Protein 2VH1 (pdb70)

Nearest PDB structures (foldseek):
  2vh1-assembly1_A  TM=1.005E+00  e=8.190E-45  Escherichia coli
  6h9o-assembly2_C  TM=9.817E-01  e=7.513E-38  Escherichia coli K-12
  6h9o-assembly1_A  TM=9.726E-01  e=6.244E-38  Escherichia coli K-12
  8hhh-assembly1_Q  TM=9.570E-01  e=1.392E-37  Escherichia coli K-12
  2vh1-assembly2_B  TM=9.438E-01  e=4.491E-37  Escherichia coli

Structure (mmCIF, N/CA/C/O backbone):
data_2VH1
#
_entry.id   2VH1
#
_cell.length_a   147.844
_cell.length_b   147.844
_cell.length_c   69.259
_cell.angle_alpha   90.00
_cell.angle_beta   90.00
_cell.angle_gamma   120.00
#
_symmetry.space_group_name_H-M   'P 65'
#
loop_
_atom_site.group_PDB
_atom_site.id
_atom_site.type_symbol
_atom_site.label_atom_id
_atom_site.label_alt_id
_atom_site.label_comp_id
_atom_site.label_asym_id
_atom_site.label_entity_id
_atom_site.label_seq_id
_atom_site.pdbx_PDB_ins_code
_atom_site.Cartn_x
_atom_site.Cartn_y
_atom_site.Cartn_z
_atom_site.occupancy
_atom_site.B_iso_or_equiv
_atom_site.auth_seq_id
_atom_site.auth_comp_id
_atom_site.auth_asym_id
_atom_site.auth_atom_id
_atom_site.pdbx_PDB_model_num
ATOM 1 N N . SER A 1 2 ? 93.073 43.340 46.060 1.00 63.99 58 SER A N 1
ATOM 2 C CA . SER A 1 2 ? 91.887 43.610 46.920 1.00 63.83 58 SER A CA 1
ATOM 3 C C . SER A 1 2 ? 90.693 43.917 46.029 1.00 63.61 58 SER A C 1
ATOM 4 O O . SER A 1 2 ? 90.769 44.804 45.160 1.00 63.75 58 SER A O 1
ATOM 7 N N . LYS A 1 3 ? 89.615 43.159 46.206 1.00 62.51 59 LYS A N 1
ATOM 8 C CA . LYS A 1 3 ? 88.392 43.401 45.458 1.00 62.28 59 LYS A CA 1
ATOM 9 C C . LYS A 1 3 ? 87.227 42.778 46.182 1.00 61.87 59 LYS A C 1
ATOM 10 O O . LYS A 1 3 ? 87.400 41.855 46.975 1.00 61.92 59 LYS A O 1
ATOM 16 N N . LEU A 1 4 ? 86.047 43.306 45.896 1.00 61.34 60 LEU A N 1
ATOM 17 C CA . LEU A 1 4 ? 84.847 43.042 46.661 1.00 60.74 60 LEU A CA 1
ATOM 18 C C . LEU A 1 4 ? 83.858 42.362 45.721 1.00 59.72 60 LEU A C 1
ATOM 19 O O . LEU A 1 4 ? 83.472 42.945 44.725 1.00 60.12 60 LEU A O 1
ATOM 24 N N . VAL A 1 5 ? 83.469 41.130 46.016 1.00 58.44 61 VAL A N 1
ATOM 25 C CA . VAL A 1 5 ? 82.588 40.399 45.124 1.00 57.19 61 VAL A CA 1
ATOM 26 C C . VAL A 1 5 ? 81.257 40.267 45.816 1.00 57.12 61 VAL A C 1
ATOM 27 O O . VAL A 1 5 ? 81.162 39.620 46.850 1.00 57.86 61 VAL A O 1
ATOM 31 N N . LEU A 1 6 ? 80.241 40.898 45.239 1.00 56.71 62 LEU A N 1
ATOM 32 C CA . LEU A 1 6 ? 78.931 41.060 45.833 1.00 56.39 62 LEU A CA 1
ATOM 33 C C . LEU A 1 6 ? 77.943 40.234 45.046 1.00 56.78 62 LEU A C 1
ATOM 34 O O . LEU A 1 6 ? 77.750 40.463 43.849 1.00 57.22 62 LEU A O 1
ATOM 39 N N . THR A 1 7 ? 77.311 39.265 45.693 1.00 57.31 63 THR A N 1
ATOM 40 C CA . THR A 1 7 ? 76.373 38.403 44.987 1.00 58.18 63 THR A CA 1
ATOM 41 C C . THR A 1 7 ? 75.038 38.347 45.705 1.00 58.76 63 THR A C 1
ATOM 42 O O . THR A 1 7 ? 74.871 38.909 46.803 1.00 59.95 63 THR A O 1
ATOM 46 N N . GLY A 1 8 ? 74.098 37.642 45.090 1.00 58.76 64 GLY A N 1
ATOM 47 C CA . GLY A 1 8 ? 72.778 37.475 45.640 1.00 59.46 64 GLY A CA 1
ATOM 48 C C . GLY A 1 8 ? 71.849 38.470 44.994 1.00 59.85 64 GLY A C 1
ATOM 49 O O . GLY A 1 8 ? 72.287 39.512 44.498 1.00 60.66 64 GLY A O 1
ATOM 50 N N . GLU A 1 9 ? 70.567 38.141 45.006 1.00 59.77 65 GLU A N 1
ATOM 51 C CA . GLU A 1 9 ? 69.538 38.935 44.356 1.00 60.22 65 GLU A CA 1
ATOM 52 C C . GLU A 1 9 ? 69.136 40.201 45.145 1.00 59.90 65 GLU A C 1
ATOM 53 O O . GLU A 1 9 ? 68.751 40.141 46.338 1.00 60.26 65 GLU A O 1
ATOM 59 N N . ARG A 1 10 ? 69.200 41.335 44.453 1.00 58.88 66 ARG A N 1
ATOM 60 C CA . ARG A 1 10 ? 69.050 42.635 45.063 1.00 58.12 66 ARG A CA 1
ATOM 61 C C . ARG A 1 10 ? 67.917 43.439 44.467 1.00 58.16 66 ARG A C 1
ATOM 62 O O . ARG A 1 10 ? 67.886 43.717 43.257 1.00 58.54 66 ARG A O 1
ATOM 70 N N . HIS A 1 11 ? 66.989 43.846 45.319 1.00 57.67 67 HIS A N 1
ATOM 71 C CA . HIS A 1 11 ? 65.981 44.765 44.876 1.00 57.26 67 HIS A CA 1
ATOM 72 C C . HIS A 1 11 ? 66.025 46.059 45.664 1.00 57.09 67 HIS A C 1
ATOM 73 O O . HIS A 1 11 ? 65.890 47.133 45.112 1.00 56.81 67 HIS A O 1
ATOM 80 N N . TYR A 1 12 ? 66.296 45.968 46.950 1.00 57.55 68 TYR A N 1
ATOM 81 C CA . TYR A 1 12 ? 66.332 47.162 47.765 1.00 57.62 68 TYR A CA 1
ATOM 82 C C . TYR A 1 12 ? 67.754 47.637 47.982 1.00 57.55 68 TYR A C 1
ATOM 83 O O . TYR A 1 12 ? 67.971 48.824 48.218 1.00 57.89 68 TYR A O 1
ATOM 92 N N . THR A 1 13 ? 68.706 46.706 47.893 1.00 57.11 69 THR A N 1
ATOM 93 C CA . THR A 1 13 ? 70.115 46.972 48.160 1.00 56.77 69 THR A CA 1
ATOM 94 C C . THR A 1 13 ? 70.779 47.682 47.014 1.00 57.19 69 THR A C 1
ATOM 95 O O . THR A 1 13 ? 70.833 47.163 45.907 1.00 57.73 69 THR A O 1
ATOM 99 N N . ARG A 1 14 ? 71.288 48.875 47.292 1.00 57.79 70 ARG A N 1
ATOM 100 C CA . ARG A 1 14 ? 72.073 49.652 46.351 1.00 57.33 70 ARG A CA 1
ATOM 101 C C . ARG A 1 14 ? 73.547 49.492 46.687 1.00 58.32 70 ARG A C 1
ATOM 102 O O . ARG A 1 14 ? 73.910 49.232 47.839 1.00 58.41 70 ARG A O 1
ATOM 110 N N . ASN A 1 15 ? 74.405 49.657 45.685 1.00 59.60 71 ASN A N 1
ATOM 111 C CA . ASN A 1 15 ? 75.856 49.658 45.875 1.00 60.26 71 ASN A CA 1
ATOM 112 C C . ASN A 1 15 ? 76.345 50.418 47.128 1.00 60.76 71 ASN A C 1
ATOM 113 O O . ASN A 1 15 ? 76.972 49.838 48.011 1.00 61.04 71 ASN A O 1
ATOM 118 N N . ASP A 1 16 ? 76.038 51.706 47.218 1.00 61.18 72 ASP A N 1
ATOM 119 C CA . ASP A 1 16 ? 76.507 52.508 48.345 1.00 61.72 72 ASP A CA 1
ATOM 120 C C . ASP A 1 16 ? 76.203 51.909 49.705 1.00 61.75 72 ASP A C 1
ATOM 121 O O . ASP A 1 16 ? 76.964 52.121 50.649 1.00 63.00 72 ASP A O 1
ATOM 126 N N . ASP A 1 17 ? 75.101 51.164 49.814 1.00 60.95 73 ASP A N 1
ATOM 127 C CA . ASP A 1 17 ? 74.704 50.585 51.083 1.00 59.19 73 ASP A CA 1
ATOM 128 C C . ASP A 1 17 ? 75.826 49.692 51.574 1.00 58.91 73 ASP A C 1
ATOM 129 O O . ASP A 1 17 ? 76.230 49.766 52.744 1.00 58.89 73 ASP A O 1
ATOM 134 N N . ILE A 1 18 ? 76.324 48.834 50.690 1.00 58.31 74 ILE A N 1
ATOM 135 C CA . ILE A 1 18 ? 77.392 47.920 51.088 1.00 58.51 74 ILE A CA 1
ATOM 136 C C . ILE A 1 18 ? 78.704 48.6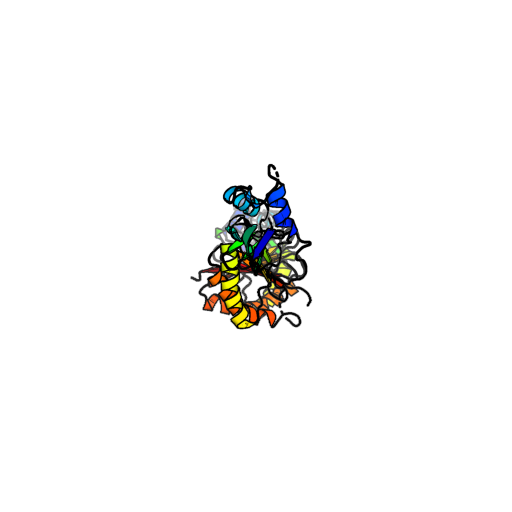63 51.298 1.00 58.87 74 ILE A C 1
ATOM 137 O O . ILE A 1 18 ? 79.439 48.373 52.263 1.00 58.53 74 ILE A O 1
ATOM 142 N N . ARG A 1 19 ? 78.946 49.648 50.423 1.00 59.13 75 ARG A N 1
ATOM 143 C CA . ARG A 1 19 ? 80.111 50.525 50.505 1.00 59.57 75 ARG A CA 1
ATOM 144 C C . ARG A 1 19 ? 80.164 51.220 51.860 1.00 58.93 75 ARG A C 1
ATOM 145 O O . ARG A 1 19 ? 81.200 51.192 52.523 1.00 59.06 75 ARG A O 1
ATOM 153 N N . GLN A 1 20 ? 79.063 51.825 52.280 1.00 58.00 76 GLN A N 1
ATOM 154 C CA . GLN A 1 20 ? 79.110 52.576 53.511 1.00 58.27 76 GLN A CA 1
ATOM 155 C C . GLN A 1 20 ? 79.244 51.667 54.736 1.00 58.47 76 GLN A C 1
ATOM 156 O O . GLN A 1 20 ? 79.715 52.109 55.788 1.00 58.11 76 GLN A O 1
ATOM 162 N N . SER A 1 21 ? 78.859 50.398 54.590 1.00 58.53 77 SER A N 1
ATOM 163 C CA . SER A 1 21 ? 78.962 49.440 55.703 1.00 58.90 77 SER A CA 1
ATOM 164 C C . SER A 1 21 ? 80.417 49.133 56.052 1.00 58.78 77 SER A C 1
ATOM 165 O O . SER A 1 21 ? 80.838 49.286 57.197 1.00 59.10 77 SER A O 1
ATOM 168 N N . ILE A 1 22 ? 81.171 48.721 55.041 1.00 58.82 78 ILE A N 1
ATOM 169 C CA . ILE A 1 22 ? 82.612 48.535 55.145 1.00 58.84 78 ILE A CA 1
ATOM 170 C C . ILE A 1 22 ? 83.386 49.823 55.567 1.00 58.72 78 ILE A C 1
ATOM 171 O O . ILE A 1 22 ? 84.242 49.764 56.457 1.00 59.18 78 ILE A O 1
ATOM 176 N N . LEU A 1 23 ? 83.054 50.972 54.978 1.00 58.18 79 LEU A N 1
ATOM 177 C CA . LEU A 1 23 ? 83.691 52.247 55.319 1.00 58.05 79 LEU A CA 1
ATOM 178 C C . LEU A 1 23 ? 83.540 52.651 56.785 1.00 58.51 79 LEU A C 1
ATOM 179 O O . LEU A 1 23 ? 84.408 53.315 57.354 1.00 58.77 79 LEU A O 1
ATOM 184 N N . ALA A 1 24 ? 82.425 52.267 57.388 1.00 58.69 80 ALA A N 1
ATOM 185 C CA . ALA A 1 24 ? 82.178 52.545 58.788 1.00 58.91 80 ALA A CA 1
ATOM 186 C C . ALA A 1 24 ? 83.217 51.860 59.687 1.00 59.22 80 ALA A C 1
ATOM 187 O O . ALA A 1 24 ? 83.418 52.252 60.837 1.00 58.55 80 ALA A O 1
ATOM 189 N N . LEU A 1 25 ? 83.890 50.854 59.134 1.00 59.74 81 LEU A N 1
ATOM 190 C CA . LEU A 1 25 ? 84.799 50.022 59.909 1.00 60.55 81 LEU A CA 1
ATOM 191 C C . LEU A 1 25 ? 86.246 50.473 59.885 1.00 60.63 81 LEU A C 1
ATOM 192 O O . LEU A 1 25 ? 87.055 50.019 60.699 1.00 61.08 81 LEU A O 1
ATOM 197 N N . GLY A 1 26 ? 86.570 51.363 58.957 1.00 60.75 82 GLY A N 1
ATOM 198 C CA . GLY A 1 26 ? 87.907 51.921 58.890 1.00 60.87 82 GLY A CA 1
ATOM 199 C C . GLY A 1 26 ? 88.212 52.562 57.559 1.00 60.97 82 GLY A C 1
ATOM 200 O O . GLY A 1 26 ? 87.314 52.775 56.735 1.00 60.96 82 GLY A O 1
ATOM 201 N N . GLU A 1 27 ? 89.488 52.869 57.351 1.00 61.12 83 GLU A N 1
ATOM 202 C CA . GLU A 1 27 ? 89.940 53.501 56.117 1.00 61.46 83 GLU A CA 1
ATOM 203 C C . GLU A 1 27 ? 89.786 52.553 54.912 1.00 61.84 83 GLU A C 1
ATOM 204 O O . GLU A 1 27 ? 90.029 51.345 55.052 1.00 61.88 83 GLU A O 1
ATOM 210 N N . PRO A 1 28 ? 89.368 53.096 53.733 1.00 62.04 84 PRO A N 1
ATOM 211 C CA . PRO A 1 28 ? 89.361 52.335 52.468 1.00 62.05 84 PRO A CA 1
ATOM 212 C C . PRO A 1 28 ? 90.783 51.926 52.101 1.00 62.31 84 PRO A C 1
ATOM 213 O O . PRO A 1 28 ? 91.719 52.722 52.209 1.00 62.52 84 PRO A O 1
ATOM 217 N N . GLY A 1 29 ? 90.976 50.688 51.691 1.00 62.37 85 GLY A N 1
ATOM 218 C CA . GLY A 1 29 ? 92.351 50.268 51.436 1.00 62.35 85 GLY A CA 1
ATOM 219 C C . GLY A 1 29 ? 92.863 49.366 52.532 1.00 61.98 85 GLY A C 1
ATOM 220 O O . GLY A 1 29 ? 93.810 48.630 52.319 1.00 61.97 85 GLY A O 1
ATOM 221 N N . THR A 1 30 ? 92.234 49.426 53.703 1.00 61.70 86 THR A N 1
ATOM 222 C CA . THR A 1 30 ? 92.442 48.409 54.731 1.00 61.36 86 THR A CA 1
ATOM 223 C C . THR A 1 30 ? 91.260 47.438 54.783 1.00 60.87 86 THR A C 1
ATOM 224 O O . THR A 1 30 ? 91.260 46.501 55.593 1.00 60.89 86 THR A O 1
ATOM 228 N N . PHE A 1 31 ? 90.264 47.639 53.920 1.00 59.85 87 PHE A N 1
ATOM 229 C CA . PHE A 1 31 ? 89.046 46.839 54.014 1.00 59.10 87 PHE A CA 1
ATOM 230 C C . PHE A 1 31 ? 89.304 45.349 54.041 1.00 58.67 87 PHE A C 1
ATOM 231 O O . PHE A 1 31 ? 88.584 44.625 54.701 1.00 58.91 87 PHE A O 1
ATOM 239 N N . MET A 1 32 ? 90.356 44.894 53.360 1.00 58.37 88 MET A N 1
ATOM 240 C CA . MET A 1 32 ? 90.689 43.467 53.325 1.00 57.25 88 MET A CA 1
ATOM 241 C C . MET A 1 32 ? 91.188 42.905 54.680 1.00 57.51 88 MET A C 1
ATOM 242 O O . MET A 1 32 ? 91.188 41.680 54.878 1.00 57.56 88 MET A O 1
ATOM 247 N N . THR A 1 33 ? 91.577 43.787 55.608 1.00 56.81 89 THR A N 1
ATOM 248 C CA . THR A 1 33 ? 92.037 43.352 56.921 1.00 56.88 89 THR A CA 1
ATOM 249 C C . THR A 1 33 ? 90.940 43.421 57.980 1.00 57.45 89 THR A C 1
ATOM 250 O O . THR A 1 33 ? 91.189 43.208 59.164 1.00 57.39 89 THR A O 1
ATOM 254 N N . GLN A 1 34 ? 89.718 43.701 57.558 1.00 58.23 90 GLN A N 1
ATOM 255 C CA . GLN A 1 34 ? 88.631 43.861 58.515 1.00 58.90 90 GLN A CA 1
ATOM 256 C C . GLN A 1 34 ? 88.122 42.510 58.989 1.00 59.05 90 GLN A C 1
ATOM 257 O O . GLN A 1 34 ? 88.380 41.502 58.352 1.00 59.73 90 GLN A O 1
ATOM 263 N N . ASP A 1 35 ? 87.430 42.483 60.125 1.00 59.30 91 ASP A N 1
ATOM 264 C CA . ASP A 1 35 ? 86.872 41.238 60.643 1.00 59.00 91 ASP A CA 1
ATOM 265 C C . ASP A 1 35 ? 85.517 40.905 59.984 1.00 58.85 91 ASP A C 1
ATOM 266 O O . ASP A 1 35 ? 84.485 41.540 60.210 1.00 58.71 91 ASP A O 1
ATOM 271 N N . VAL A 1 36 ? 85.575 39.909 59.127 1.00 59.06 92 VAL A N 1
ATOM 272 C CA . VAL A 1 36 ? 84.442 39.270 58.472 1.00 58.73 92 VAL A CA 1
ATOM 273 C C . VAL A 1 36 ? 83.170 39.178 59.370 1.00 59.02 92 VAL A C 1
ATOM 274 O O . VAL A 1 36 ? 82.084 39.518 58.935 1.00 59.69 92 VAL A O 1
ATOM 278 N N . ASN A 1 37 ? 83.275 38.800 60.637 1.00 58.69 93 ASN A N 1
ATOM 279 C CA . ASN A 1 37 ? 82.037 38.821 61.447 1.00 58.22 93 ASN A CA 1
ATOM 280 C C . ASN A 1 37 ? 81.534 40.198 61.807 1.00 57.31 93 ASN A C 1
ATOM 281 O O . ASN A 1 37 ? 80.321 40.387 61.931 1.00 58.01 93 ASN A O 1
ATOM 286 N N . ILE A 1 38 ? 82.443 41.159 61.935 1.00 56.42 94 ILE A N 1
ATOM 287 C CA . ILE A 1 38 ? 82.049 42.537 62.183 1.00 56.19 94 ILE A CA 1
ATOM 288 C C . ILE A 1 38 ? 81.400 43.160 60.947 1.00 56.63 94 ILE A C 1
ATOM 289 O O . ILE A 1 38 ? 80.384 43.831 61.038 1.00 57.14 94 ILE A O 1
ATOM 294 N N . ILE A 1 39 ? 81.957 42.914 59.782 1.00 57.02 95 ILE A N 1
ATOM 295 C CA . ILE A 1 39 ? 81.294 43.335 58.569 1.00 57.79 95 ILE A CA 1
ATOM 296 C C . ILE A 1 39 ? 79.864 42.777 58.536 1.00 58.23 95 ILE A C 1
ATOM 297 O O . ILE A 1 39 ? 78.909 43.511 58.263 1.00 59.64 95 ILE A O 1
ATOM 302 N N . GLN A 1 40 ? 79.701 41.487 58.804 1.00 58.03 96 GLN A N 1
ATOM 303 C CA . GLN A 1 40 ? 78.365 40.897 58.771 1.00 57.14 96 GLN A CA 1
ATOM 304 C C . GLN A 1 40 ? 77.423 41.651 59.736 1.00 57.03 96 GLN A C 1
ATOM 305 O O . GLN A 1 40 ? 76.297 42.008 59.364 1.00 56.71 96 GLN A O 1
ATOM 311 N N . THR A 1 41 ? 77.893 41.942 60.953 1.00 56.21 97 THR A N 1
ATOM 312 C CA . THR A 1 41 ? 77.061 42.703 61.870 1.00 56.07 97 THR A CA 1
ATOM 313 C C . THR A 1 41 ? 76.649 44.057 61.277 1.00 56.38 97 THR A C 1
ATOM 314 O O . THR A 1 41 ? 75.481 44.451 61.407 1.00 56.35 97 THR A O 1
ATOM 318 N N . GLN A 1 42 ? 77.584 44.764 60.633 1.00 56.18 98 GLN A N 1
ATOM 319 C CA . GLN A 1 42 ? 77.289 46.112 60.171 1.00 56.60 98 GLN A CA 1
ATOM 320 C C . GLN A 1 42 ? 76.238 46.068 59.066 1.00 56.99 98 GLN A C 1
ATOM 321 O O . GLN A 1 42 ? 75.273 46.838 59.059 1.00 57.53 98 GLN A O 1
ATOM 327 N N . ILE A 1 43 ? 76.384 45.130 58.160 1.00 56.56 99 ILE A N 1
ATOM 328 C CA . ILE A 1 43 ? 75.408 44.993 57.114 1.00 57.34 99 ILE A CA 1
ATOM 329 C C . ILE A 1 43 ? 74.031 44.647 57.674 1.00 57.73 99 ILE A C 1
ATOM 330 O O . ILE A 1 43 ? 73.051 45.236 57.256 1.00 57.30 99 ILE A O 1
ATOM 335 N N . GLU A 1 44 ? 73.955 43.684 58.597 1.00 59.02 100 GLU A N 1
ATOM 336 C CA . GLU A 1 44 ? 72.659 43.248 59.134 1.00 59.79 100 GLU A CA 1
ATOM 337 C C . GLU A 1 44 ? 71.972 44.424 59.778 1.00 59.92 100 GLU A C 1
ATOM 338 O O . GLU A 1 44 ? 70.791 44.636 59.529 1.00 61.32 100 GLU A O 1
ATOM 344 N N . GLN A 1 45 ? 72.715 45.195 60.576 1.00 59.84 101 GLN A N 1
ATOM 345 C CA . GLN A 1 45 ? 72.201 46.385 61.287 1.00 59.85 101 GLN A CA 1
ATOM 346 C C . GLN A 1 45 ? 71.762 47.538 60.406 1.00 59.67 101 GLN A C 1
ATOM 347 O O . GLN A 1 45 ? 70.769 48.197 60.692 1.00 59.67 101 GLN A O 1
ATOM 353 N N . ARG A 1 46 ? 72.548 47.824 59.374 1.00 59.44 102 ARG A N 1
ATOM 354 C CA . ARG A 1 46 ? 72.410 49.079 58.663 1.00 59.45 102 ARG A CA 1
ATOM 355 C C . ARG A 1 46 ? 71.378 48.900 57.591 1.00 59.49 102 ARG A C 1
ATOM 356 O O . ARG A 1 46 ? 70.785 49.877 57.118 1.00 59.82 102 ARG A O 1
ATOM 364 N N . LEU A 1 47 ? 71.174 47.644 57.200 1.00 59.32 103 LEU A N 1
ATOM 365 C CA . LEU A 1 47 ? 70.269 47.310 56.108 1.00 58.74 103 LEU A CA 1
ATOM 366 C C . LEU A 1 47 ? 69.212 46.304 56.587 1.00 58.20 103 LEU A C 1
ATOM 367 O O . LEU A 1 47 ? 69.309 45.122 56.301 1.00 57.81 103 LEU A O 1
ATOM 372 N N . PRO A 1 48 ? 68.183 46.792 57.312 1.00 57.98 104 PRO A N 1
ATOM 373 C CA . PRO A 1 48 ? 67.192 45.897 57.930 1.00 57.64 104 PRO A CA 1
ATOM 374 C C . PRO A 1 48 ? 66.345 45.094 56.932 1.00 57.38 104 PRO A C 1
ATOM 375 O O . PRO A 1 48 ? 65.557 44.245 57.355 1.00 57.28 104 PRO A O 1
ATOM 379 N N . TRP A 1 49 ? 66.490 45.344 55.628 1.00 56.72 105 TRP A N 1
ATOM 380 C CA . TRP A 1 49 ? 65.820 44.473 54.652 1.00 55.53 105 TRP A CA 1
ATOM 381 C C . TRP A 1 49 ? 66.648 43.237 54.295 1.00 55.55 105 TRP A C 1
ATOM 382 O O . TRP A 1 49 ? 66.236 42.413 53.466 1.00 56.13 105 TRP A O 1
ATOM 393 N N . ILE A 1 50 ? 67.812 43.092 54.923 1.00 55.60 106 ILE A N 1
ATOM 394 C CA . ILE A 1 50 ? 68.647 41.929 54.687 1.00 55.53 106 ILE A CA 1
ATOM 395 C C . ILE A 1 50 ? 68.246 40.794 55.616 1.00 55.93 106 ILE A C 1
ATOM 396 O O . ILE A 1 50 ? 68.214 40.947 56.833 1.00 54.70 106 ILE A O 1
ATOM 401 N N . LYS A 1 51 ? 67.935 39.651 55.025 1.00 56.88 107 LYS A N 1
ATOM 402 C CA . LYS A 1 51 ? 67.536 38.496 55.812 1.00 58.41 107 LYS A CA 1
ATOM 403 C C . LYS A 1 51 ? 68.744 37.621 56.202 1.00 58.96 107 LYS A C 1
ATOM 404 O O . LYS A 1 51 ? 68.774 37.007 57.257 1.00 59.14 107 LYS A O 1
ATOM 410 N N . GLN A 1 52 ? 69.743 37.561 55.342 1.00 59.66 108 GLN A N 1
ATOM 411 C CA . GLN A 1 52 ? 70.873 36.702 55.585 1.00 60.11 108 GLN A CA 1
ATOM 412 C C . GLN A 1 52 ? 72.015 37.320 54.810 1.00 59.95 108 GLN A C 1
ATOM 413 O O . GLN A 1 52 ? 71.839 37.685 53.622 1.00 60.49 108 GLN A O 1
ATOM 419 N N . VAL A 1 53 ? 73.155 37.481 55.477 1.00 58.82 109 VAL A N 1
ATOM 420 C CA . VAL A 1 53 ? 74.373 37.953 54.832 1.00 58.57 109 VAL A CA 1
ATOM 421 C C . VAL A 1 53 ? 75.472 37.010 55.164 1.00 58.57 109 VAL A C 1
ATOM 422 O O . VAL A 1 53 ? 75.687 36.652 56.345 1.00 59.40 109 VAL A O 1
ATOM 426 N N . SER A 1 54 ? 76.256 36.677 54.169 1.00 58.14 110 SER A N 1
ATOM 427 C CA . SER A 1 54 ? 77.398 35.854 54.449 1.00 58.07 110 SER A CA 1
ATOM 428 C C . SER A 1 54 ? 78.650 36.583 53.980 1.00 57.20 110 SER A C 1
ATOM 429 O O . SER A 1 54 ? 78.652 37.176 52.917 1.00 58.83 110 SER A O 1
ATOM 432 N N . VAL A 1 55 ? 79.694 36.587 54.787 1.00 56.70 111 VAL A N 1
ATOM 433 C CA . VAL A 1 55 ? 80.898 37.342 54.474 1.00 56.48 111 VAL A CA 1
ATOM 434 C C . VAL A 1 55 ? 82.149 36.487 54.625 1.00 56.48 111 VAL A C 1
ATOM 435 O O . VAL A 1 55 ? 82.437 35.935 55.682 1.00 55.86 111 VAL A O 1
ATOM 439 N N . ARG A 1 56 ? 82.927 36.404 53.562 1.00 56.58 112 ARG A N 1
ATOM 440 C CA . ARG A 1 56 ? 84.092 35.581 53.656 1.00 56.68 112 ARG A CA 1
ATOM 441 C C . ARG A 1 56 ? 85.180 36.059 52.722 1.00 56.28 112 ARG A C 1
ATOM 442 O O . ARG A 1 56 ? 84.907 36.733 51.721 1.00 56.68 112 ARG A O 1
ATOM 450 N N . LYS A 1 57 ? 86.417 35.738 53.087 1.00 55.30 113 LYS A N 1
ATOM 451 C CA . LYS A 1 57 ? 87.552 36.124 52.309 1.00 54.08 113 LYS A CA 1
ATOM 452 C C . LYS A 1 57 ? 87.886 34.940 51.481 1.00 54.16 113 LYS A C 1
ATOM 453 O O . LYS A 1 57 ? 87.769 33.820 51.943 1.00 54.27 113 LYS A O 1
ATOM 459 N N . GLN A 1 58 ? 88.277 35.194 50.241 1.00 54.10 114 GLN A N 1
ATOM 460 C CA . GLN A 1 58 ? 88.493 34.161 49.274 1.00 54.04 114 GLN A CA 1
ATOM 461 C C . GLN A 1 58 ? 89.760 34.482 48.433 1.00 53.36 114 GLN A C 1
ATOM 462 O O . GLN A 1 58 ? 90.090 35.643 48.164 1.00 53.07 114 GLN A O 1
ATOM 468 N N . TRP A 1 59 ? 90.459 33.434 48.026 1.00 51.96 115 TRP A N 1
ATOM 469 C CA . TRP A 1 59 ? 91.676 33.557 47.305 1.00 50.97 115 TRP A CA 1
ATOM 470 C C . TRP A 1 59 ? 91.329 33.830 45.849 1.00 52.20 115 TRP A C 1
ATOM 471 O O . TRP A 1 59 ? 90.370 33.255 45.332 1.00 53.31 115 TRP A O 1
ATOM 482 N N . PRO A 1 60 ? 92.087 34.724 45.179 1.00 52.67 116 PRO A N 1
ATOM 483 C CA . PRO A 1 60 ? 93.116 35.578 45.758 1.00 53.09 116 PRO A CA 1
ATOM 484 C C . PRO A 1 60 ? 92.549 36.947 46.079 1.00 53.64 116 PRO A C 1
ATOM 485 O O . PRO A 1 60 ? 91.910 37.562 45.234 1.00 54.67 116 PRO A O 1
ATOM 489 N N . ASP A 1 61 ? 92.747 37.400 47.303 1.00 54.41 117 ASP A N 1
ATOM 490 C CA . ASP A 1 61 ? 92.338 38.736 47.690 1.00 55.22 117 ASP A CA 1
ATOM 491 C C . ASP A 1 61 ? 90.900 39.128 47.301 1.00 54.99 117 ASP A C 1
ATOM 492 O O . ASP A 1 61 ? 90.681 40.160 46.671 1.00 55.86 117 ASP A O 1
ATOM 497 N N . GLU A 1 62 ? 89.923 38.313 47.673 1.00 54.40 118 GLU A N 1
ATOM 498 C CA . GLU A 1 62 ? 88.533 38.656 47.414 1.00 53.79 118 GLU A CA 1
ATOM 499 C C . GLU A 1 62 ? 87.737 38.615 48.693 1.00 53.85 118 GLU A C 1
ATOM 500 O O . GLU A 1 62 ? 87.853 37.667 49.472 1.00 52.94 118 GLU A O 1
ATOM 506 N N . LEU A 1 63 ? 86.950 39.663 48.907 1.00 54.11 119 LEU A N 1
ATOM 507 C CA . LEU A 1 63 ? 85.935 39.696 49.947 1.00 54.82 119 LEU A CA 1
ATOM 508 C C . LEU A 1 63 ? 84.617 39.335 49.273 1.00 55.47 119 LEU A C 1
ATOM 509 O O . LEU A 1 63 ? 84.086 40.111 48.454 1.00 55.28 119 LEU A O 1
ATOM 514 N N . LYS A 1 64 ? 84.127 38.130 49.561 1.00 55.83 120 LYS A N 1
ATOM 515 C CA . LYS A 1 64 ? 82.840 37.689 49.069 1.00 55.88 120 LYS A CA 1
ATOM 516 C C . LYS A 1 64 ? 81.772 38.043 50.079 1.00 56.10 120 LYS A C 1
ATOM 517 O O . LYS A 1 64 ? 81.837 37.625 51.265 1.00 56.44 120 LYS A O 1
ATOM 523 N N . ILE A 1 65 ? 80.784 38.800 49.616 1.00 55.29 121 ILE A N 1
ATOM 524 C CA . ILE A 1 65 ? 79.642 39.134 50.442 1.00 54.64 121 ILE A CA 1
ATOM 525 C C . ILE A 1 65 ? 78.426 38.661 49.704 1.00 54.75 121 ILE A C 1
ATOM 526 O O . ILE A 1 65 ? 78.208 39.075 48.572 1.00 54.75 121 ILE A O 1
ATOM 531 N N . HIS A 1 66 ? 77.648 37.764 50.302 1.00 55.14 122 HIS A N 1
ATOM 532 C CA . HIS A 1 66 ? 76.472 37.228 49.580 1.00 55.80 122 HIS A CA 1
ATOM 533 C C . HIS A 1 66 ? 75.215 37.585 50.356 1.00 55.63 122 HIS A C 1
ATOM 534 O O . HIS A 1 66 ? 75.158 37.339 51.576 1.00 55.98 122 HIS A O 1
ATOM 541 N N . LEU A 1 67 ? 74.239 38.175 49.648 1.00 54.71 123 LEU A N 1
ATOM 542 C CA . LEU A 1 67 ? 73.074 38.788 50.289 1.00 54.23 123 LEU A CA 1
ATOM 543 C C . LEU A 1 67 ? 71.822 38.055 49.956 1.00 53.78 123 LEU A C 1
ATOM 544 O O . LEU A 1 67 ? 71.660 37.596 48.827 1.00 53.92 123 LEU A O 1
ATOM 549 N N . VAL A 1 68 ? 70.941 37.945 50.944 1.00 53.04 124 VAL A N 1
ATOM 550 C CA . VAL A 1 68 ? 69.577 37.496 50.707 1.00 52.27 124 VAL A CA 1
ATOM 551 C C . VAL A 1 68 ? 68.606 38.459 51.370 1.00 52.35 124 VAL A C 1
ATOM 552 O O . VAL A 1 68 ? 68.653 38.651 52.590 1.00 54.06 124 VAL A O 1
ATOM 556 N N . GLU A 1 69 ? 67.743 39.069 50.568 1.00 52.10 125 GLU A N 1
ATOM 557 C CA . GLU A 1 69 ? 66.785 40.072 51.041 1.00 51.86 125 GLU A CA 1
ATOM 558 C C . GLU A 1 69 ? 65.474 39.424 51.447 1.00 51.35 125 GLU A C 1
ATOM 559 O O . GLU A 1 69 ? 65.052 38.449 50.834 1.00 49.94 125 GLU A O 1
ATOM 565 N N . TYR A 1 70 ? 64.839 39.960 52.491 1.00 51.87 126 TYR A N 1
ATOM 566 C CA . TYR A 1 70 ? 63.449 39.594 52.813 1.00 51.92 126 TYR A CA 1
ATOM 567 C C . TYR A 1 70 ? 62.603 39.867 51.578 1.00 51.29 126 TYR A C 1
ATOM 568 O O . TYR A 1 70 ? 62.861 40.826 50.877 1.00 51.77 126 TYR A O 1
ATOM 577 N N . VAL A 1 71 ? 61.616 39.035 51.277 1.00 50.65 127 VAL A N 1
ATOM 578 C CA . VAL A 1 71 ? 60.690 39.402 50.201 1.00 49.99 127 VAL A CA 1
ATOM 579 C C . VAL A 1 71 ? 59.282 39.702 50.738 1.00 50.69 127 VAL A C 1
ATOM 580 O O . VAL A 1 71 ? 58.593 38.795 51.200 1.00 51.05 127 VAL A O 1
ATOM 584 N N . PRO A 1 72 ? 58.835 40.964 50.641 1.00 51.22 128 PRO A N 1
ATOM 585 C CA . PRO A 1 72 ? 57.531 41.357 51.223 1.00 51.37 128 PRO A CA 1
ATOM 586 C C . PRO A 1 72 ? 56.338 40.729 50.529 1.00 51.89 128 PRO A C 1
ATOM 587 O O . PRO A 1 72 ? 56.315 40.641 49.297 1.00 52.21 128 PRO A O 1
ATOM 591 N N . ILE A 1 73 ? 55.339 40.311 51.303 1.00 52.29 129 ILE A N 1
ATOM 592 C CA . ILE A 1 73 ? 54.035 40.017 50.704 1.00 52.34 129 ILE A CA 1
ATOM 593 C C . ILE A 1 73 ? 52.981 40.999 51.147 1.00 51.40 129 ILE A C 1
ATOM 594 O O . ILE A 1 73 ? 51.944 41.126 50.513 1.00 51.50 129 ILE A O 1
ATOM 599 N N . ALA A 1 74 ? 53.265 41.718 52.219 1.00 50.88 130 ALA A N 1
ATOM 600 C CA . ALA A 1 74 ? 52.356 42.750 52.676 1.00 50.99 130 ALA A CA 1
ATOM 601 C C . ALA A 1 74 ? 53.069 43.846 53.457 1.00 50.76 130 ALA A C 1
ATOM 602 O O . ALA A 1 74 ? 54.175 43.657 53.934 1.00 50.54 130 ALA A O 1
ATOM 604 N N . ARG A 1 75 ? 52.420 44.996 53.580 1.00 50.84 131 ARG A N 1
ATOM 605 C CA . ARG A 1 75 ? 52.956 46.046 54.400 1.00 51.07 131 ARG A CA 1
ATOM 606 C C . ARG A 1 75 ? 52.444 45.786 55.794 1.00 50.96 131 ARG A C 1
ATOM 607 O O . ARG A 1 75 ? 51.425 45.127 55.953 1.00 51.12 131 ARG A O 1
ATOM 615 N N . TRP A 1 76 ? 53.162 46.276 56.795 1.00 50.53 132 TRP A N 1
ATOM 616 C CA . TRP A 1 76 ? 52.880 45.945 58.171 1.00 50.35 132 TRP A CA 1
ATOM 617 C C . TRP A 1 76 ? 52.860 47.204 59.021 1.00 51.58 132 TRP A C 1
ATOM 618 O O . TRP A 1 76 ? 53.887 47.856 59.194 1.00 51.17 132 TRP A O 1
ATOM 629 N N . ASN A 1 77 ? 51.679 47.500 59.565 1.00 53.00 133 ASN A N 1
ATOM 630 C CA . ASN A 1 77 ? 51.347 48.761 60.217 1.00 54.38 133 ASN A CA 1
ATOM 631 C C . ASN A 1 77 ? 52.496 49.698 60.532 1.00 55.68 133 ASN A C 1
ATOM 632 O O . ASN A 1 77 ? 53.052 49.605 61.615 1.00 57.40 133 ASN A O 1
ATOM 637 N N . ASP A 1 78 ? 52.890 50.631 59.674 1.00 56.56 134 ASP A N 1
ATOM 638 C CA . ASP A 1 78 ? 52.318 51.085 58.431 1.00 56.99 134 ASP A CA 1
ATOM 639 C C . ASP A 1 78 ? 53.630 51.405 57.690 1.00 57.48 134 ASP A C 1
ATOM 640 O O . ASP A 1 78 ? 53.663 51.674 56.486 1.00 57.07 134 ASP A O 1
ATOM 645 N N . GLN A 1 79 ? 54.721 51.323 58.462 1.00 57.35 135 GLN A N 1
ATOM 646 C CA . GLN A 1 79 ? 56.076 51.609 58.033 1.00 57.31 135 GLN A CA 1
ATOM 647 C C . GLN A 1 79 ? 56.872 50.338 57.768 1.00 56.62 135 GLN A C 1
ATOM 648 O O . GLN A 1 79 ? 57.948 50.376 57.159 1.00 57.32 135 GLN A O 1
ATOM 654 N N . HIS A 1 80 ? 56.373 49.209 58.230 1.00 55.10 136 HIS A N 1
ATOM 655 C CA . HIS A 1 80 ? 57.125 47.995 58.040 1.00 54.14 136 HIS A CA 1
ATOM 656 C C . HIS A 1 80 ? 56.554 47.123 56.923 1.00 53.53 136 HIS A C 1
ATOM 657 O O . HIS A 1 80 ? 55.532 47.429 56.332 1.00 53.13 136 HIS A O 1
ATOM 664 N N . MET A 1 81 ? 57.234 46.026 56.644 1.00 52.95 137 MET A N 1
ATOM 665 C CA . MET A 1 81 ? 56.776 45.069 55.674 1.00 52.57 137 MET A CA 1
ATOM 666 C C . MET A 1 81 ? 56.832 43.681 56.321 1.00 52.68 137 MET A C 1
ATOM 667 O O . MET A 1 81 ? 57.390 43.540 57.417 1.00 52.42 137 MET A O 1
ATOM 672 N N . VAL A 1 82 ? 56.254 42.675 55.660 1.00 52.30 138 VAL A N 1
ATOM 673 C CA . VAL A 1 82 ? 56.190 41.314 56.201 1.00 52.81 138 VAL A CA 1
ATOM 674 C C . VAL A 1 82 ? 56.338 40.316 55.060 1.00 53.09 138 VAL A C 1
ATOM 675 O O . VAL A 1 82 ? 55.860 40.586 53.963 1.00 53.59 138 VAL A O 1
ATOM 679 N N . ASP A 1 83 ? 57.024 39.194 55.306 1.00 53.59 139 ASP A N 1
ATOM 680 C CA . ASP A 1 83 ? 57.329 38.194 54.262 1.00 53.71 139 ASP A CA 1
ATOM 681 C C . ASP A 1 83 ? 56.463 36.939 54.404 1.00 53.78 139 ASP A C 1
ATOM 682 O O . ASP A 1 83 ? 55.684 36.843 55.338 1.00 53.31 139 ASP A O 1
ATOM 687 N N . ALA A 1 84 ? 56.603 35.985 53.488 1.00 54.30 140 ALA A N 1
ATOM 688 C CA . ALA A 1 84 ? 55.718 34.805 53.471 1.00 55.24 140 ALA A CA 1
ATOM 689 C C . ALA A 1 84 ? 55.801 33.970 54.755 1.00 55.72 140 ALA A C 1
ATOM 690 O O . ALA A 1 84 ? 54.908 33.160 55.051 1.00 55.02 140 ALA A O 1
ATOM 692 N N . GLU A 1 85 ? 56.877 34.173 55.511 1.00 56.76 141 GLU A N 1
ATOM 693 C CA . GLU A 1 85 ? 57.132 33.366 56.702 1.00 57.83 141 GLU A CA 1
ATOM 694 C C . GLU A 1 85 ? 56.763 34.112 57.958 1.00 57.47 141 GLU A C 1
ATOM 695 O O . GLU A 1 85 ? 56.910 33.596 59.061 1.00 57.82 141 GLU A O 1
ATOM 701 N N . GLY A 1 86 ? 56.266 35.328 57.783 1.00 57.23 142 GLY A N 1
ATOM 702 C CA . GLY A 1 86 ? 55.802 36.119 58.907 1.00 56.88 142 GLY A CA 1
ATOM 703 C C . GLY A 1 86 ? 56.909 36.923 59.537 1.00 56.35 142 GLY A C 1
ATOM 704 O O . GLY A 1 86 ? 56.745 37.431 60.634 1.00 57.10 142 GLY A O 1
ATOM 705 N N . ASN A 1 87 ? 58.026 37.054 58.840 1.00 55.72 143 ASN A N 1
ATOM 706 C CA . ASN A 1 87 ? 59.107 37.907 59.301 1.00 55.43 143 ASN A CA 1
ATOM 707 C C . ASN A 1 87 ? 58.850 39.342 58.954 1.00 55.48 143 ASN A C 1
ATOM 708 O O . ASN A 1 87 ? 58.417 39.676 57.839 1.00 55.51 143 ASN A O 1
ATOM 713 N N . THR A 1 88 ? 59.167 40.177 59.929 1.00 54.99 144 THR A N 1
ATOM 714 C CA . THR A 1 88 ? 58.893 41.581 59.916 1.00 54.47 144 THR A CA 1
ATOM 715 C C . THR A 1 88 ? 60.188 42.336 59.582 1.00 53.95 144 THR A C 1
ATOM 716 O O . THR A 1 88 ? 61.248 42.012 60.092 1.00 54.11 144 THR A O 1
ATOM 720 N N . PHE A 1 89 ? 60.111 43.328 58.710 1.00 53.54 145 PHE A N 1
ATOM 721 C CA . PHE A 1 89 ? 61.280 44.133 58.361 1.00 52.91 145 PHE A CA 1
ATOM 722 C C . PHE A 1 89 ? 60.866 45.529 57.858 1.00 53.64 145 PHE A C 1
ATOM 723 O O . PHE A 1 89 ? 59.680 45.896 57.887 1.00 53.51 145 PHE A O 1
ATOM 731 N N . SER A 1 90 ? 61.826 46.324 57.407 1.00 53.61 146 SER A N 1
ATOM 732 C CA . SER A 1 90 ? 61.471 47.635 56.900 1.00 54.04 146 SER A CA 1
ATOM 733 C C . SER A 1 90 ? 62.428 48.021 55.798 1.00 54.26 146 SER A C 1
ATOM 734 O O . SER A 1 90 ? 63.436 47.368 55.608 1.00 55.51 146 SER A O 1
ATOM 737 N N . VAL A 1 91 ? 62.075 49.054 55.047 1.00 54.55 147 VAL A N 1
ATOM 738 C CA . VAL A 1 91 ? 62.897 49.564 53.968 1.00 54.53 147 VAL A CA 1
ATOM 739 C C . VAL A 1 91 ? 62.541 51.021 53.732 1.00 55.09 147 VAL A C 1
ATOM 740 O O . VAL A 1 91 ? 61.366 51.382 53.757 1.00 55.45 147 VAL A O 1
ATOM 744 N N . PRO A 1 92 ? 63.553 51.872 53.525 1.00 55.68 148 PRO A N 1
ATOM 745 C CA . PRO A 1 92 ? 63.327 53.301 53.346 1.00 56.20 148 PRO A CA 1
ATOM 746 C C . PRO A 1 92 ? 62.230 53.570 52.318 1.00 56.68 148 PRO A C 1
ATOM 747 O O . PRO A 1 92 ? 62.287 53.010 51.221 1.00 56.64 148 PRO A O 1
ATOM 751 N N . PRO A 1 93 ? 61.248 54.436 52.664 1.00 56.95 149 PRO A N 1
ATOM 752 C CA . PRO A 1 93 ? 60.050 54.670 51.868 1.00 57.07 149 PRO A CA 1
ATOM 753 C C . PRO A 1 93 ? 60.336 54.977 50.397 1.00 57.29 149 PRO A C 1
ATOM 754 O O . PRO A 1 93 ? 59.627 54.473 49.528 1.00 57.11 149 PRO A O 1
ATOM 758 N N . GLU A 1 94 ? 61.371 55.781 50.139 1.00 57.68 150 GLU A N 1
ATOM 759 C CA . GLU A 1 94 ? 61.753 56.201 48.778 1.00 58.54 150 GLU A CA 1
ATOM 760 C C . GLU A 1 94 ? 62.007 55.014 47.865 1.00 58.54 150 GLU A C 1
ATOM 761 O O . GLU A 1 94 ? 61.923 55.131 46.651 1.00 58.51 150 GLU A O 1
ATOM 767 N N . ARG A 1 95 ? 62.307 53.871 48.466 1.00 58.73 151 ARG A N 1
ATOM 768 C CA . ARG A 1 95 ? 62.754 52.713 47.722 1.00 59.05 151 ARG A CA 1
ATOM 769 C C . ARG A 1 95 ? 61.637 51.762 47.365 1.00 59.86 151 ARG A C 1
ATOM 770 O O . ARG A 1 95 ? 61.891 50.697 46.819 1.00 60.07 151 ARG A O 1
ATOM 778 N N . THR A 1 96 ? 60.398 52.147 47.639 1.00 61.46 152 THR A N 1
ATOM 779 C CA . THR A 1 96 ? 59.292 51.197 47.542 1.00 62.90 152 THR A CA 1
ATOM 780 C C . THR A 1 96 ? 57.921 51.783 47.203 1.00 63.58 152 THR A C 1
ATOM 781 O O . THR A 1 96 ? 56.902 51.070 47.267 1.00 63.62 152 THR A O 1
ATOM 785 N N . SER A 1 97 ? 57.890 53.061 46.826 1.00 64.29 153 SER A N 1
ATOM 786 C CA . SER A 1 97 ? 56.623 53.784 46.700 1.00 64.61 153 SER A CA 1
ATOM 787 C C . SER A 1 97 ? 55.746 53.326 45.525 1.00 64.84 153 SER A C 1
ATOM 788 O O . SER A 1 97 ? 54.612 53.785 45.387 1.00 64.99 153 SER A O 1
ATOM 791 N N . LYS A 1 98 ? 56.261 52.419 44.693 1.00 65.25 154 LYS A N 1
ATOM 792 C CA . LYS A 1 98 ? 55.520 51.958 43.505 1.00 65.52 154 LYS A CA 1
ATOM 793 C C . LYS A 1 98 ? 55.095 50.472 43.594 1.00 65.43 154 LYS A C 1
ATOM 794 O O . LYS A 1 98 ? 54.773 49.842 42.592 1.00 65.75 154 LYS A O 1
ATOM 800 N N . GLN A 1 99 ? 55.081 49.920 44.798 1.00 65.24 155 GLN A N 1
ATOM 801 C CA . GLN A 1 99 ? 54.665 48.536 44.990 1.00 65.12 155 GLN A CA 1
ATOM 802 C C . GLN A 1 99 ? 53.240 48.438 45.534 1.00 64.69 155 GLN A C 1
ATOM 803 O O . GLN A 1 99 ? 52.917 49.009 46.593 1.00 64.38 155 GLN A O 1
ATOM 809 N N . VAL A 1 100 ? 52.401 47.698 44.810 1.00 63.94 156 VAL A N 1
ATOM 810 C CA . VAL A 1 100 ? 51.021 47.452 45.228 1.00 63.10 156 VAL A CA 1
ATOM 811 C C . VAL A 1 100 ? 50.965 46.263 46.190 1.00 62.42 156 VAL A C 1
ATOM 812 O O . VAL A 1 100 ? 51.006 45.107 45.772 1.00 62.50 156 VAL A O 1
ATOM 816 N N . LEU A 1 101 ? 50.886 46.548 47.482 1.00 61.21 157 LEU A N 1
ATOM 817 C CA . LEU A 1 101 ? 50.841 45.489 48.471 1.00 59.89 157 LEU A CA 1
ATOM 818 C C . LEU A 1 101 ? 49.635 45.619 49.384 1.00 59.08 157 LEU A C 1
ATOM 819 O O . LEU A 1 101 ? 49.252 46.724 49.765 1.00 58.79 157 LEU A O 1
ATOM 824 N N . PRO A 1 102 ? 49.024 44.486 49.739 1.00 58.39 158 PRO A N 1
ATOM 825 C CA . PRO A 1 102 ? 48.018 44.536 50.770 1.00 58.26 158 PRO A CA 1
ATOM 826 C C . PRO A 1 102 ? 48.602 45.139 52.042 1.00 58.56 158 PRO A C 1
ATOM 827 O O . PRO A 1 102 ? 49.807 45.012 52.280 1.00 58.60 158 PRO A O 1
ATOM 831 N N . MET A 1 103 ? 47.757 45.820 52.825 1.00 58.62 159 MET A N 1
ATOM 832 C CA . MET A 1 103 ? 48.138 46.352 54.129 1.00 58.57 159 MET A CA 1
ATOM 833 C C . MET A 1 103 ? 47.600 45.514 55.296 1.00 57.78 159 MET A C 1
ATOM 834 O O . MET A 1 103 ? 46.399 45.262 55.409 1.00 58.42 159 MET A O 1
ATOM 839 N N . LEU A 1 104 ? 48.499 45.070 56.158 1.00 55.91 160 LEU A N 1
ATOM 840 C CA . LEU A 1 104 ? 48.107 44.356 57.324 1.00 54.36 160 LEU A CA 1
ATOM 841 C C . LEU A 1 104 ? 48.397 45.228 58.515 1.00 54.52 160 LEU A C 1
ATOM 842 O O . LEU A 1 104 ? 49.448 45.874 58.578 1.00 53.85 160 LEU A O 1
ATOM 847 N N . TYR A 1 105 ? 47.449 45.251 59.451 1.00 54.24 161 TYR A N 1
ATOM 848 C CA . TYR A 1 105 ? 47.629 45.926 60.706 1.00 54.57 161 TYR A CA 1
ATOM 849 C C . TYR A 1 105 ? 47.372 44.917 61.813 1.00 56.00 161 TYR A C 1
ATOM 850 O O . TYR A 1 105 ? 46.531 44.024 61.662 1.00 57.01 161 TYR A O 1
ATOM 859 N N . GLY A 1 106 ? 48.095 45.061 62.921 1.00 56.76 162 GLY A N 1
ATOM 860 C CA . GLY A 1 106 ? 47.986 44.164 64.060 1.00 57.53 162 GLY A CA 1
ATOM 861 C C . GLY A 1 106 ? 48.837 44.575 65.258 1.00 58.02 162 GLY A C 1
ATOM 862 O O . GLY A 1 106 ? 49.717 45.440 65.146 1.00 58.41 162 GLY A O 1
ATOM 863 N N . PRO A 1 107 ? 48.571 43.969 66.428 1.00 58.21 163 PRO A N 1
ATOM 864 C CA . PRO A 1 107 ? 49.370 44.306 67.607 1.00 58.51 163 PRO A CA 1
ATOM 865 C C . PRO A 1 107 ? 50.792 43.796 67.456 1.00 58.62 163 PRO A C 1
ATOM 866 O O . PRO A 1 107 ? 51.051 42.895 66.660 1.00 58.05 163 PRO A O 1
ATOM 870 N N . GLU A 1 108 ? 51.718 44.387 68.186 1.00 59.19 164 GLU A N 1
ATOM 871 C CA . GLU A 1 108 ? 53.089 44.009 67.981 1.00 60.12 164 GLU A CA 1
ATOM 872 C C . GLU A 1 108 ? 53.291 42.545 68.371 1.00 60.04 164 GLU A C 1
ATOM 873 O O . GLU A 1 108 ? 52.874 42.106 69.454 1.00 59.72 164 GLU A O 1
ATOM 879 N N . GLY A 1 109 ? 53.903 41.801 67.450 1.00 60.17 165 GLY A N 1
ATOM 880 C CA . GLY A 1 109 ? 54.177 40.381 67.631 1.00 59.60 165 GLY A CA 1
ATOM 881 C C . GLY A 1 109 ? 53.113 39.492 67.007 1.00 59.72 165 GLY A C 1
ATOM 882 O O . GLY A 1 109 ? 53.178 38.257 67.129 1.00 58.89 165 GLY A O 1
ATOM 883 N N . SER A 1 110 ? 52.133 40.102 66.331 1.00 59.17 166 SER A N 1
ATOM 884 C CA . SER A 1 110 ? 51.049 39.312 65.778 1.00 59.17 166 SER A CA 1
ATOM 885 C C . SER A 1 110 ? 51.204 39.059 64.282 1.00 59.33 166 SER A C 1
ATOM 886 O O . SER A 1 110 ? 50.351 38.401 63.670 1.00 59.30 166 SER A O 1
ATOM 889 N N . ALA A 1 111 ? 52.316 39.532 63.713 1.00 59.40 167 ALA A N 1
ATOM 890 C CA . ALA A 1 111 ? 52.511 39.558 62.260 1.00 59.09 167 ALA A CA 1
ATOM 891 C C . ALA A 1 111 ? 52.076 38.266 61.576 1.00 59.03 167 ALA A C 1
ATOM 892 O O . ALA A 1 111 ? 51.397 38.286 60.545 1.00 59.10 167 ALA A O 1
ATOM 894 N N . ASN A 1 112 ? 52.419 37.147 62.190 1.00 58.87 168 ASN A N 1
ATOM 895 C CA . ASN A 1 112 ? 52.160 35.846 61.611 1.00 59.04 168 ASN A CA 1
ATOM 896 C C . ASN A 1 112 ? 50.720 35.405 61.797 1.00 59.08 168 ASN A C 1
ATOM 897 O O . ASN A 1 112 ? 50.167 34.681 60.959 1.00 59.57 168 ASN A O 1
ATOM 902 N N . GLU A 1 113 ? 50.132 35.801 62.926 1.00 58.75 169 GLU A N 1
ATOM 903 C CA . GLU A 1 113 ? 48.738 35.501 63.216 1.00 58.06 169 GLU A CA 1
ATOM 904 C C . GLU A 1 113 ? 47.859 36.238 62.231 1.00 58.01 169 GLU A C 1
ATOM 905 O O . GLU A 1 113 ? 46.974 35.640 61.639 1.00 58.15 169 GLU A O 1
ATOM 911 N N . VAL A 1 114 ? 48.125 37.529 62.037 1.00 57.92 170 VAL A N 1
ATOM 912 C CA . VAL A 1 114 ? 47.380 38.318 61.062 1.00 58.24 170 VAL A CA 1
ATOM 913 C C . VAL A 1 114 ? 47.530 37.711 59.675 1.00 58.65 170 VAL A C 1
ATOM 914 O O . VAL A 1 114 ? 46.576 37.680 58.891 1.00 59.52 170 VAL A O 1
ATOM 918 N N . LEU A 1 115 ? 48.727 37.226 59.376 1.00 58.54 171 LEU A N 1
ATOM 919 C CA . LEU A 1 115 ? 49.053 36.803 58.028 1.00 58.30 171 LEU A CA 1
ATOM 920 C C . LEU A 1 115 ? 48.256 35.571 57.631 1.00 58.79 171 LEU A C 1
ATOM 921 O O . LEU A 1 115 ? 47.714 35.497 56.524 1.00 59.22 171 LEU A O 1
ATOM 926 N N . GLN A 1 116 ? 48.153 34.626 58.556 1.00 59.11 172 GLN A N 1
ATOM 927 C CA . GLN A 1 116 ? 47.448 33.388 58.320 1.00 59.63 172 GLN A CA 1
ATOM 928 C C . GLN A 1 116 ? 45.963 33.661 58.129 1.00 60.10 172 GLN A C 1
ATOM 929 O O . GLN A 1 116 ? 45.249 32.871 57.509 1.00 61.13 172 GLN A O 1
ATOM 935 N N . GLY A 1 117 ? 45.500 34.787 58.659 1.00 59.90 173 GLY A N 1
ATOM 936 C CA . GLY A 1 117 ? 44.101 35.149 58.580 1.00 59.33 173 GLY A CA 1
ATOM 937 C C . GLY A 1 117 ? 43.852 35.831 57.264 1.00 59.53 173 GLY A C 1
ATOM 938 O O . GLY A 1 117 ? 42.830 35.585 56.627 1.00 60.29 173 GLY A O 1
ATOM 939 N N . TYR A 1 118 ? 44.770 36.712 56.863 1.00 59.02 174 TYR A N 1
ATOM 940 C CA . TYR A 1 118 ? 44.721 37.305 55.529 1.00 58.38 174 TYR A CA 1
ATOM 941 C C . TYR A 1 118 ? 44.796 36.193 54.470 1.00 58.25 174 TYR A C 1
ATOM 942 O O . TYR A 1 118 ? 44.091 36.257 53.448 1.00 57.50 174 TYR A O 1
ATOM 951 N N . ARG A 1 119 ? 45.639 35.180 54.726 1.00 57.77 175 ARG A N 1
ATOM 952 C CA . ARG A 1 119 ? 45.732 34.010 53.836 1.00 57.67 175 ARG A CA 1
ATOM 953 C C . ARG A 1 119 ? 44.374 33.336 53.686 1.00 57.79 175 ARG A C 1
ATOM 954 O O . ARG A 1 119 ? 43.893 33.139 52.561 1.00 58.09 175 ARG A O 1
ATOM 962 N N . GLU A 1 120 ? 43.745 33.009 54.816 1.00 57.45 176 GLU A N 1
ATOM 963 C CA . GLU A 1 120 ? 42.505 32.236 54.782 1.00 57.55 176 GLU A CA 1
ATOM 964 C C . GLU A 1 120 ? 41.340 33.061 54.235 1.00 56.16 176 GLU A C 1
ATOM 965 O O . GLU A 1 120 ? 40.652 32.629 53.297 1.00 56.22 176 GLU A O 1
ATOM 971 N N . MET A 1 121 ? 41.129 34.246 54.805 1.00 55.01 177 MET A N 1
ATOM 972 C CA . MET A 1 121 ? 40.063 35.120 54.330 1.00 53.62 177 MET A CA 1
ATOM 973 C C . MET A 1 121 ? 40.267 35.437 52.841 1.00 54.51 177 MET A C 1
ATOM 974 O O . MET A 1 121 ? 39.340 35.314 52.047 1.00 54.17 177 MET A O 1
ATOM 979 N N . GLY A 1 122 ? 41.498 35.782 52.467 1.00 55.04 178 GLY A N 1
ATOM 980 C CA . GLY A 1 122 ? 41.829 36.167 51.088 1.00 55.74 178 GLY A CA 1
ATOM 981 C C . GLY A 1 122 ? 41.466 35.160 50.019 1.00 56.33 178 GLY A C 1
ATOM 982 O O . GLY A 1 122 ? 41.024 35.536 48.925 1.00 56.39 178 GLY A O 1
ATOM 983 N N . GLN A 1 123 ? 41.647 33.883 50.342 1.00 56.93 179 GLN A N 1
ATOM 984 C CA . GLN A 1 123 ? 41.385 32.803 49.400 1.00 57.84 179 GLN A CA 1
ATOM 985 C C . GLN A 1 123 ? 39.915 32.429 49.335 1.00 57.75 179 GLN A C 1
ATOM 986 O O . GLN A 1 123 ? 39.461 31.911 48.315 1.00 58.26 179 GLN A O 1
ATOM 992 N N . MET A 1 124 ? 39.170 32.664 50.414 1.00 57.77 180 MET A N 1
ATOM 993 C CA . MET A 1 124 ? 37.724 32.415 50.388 1.00 57.67 180 MET A CA 1
ATOM 994 C C . MET A 1 124 ? 37.041 33.534 49.621 1.00 58.28 180 MET A C 1
ATOM 995 O O . MET A 1 124 ? 35.993 33.333 49.004 1.00 58.76 180 MET A O 1
ATOM 1000 N N . LEU A 1 125 ? 37.657 34.711 49.658 1.00 58.79 181 LEU A N 1
ATOM 1001 C CA . LEU A 1 125 ? 37.154 35.877 48.953 1.00 59.34 181 LEU A CA 1
ATOM 1002 C C . LEU A 1 125 ? 37.436 35.827 47.454 1.00 59.97 181 LEU A C 1
ATOM 1003 O O . LEU A 1 125 ? 36.529 36.045 46.654 1.00 60.10 181 LEU A O 1
ATOM 1008 N N . ALA A 1 126 ? 38.676 35.516 47.079 1.00 61.05 182 ALA A N 1
ATOM 1009 C CA . ALA A 1 126 ? 39.093 35.507 45.668 1.00 62.07 182 ALA A CA 1
ATOM 1010 C C . ALA A 1 126 ? 38.356 34.467 44.825 1.00 62.87 182 ALA A C 1
ATOM 1011 O O . ALA A 1 126 ? 38.298 34.584 43.599 1.00 62.94 182 ALA A O 1
ATOM 1013 N N . LYS A 1 127 ? 37.789 33.463 45.493 1.00 63.97 183 LYS A N 1
ATOM 1014 C CA . LYS A 1 127 ? 36.995 32.415 44.856 1.00 65.17 183 LYS A CA 1
ATOM 1015 C C . LYS A 1 127 ? 35.801 33.016 44.102 1.00 66.03 183 LYS A C 1
ATOM 1016 O O . LYS A 1 127 ? 35.189 32.358 43.247 1.00 66.10 183 LYS A O 1
ATOM 1022 N N . ASP A 1 128 ? 35.483 34.271 44.425 1.00 67.25 184 ASP A N 1
ATOM 1023 C CA . ASP A 1 128 ? 34.356 34.987 43.807 1.00 67.91 184 ASP A CA 1
ATOM 1024 C C . ASP A 1 128 ? 34.773 36.245 42.995 1.00 67.21 184 ASP A C 1
ATOM 1025 O O . ASP A 1 128 ? 34.464 36.325 41.796 1.00 68.45 184 ASP A O 1
ATOM 1030 N N . ARG A 1 129 ? 35.487 37.195 43.595 1.00 65.30 185 ARG A N 1
ATOM 1031 C CA . ARG A 1 129 ? 35.992 38.359 42.838 1.00 63.57 185 ARG A CA 1
ATOM 1032 C C . ARG A 1 129 ? 36.554 39.430 43.759 1.00 62.39 185 ARG A C 1
ATOM 1033 O O . ARG A 1 129 ? 37.166 40.407 43.314 1.00 62.05 185 ARG A O 1
ATOM 1041 N N . PHE A 1 130 ? 36.350 39.225 45.053 1.00 60.76 186 PHE A N 1
ATOM 1042 C CA . PHE A 1 130 ? 36.745 40.178 46.060 1.00 59.05 186 PHE A CA 1
ATOM 1043 C C . PHE A 1 130 ? 38.245 40.179 46.230 1.00 58.23 186 PHE A C 1
ATOM 1044 O O . PHE A 1 130 ? 38.849 39.155 46.524 1.00 58.10 186 PHE A O 1
ATOM 1052 N N . THR A 1 131 ? 38.834 41.344 46.005 1.00 57.12 187 THR A N 1
ATOM 1053 C CA . THR A 1 131 ? 40.246 41.568 46.223 1.00 55.94 187 THR A CA 1
ATOM 1054 C C . THR A 1 131 ? 40.446 42.077 47.647 1.00 55.51 187 THR A C 1
ATOM 1055 O O . THR A 1 131 ? 39.959 43.143 48.016 1.00 55.09 187 THR A O 1
ATOM 1059 N N . LEU A 1 132 ? 41.158 41.302 48.451 1.00 54.92 188 LEU A N 1
ATOM 1060 C CA . LEU A 1 132 ? 41.403 41.686 49.823 1.00 54.61 188 LEU A CA 1
ATOM 1061 C C . LEU A 1 132 ? 42.547 42.685 49.870 1.00 54.61 188 LEU A C 1
ATOM 1062 O O . LEU A 1 132 ? 43.700 42.322 49.700 1.00 55.35 188 LEU A O 1
ATOM 1067 N N . LYS A 1 133 ? 42.216 43.950 50.105 1.00 54.82 189 LYS A N 1
ATOM 1068 C CA . LYS A 1 133 ? 43.168 45.058 50.015 1.00 54.44 189 LYS A CA 1
ATOM 1069 C C . LYS A 1 133 ? 43.834 45.420 51.364 1.00 54.30 189 LYS A C 1
ATOM 1070 O O . LYS A 1 133 ? 44.975 45.846 51.396 1.00 54.14 189 LYS A O 1
ATOM 1076 N N . GLU A 1 134 ? 43.112 45.275 52.470 1.00 54.31 190 GLU A N 1
ATOM 1077 C CA . GLU A 1 134 ? 43.629 45.618 53.797 1.00 54.19 190 GLU A CA 1
ATOM 1078 C C . GLU A 1 134 ? 42.977 44.699 54.809 1.00 54.31 190 GLU A C 1
ATOM 1079 O O . GLU A 1 134 ? 41.850 44.232 54.588 1.00 54.09 190 GLU A O 1
ATOM 1085 N N . ALA A 1 135 ? 43.684 44.444 55.914 1.00 54.30 191 ALA A N 1
ATOM 1086 C CA . ALA A 1 135 ? 43.200 43.562 56.962 1.00 54.53 191 ALA A CA 1
ATOM 1087 C C . ALA A 1 135 ? 43.753 44.046 58.286 1.00 54.97 191 ALA A C 1
ATOM 1088 O O . ALA A 1 135 ? 44.970 44.092 58.490 1.00 55.93 191 ALA A O 1
ATOM 1090 N N . ALA A 1 136 ? 42.855 44.387 59.200 1.00 54.97 192 ALA A N 1
ATOM 1091 C CA . ALA A 1 136 ? 43.239 44.943 60.479 1.00 54.43 192 ALA A CA 1
ATOM 1092 C C . ALA A 1 136 ? 42.717 44.050 61.582 1.00 54.67 192 ALA A C 1
ATOM 1093 O O . ALA A 1 136 ? 41.503 43.829 61.681 1.00 55.88 192 ALA A O 1
ATOM 1095 N N . MET A 1 137 ? 43.623 43.522 62.403 1.00 54.77 193 MET A N 1
ATOM 1096 C CA . MET A 1 137 ? 43.242 42.777 63.618 1.00 53.78 193 MET A CA 1
ATOM 1097 C C . MET A 1 137 ? 43.613 43.659 64.820 1.00 55.65 193 MET A C 1
ATOM 1098 O O . MET A 1 137 ? 44.693 44.299 64.822 1.00 55.23 193 MET A O 1
ATOM 1103 N N . THR A 1 138 ? 42.704 43.726 65.805 1.00 56.32 194 THR A N 1
ATOM 1104 C CA . THR A 1 138 ? 42.898 44.525 67.020 1.00 57.12 194 THR A CA 1
ATOM 1105 C C . THR A 1 138 ? 43.481 43.627 68.085 1.00 57.83 194 THR A C 1
ATOM 1106 O O . THR A 1 138 ? 43.553 42.424 67.889 1.00 58.17 194 THR A O 1
ATOM 1110 N N . ALA A 1 139 ? 43.840 44.196 69.235 1.00 58.92 195 ALA A N 1
ATOM 1111 C CA . ALA A 1 139 ? 44.430 43.425 70.340 1.00 59.56 195 ALA A CA 1
ATOM 1112 C C . ALA A 1 139 ? 43.486 42.381 70.967 1.00 60.18 195 ALA A C 1
ATOM 1113 O O . ALA A 1 139 ? 43.936 41.300 71.342 1.00 60.38 195 ALA A O 1
ATOM 1115 N N . ARG A 1 140 ? 42.195 42.714 71.110 1.00 60.92 196 ARG A N 1
ATOM 1116 C CA . ARG A 1 140 ? 41.124 41.698 71.114 1.00 61.32 196 ARG A CA 1
ATOM 1117 C C . ARG A 1 140 ? 41.172 41.201 69.671 1.00 62.16 196 ARG A C 1
ATOM 1118 O O . ARG A 1 140 ? 41.719 41.887 68.799 1.00 62.75 196 ARG A O 1
ATOM 1126 N N . ARG A 1 141 ? 40.644 40.030 69.356 1.00 62.28 197 ARG A N 1
ATOM 1127 C CA . ARG A 1 141 ? 40.960 39.525 67.996 1.00 61.42 197 ARG A CA 1
ATOM 1128 C C . ARG A 1 141 ? 39.860 39.906 66.988 1.00 61.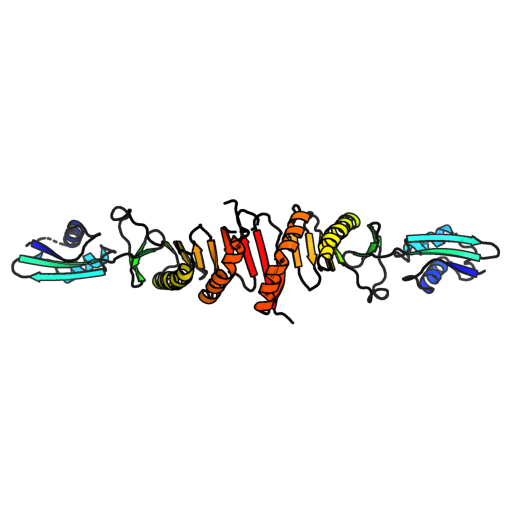17 197 ARG A C 1
ATOM 1129 O O . ARG A 1 141 ? 39.376 39.066 66.240 1.00 61.53 197 ARG A O 1
ATOM 1137 N N . SER A 1 142 ? 39.474 41.183 66.993 1.00 60.87 198 SER A N 1
ATOM 1138 C CA . SER A 1 142 ? 38.417 41.719 66.132 1.00 60.51 198 SER A CA 1
ATOM 1139 C C . SER A 1 142 ? 38.985 42.069 64.771 1.00 60.29 198 SER A C 1
ATOM 1140 O O . SER A 1 142 ? 40.143 42.492 64.673 1.00 60.81 198 SER A O 1
ATOM 1143 N N . TRP A 1 143 ? 38.208 41.873 63.711 1.00 60.01 199 TRP A N 1
ATOM 1144 C CA . TRP A 1 143 ? 38.765 42.053 62.356 1.00 60.23 199 TRP A CA 1
ATOM 1145 C C . TRP A 1 143 ? 37.973 43.036 61.518 1.00 59.98 199 TRP A C 1
ATOM 1146 O O . TRP A 1 143 ? 36.741 42.931 61.456 1.00 59.12 199 TRP A O 1
ATOM 1157 N N . GLN A 1 144 ? 38.685 43.955 60.851 1.00 59.79 200 GLN A N 1
ATOM 1158 C CA . GLN A 1 144 ? 38.097 44.722 59.753 1.00 59.85 200 GLN A CA 1
ATOM 1159 C C . GLN A 1 144 ? 38.890 44.602 58.450 1.00 59.70 200 GLN A C 1
ATOM 1160 O O . GLN A 1 144 ? 40.119 44.559 58.453 1.00 59.84 200 GLN A O 1
ATOM 1166 N N . LEU A 1 145 ? 38.159 44.554 57.339 1.00 59.32 201 LEU A N 1
ATOM 1167 C CA . LEU A 1 145 ? 38.737 44.363 56.016 1.00 58.67 201 LEU A CA 1
ATOM 1168 C C . LEU A 1 145 ? 38.373 45.490 55.052 1.00 59.46 201 LEU A C 1
ATOM 1169 O O . LEU A 1 145 ? 37.249 46.016 55.070 1.00 59.62 201 LEU A O 1
ATOM 1174 N N . THR A 1 146 ? 39.324 45.871 54.217 1.00 59.80 202 THR A N 1
ATOM 1175 C CA . THR A 1 146 ? 39.003 46.717 53.111 1.00 60.76 202 THR A CA 1
ATOM 1176 C C . THR A 1 146 ? 39.093 45.858 51.871 1.00 61.86 202 THR A C 1
ATOM 1177 O O . THR A 1 146 ? 40.131 45.243 51.606 1.00 61.63 202 THR A O 1
ATOM 1181 N N . LEU A 1 147 ? 37.991 45.803 51.133 1.00 63.06 203 LEU A N 1
ATOM 1182 C CA . LEU A 1 147 ? 37.907 45.010 49.923 1.00 64.92 203 LEU A CA 1
ATOM 1183 C C . LEU A 1 147 ? 38.229 45.871 48.728 1.00 66.83 203 LEU A C 1
ATOM 1184 O O . LEU A 1 147 ? 38.741 46.982 48.887 1.00 67.07 203 LEU A O 1
ATOM 1189 N N . ASN A 1 148 ? 37.900 45.368 47.536 1.00 69.22 204 ASN A N 1
ATOM 1190 C CA . ASN A 1 148 ? 38.468 45.901 46.296 1.00 71.38 204 ASN A CA 1
ATOM 1191 C C . ASN A 1 148 ? 38.191 47.377 46.079 1.00 72.12 204 ASN A C 1
ATOM 1192 O O . ASN A 1 148 ? 39.132 48.176 45.992 1.00 72.93 204 ASN A O 1
ATOM 1197 N N . ASN A 1 149 ? 36.918 47.755 46.013 1.00 72.89 205 ASN A N 1
ATOM 1198 C CA . ASN A 1 149 ? 36.603 49.169 46.113 1.00 73.46 205 ASN A CA 1
ATOM 1199 C C . ASN A 1 149 ? 36.862 49.599 47.544 1.00 72.84 205 ASN A C 1
ATOM 1200 O O . ASN A 1 149 ? 37.436 48.832 48.315 1.00 73.76 205 ASN A O 1
ATOM 1205 N N . ASP A 1 150 ? 36.448 50.790 47.936 1.00 71.42 206 ASP A N 1
ATOM 1206 C CA . ASP A 1 150 ? 36.770 51.219 49.286 1.00 70.23 206 ASP A CA 1
ATOM 1207 C C . ASP A 1 150 ? 35.835 50.564 50.322 1.00 68.51 206 ASP A C 1
ATOM 1208 O O . ASP A 1 150 ? 35.508 51.200 51.332 1.00 68.81 206 ASP A O 1
ATOM 1213 N N . ILE A 1 151 ? 35.430 49.305 50.085 1.00 65.42 207 ILE A N 1
ATOM 1214 C CA . ILE A 1 151 ? 34.444 48.611 50.942 1.00 63.30 207 ILE A CA 1
ATOM 1215 C C . ILE A 1 151 ? 34.995 48.121 52.292 1.00 61.91 207 ILE A C 1
ATOM 1216 O O . ILE A 1 151 ? 35.732 47.148 52.351 1.00 61.47 207 ILE A O 1
ATOM 1221 N N . LYS A 1 152 ? 34.614 48.787 53.374 1.00 60.16 208 LYS A N 1
ATOM 1222 C CA . LYS A 1 152 ? 34.949 48.319 54.719 1.00 59.08 208 LYS A CA 1
ATOM 1223 C C . LYS A 1 152 ? 34.003 47.217 55.205 1.00 58.25 208 LYS A C 1
ATOM 1224 O O . LYS A 1 152 ? 32.780 47.331 55.108 1.00 58.19 208 LYS A O 1
ATOM 1230 N N . LEU A 1 153 ? 34.581 46.149 55.732 1.00 56.92 209 LEU A N 1
ATOM 1231 C CA . LEU A 1 153 ? 33.806 45.009 56.154 1.00 56.04 209 LEU A CA 1
ATOM 1232 C C . LEU A 1 153 ? 34.130 44.747 57.607 1.00 55.79 209 LEU A C 1
ATOM 1233 O O . LEU A 1 153 ? 35.179 44.166 57.924 1.00 55.98 209 LEU A O 1
ATOM 1238 N N . ASN A 1 154 ? 33.247 45.167 58.499 1.00 54.94 210 ASN A N 1
ATOM 1239 C CA . ASN A 1 154 ? 33.461 44.899 59.901 1.00 54.77 210 ASN A CA 1
ATOM 1240 C C . ASN A 1 154 ? 32.997 43.497 60.256 1.00 54.49 210 ASN A C 1
ATOM 1241 O O . ASN A 1 154 ? 31.809 43.189 60.204 1.00 55.42 210 ASN A O 1
ATOM 1246 N N . LEU A 1 155 ? 33.943 42.644 60.617 1.00 53.86 211 LEU A N 1
ATOM 1247 C CA . LEU A 1 155 ? 33.701 41.213 60.734 1.00 52.76 211 LEU A CA 1
ATOM 1248 C C . LEU A 1 155 ? 33.558 40.799 62.188 1.00 52.89 211 LEU A C 1
ATOM 1249 O O . LEU A 1 155 ? 32.898 39.820 62.498 1.00 52.62 211 LEU A O 1
ATOM 1254 N N . GLY A 1 156 ? 34.183 41.554 63.079 1.00 53.21 212 GLY A N 1
ATOM 1255 C CA . GLY A 1 156 ? 34.071 41.310 64.496 1.00 53.51 212 GLY A CA 1
ATOM 1256 C C . GLY A 1 156 ? 35.064 40.330 65.092 1.00 54.36 212 GLY A C 1
ATOM 1257 O O . GLY A 1 156 ? 36.123 40.038 64.515 1.00 54.15 212 GLY A O 1
ATOM 1258 N N . ARG A 1 157 ? 34.669 39.803 66.250 1.00 55.01 213 ARG A N 1
ATOM 1259 C CA . ARG A 1 157 ? 35.533 39.080 67.162 1.00 55.56 213 ARG A CA 1
ATOM 1260 C C . ARG A 1 157 ? 35.165 37.611 67.218 1.00 55.93 213 ARG A C 1
ATOM 1261 O O . ARG A 1 157 ? 35.857 36.813 67.859 1.00 56.24 213 ARG A O 1
ATOM 1269 N N . GLY A 1 158 ? 34.075 37.244 66.557 1.00 56.17 214 GLY A N 1
ATOM 1270 C CA . GLY A 1 158 ? 33.486 35.920 66.780 1.00 57.17 214 GLY A CA 1
ATOM 1271 C C . GLY A 1 158 ? 34.139 34.761 66.042 1.00 57.16 214 GLY A C 1
ATOM 1272 O O . GLY A 1 158 ? 35.350 34.564 66.114 1.00 57.00 214 GLY A O 1
ATOM 1273 N N . ASP A 1 159 ? 33.297 33.967 65.379 1.00 57.40 215 ASP A N 1
ATOM 1274 C CA . ASP A 1 159 ? 33.731 33.088 64.298 1.00 57.22 215 ASP A CA 1
ATOM 1275 C C . ASP A 1 159 ? 33.554 33.853 62.985 1.00 56.51 215 ASP A C 1
ATOM 1276 O O . ASP A 1 159 ? 32.439 34.083 62.500 1.00 55.39 215 ASP A O 1
ATOM 1281 N N . THR A 1 160 ? 34.695 34.240 62.431 1.00 55.94 216 THR A N 1
ATOM 1282 C CA . THR A 1 160 ? 34.749 35.143 61.303 1.00 55.63 216 THR A CA 1
ATOM 1283 C C . THR A 1 160 ? 34.625 34.490 59.921 1.00 55.39 216 THR A C 1
ATOM 1284 O O . THR A 1 160 ? 34.171 35.138 58.982 1.00 55.93 216 THR A O 1
ATOM 1288 N N . MET A 1 161 ? 35.013 33.227 59.782 1.00 55.10 217 MET A N 1
ATOM 1289 C CA . MET A 1 161 ? 34.855 32.546 58.496 1.00 54.65 217 MET A CA 1
ATOM 1290 C C . MET A 1 161 ? 33.379 32.338 58.144 1.00 55.24 217 MET A C 1
ATOM 1291 O O . MET A 1 161 ? 33.010 32.407 56.975 1.00 55.48 217 MET A O 1
ATOM 1296 N N . LYS A 1 162 ? 32.540 32.088 59.146 1.00 55.91 218 LYS A N 1
ATOM 1297 C CA . LYS A 1 162 ? 31.103 31.904 58.913 1.00 56.77 218 LYS A CA 1
ATOM 1298 C C . LYS A 1 162 ? 30.467 33.189 58.407 1.00 56.95 218 LYS A C 1
ATOM 1299 O O . LYS A 1 162 ? 29.655 33.174 57.469 1.00 57.48 218 LYS A O 1
ATOM 1305 N N . ARG A 1 163 ? 30.840 34.298 59.040 1.00 56.66 219 ARG A N 1
ATOM 1306 C CA . ARG A 1 163 ? 30.294 35.591 58.690 1.00 56.15 219 ARG A CA 1
ATOM 1307 C C . ARG A 1 163 ? 30.809 36.010 57.326 1.00 56.25 219 ARG A C 1
ATOM 1308 O O . ARG A 1 163 ? 30.032 36.495 56.488 1.00 56.80 219 ARG A O 1
ATOM 1316 N N . LEU A 1 164 ? 32.113 35.836 57.106 1.00 55.58 220 LEU A N 1
ATOM 1317 C CA . LEU A 1 164 ? 32.708 36.155 55.813 1.00 55.20 220 LEU A CA 1
ATOM 1318 C C . LEU A 1 164 ? 31.998 35.377 54.714 1.00 55.24 220 LEU A C 1
ATOM 1319 O O . LEU A 1 164 ? 31.784 35.901 53.624 1.00 55.37 220 LEU A O 1
ATOM 1324 N N . ALA A 1 165 ? 31.619 34.139 55.017 1.00 55.26 221 ALA A N 1
ATOM 1325 C CA . ALA A 1 165 ? 30.932 33.291 54.056 1.00 55.75 221 ALA A CA 1
ATOM 1326 C C . ALA A 1 165 ? 29.544 33.835 53.746 1.00 55.91 221 ALA A C 1
ATOM 1327 O O . ALA A 1 165 ? 29.181 33.967 52.579 1.00 55.99 221 ALA A O 1
ATOM 13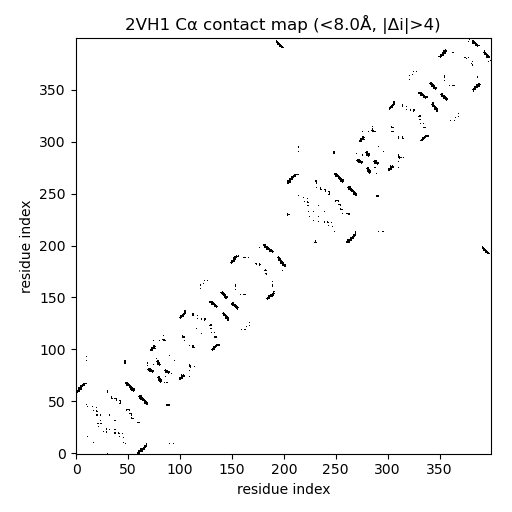29 N N . ARG A 1 166 ? 28.778 34.165 54.781 1.00 56.39 222 ARG A N 1
ATOM 1330 C CA . ARG A 1 166 ? 27.445 34.748 54.575 1.00 57.27 222 ARG A CA 1
ATOM 1331 C C . ARG A 1 166 ? 27.512 36.055 53.783 1.00 56.68 222 ARG A C 1
ATOM 1332 O O . ARG A 1 166 ? 26.718 36.277 52.872 1.00 56.21 222 ARG A O 1
ATOM 1340 N N . PHE A 1 167 ? 28.498 36.886 54.110 1.00 56.60 223 PHE A N 1
ATOM 1341 C CA . PHE A 1 167 ? 28.785 38.087 53.333 1.00 56.72 223 PHE A CA 1
ATOM 1342 C C . PHE A 1 167 ? 28.908 37.787 51.843 1.00 56.89 223 PHE A C 1
ATOM 1343 O O . PHE A 1 167 ? 28.318 38.483 51.021 1.00 56.99 223 PHE A O 1
ATOM 1351 N N . VAL A 1 168 ? 29.689 36.762 51.508 1.00 56.99 224 VAL A N 1
ATOM 1352 C CA . VAL A 1 168 ? 29.887 36.346 50.121 1.00 57.29 224 VAL A CA 1
ATOM 1353 C C . VAL A 1 168 ? 28.566 35.936 49.453 1.00 58.03 224 VAL A C 1
ATOM 1354 O O . VAL A 1 168 ? 28.299 36.296 48.292 1.00 57.86 224 VAL A O 1
ATOM 1358 N N . GLU A 1 169 ? 27.741 35.188 50.187 1.00 58.70 225 GLU A N 1
ATOM 1359 C CA . GLU A 1 169 ? 26.459 34.750 49.654 1.00 59.40 225 GLU A CA 1
ATOM 1360 C C . GLU A 1 169 ? 25.563 35.960 49.430 1.00 59.63 225 GLU A C 1
ATOM 1361 O O . GLU A 1 169 ? 24.922 36.068 48.384 1.00 59.66 225 GLU A O 1
ATOM 1367 N N . LEU A 1 170 ? 25.546 36.884 50.389 1.00 60.10 226 LEU A N 1
ATOM 1368 C CA . LEU A 1 170 ? 24.514 37.920 50.374 1.00 60.66 226 LEU A CA 1
ATOM 1369 C C . LEU A 1 170 ? 25.003 39.312 49.968 1.00 60.69 226 LEU A C 1
ATOM 1370 O O . LEU A 1 170 ? 24.313 40.310 50.184 1.00 61.07 226 LEU A O 1
ATOM 1375 N N . TYR A 1 171 ? 26.172 39.371 49.344 1.00 60.75 227 TYR A N 1
ATOM 1376 C CA . TYR A 1 171 ? 26.640 40.628 48.746 1.00 60.77 227 TYR A CA 1
ATOM 1377 C C . TYR A 1 171 ? 26.114 40.881 47.319 1.00 60.60 227 TYR A C 1
ATOM 1378 O O . TYR A 1 171 ? 25.804 42.021 46.978 1.00 60.25 227 TYR A O 1
ATOM 1387 N N . PRO A 1 172 ? 26.040 39.830 46.473 1.00 60.71 228 PRO A N 1
ATOM 1388 C CA . PRO A 1 172 ? 25.512 40.049 45.124 1.00 60.82 228 PRO A CA 1
ATOM 1389 C C . PRO A 1 172 ? 24.213 40.874 45.109 1.00 60.92 228 PRO A C 1
ATOM 1390 O O . PRO A 1 172 ? 24.140 41.908 44.428 1.00 60.68 228 PRO A O 1
ATOM 1394 N N . VAL A 1 173 ? 23.212 40.431 45.871 1.00 60.92 229 VAL A N 1
ATOM 1395 C CA . VAL A 1 173 ? 21.893 41.054 45.817 1.00 60.85 229 VAL A CA 1
ATOM 1396 C C . VAL A 1 173 ? 21.880 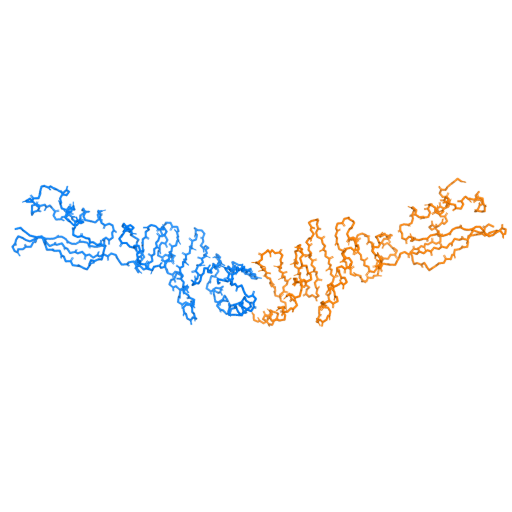42.494 46.363 1.00 60.70 229 VAL A C 1
ATOM 1397 O O . VAL A 1 173 ? 21.114 43.319 45.882 1.00 60.80 229 VAL A O 1
ATOM 1401 N N . LEU A 1 174 ? 22.745 42.796 47.331 1.00 60.77 230 LEU A N 1
ATOM 1402 C CA . LEU A 1 174 ? 22.890 44.162 47.854 1.00 60.94 230 LEU A CA 1
ATOM 1403 C C . LEU A 1 174 ? 23.561 45.067 46.833 1.00 61.11 230 LEU A C 1
ATOM 1404 O O . LEU A 1 174 ? 23.213 46.241 46.697 1.00 61.08 230 LEU A O 1
ATOM 1409 N N . GLN A 1 175 ? 24.533 44.504 46.126 1.00 61.35 231 GLN A N 1
ATOM 1410 C CA . GLN A 1 175 ? 25.184 45.163 45.001 1.00 61.54 231 GLN A CA 1
ATOM 1411 C C . GLN A 1 175 ? 24.189 45.652 43.943 1.00 61.10 231 GLN A C 1
ATOM 1412 O O . GLN A 1 175 ? 24.233 46.818 43.536 1.00 60.88 231 GLN A O 1
ATOM 1418 N N . GLN A 1 176 ? 23.306 44.753 43.505 1.00 60.70 232 GLN A N 1
ATOM 1419 C CA . GLN A 1 176 ? 22.304 45.063 42.484 1.00 60.34 232 GLN A CA 1
ATOM 1420 C C . GLN A 1 176 ? 21.308 46.136 42.964 1.00 60.31 232 GLN A C 1
ATOM 1421 O O . GLN A 1 176 ? 20.792 46.924 42.164 1.00 60.02 232 GLN A O 1
ATOM 1427 N N . GLN A 1 177 ? 21.074 46.161 44.276 1.00 60.06 233 GLN A N 1
ATOM 1428 C CA . GLN A 1 177 ? 20.228 47.154 44.918 1.00 59.83 233 GLN A CA 1
ATOM 1429 C C . GLN A 1 177 ? 20.871 48.533 44.864 1.00 59.72 233 GLN A C 1
ATOM 1430 O O . GLN A 1 177 ? 20.221 49.512 44.524 1.00 59.83 233 GLN A O 1
ATOM 1436 N N . ALA A 1 178 ? 22.153 48.609 45.203 1.00 59.87 234 ALA A N 1
ATOM 1437 C CA . ALA A 1 178 ? 22.854 49.890 45.220 1.00 59.83 234 ALA A CA 1
ATOM 1438 C C . ALA A 1 178 ? 22.989 50.468 43.815 1.00 59.83 234 ALA A C 1
ATOM 1439 O O . ALA A 1 178 ? 22.802 51.669 43.612 1.00 59.82 234 ALA A O 1
ATOM 1441 N N . GLN A 1 179 ? 23.289 49.599 42.850 1.00 59.83 235 GLN A N 1
ATOM 1442 C CA . GLN A 1 179 ? 23.470 49.999 41.450 1.00 59.64 235 GLN A CA 1
ATOM 1443 C C . GLN A 1 179 ? 22.186 50.537 40.799 1.00 59.31 235 GLN A C 1
ATOM 1444 O O . GLN A 1 179 ? 22.219 51.545 40.083 1.00 59.13 235 GLN A O 1
ATOM 1450 N N . THR A 1 180 ? 21.066 49.859 41.046 1.00 58.89 236 THR A N 1
ATOM 1451 C CA . THR A 1 180 ? 19.762 50.314 40.559 1.00 58.55 236 THR A CA 1
ATOM 1452 C C . THR A 1 180 ? 19.425 51.684 41.151 1.00 58.31 236 THR A C 1
ATOM 1453 O O . THR A 1 180 ? 18.760 52.504 40.512 1.00 58.22 236 THR A O 1
ATOM 1457 N N . ASP A 1 181 ? 19.906 51.928 42.367 1.00 57.93 237 ASP A N 1
ATOM 1458 C CA . ASP A 1 181 ? 19.629 53.175 43.069 1.00 57.62 237 ASP A CA 1
ATOM 1459 C C . ASP A 1 181 ? 20.839 54.137 43.086 1.00 57.32 237 ASP A C 1
ATOM 1460 O O . ASP A 1 181 ? 20.895 55.074 43.893 1.00 57.33 237 ASP A O 1
ATOM 1465 N N . GLY A 1 182 ? 21.799 53.894 42.189 1.00 56.89 238 GLY A N 1
ATOM 1466 C CA . GLY A 1 182 ? 22.933 54.807 41.944 1.00 56.46 238 GLY A CA 1
ATOM 1467 C C . GLY A 1 182 ? 23.917 55.053 43.077 1.00 56.13 238 GLY A C 1
ATOM 1468 O O . GLY A 1 182 ? 24.634 56.049 43.084 1.00 56.00 238 GLY A O 1
ATOM 1469 N N . LYS A 1 183 ? 23.941 54.141 44.037 1.00 56.03 239 LYS A N 1
ATOM 1470 C CA . LYS A 1 183 ? 24.816 54.227 45.182 1.00 55.79 239 LYS A CA 1
ATOM 1471 C C . LYS A 1 183 ? 25.802 53.074 45.069 1.00 56.17 239 LYS A C 1
ATOM 1472 O O . LYS A 1 183 ? 25.734 52.281 44.127 1.00 56.23 239 LYS A O 1
ATOM 1478 N N . ARG A 1 184 ? 26.717 52.982 46.026 1.00 56.06 240 ARG A N 1
ATOM 1479 C CA . ARG A 1 184 ? 27.591 51.841 46.121 1.00 56.19 240 ARG A CA 1
ATOM 1480 C C . ARG A 1 184 ? 27.784 51.508 47.590 1.00 56.20 240 ARG A C 1
ATOM 1481 O O . ARG A 1 184 ? 27.752 52.395 48.446 1.00 56.39 240 ARG A O 1
ATOM 1489 N N . ILE A 1 185 ? 27.975 50.225 47.872 1.00 55.78 241 ILE A N 1
ATOM 1490 C CA . ILE A 1 185 ? 28.010 49.731 49.231 1.00 55.58 241 ILE A CA 1
ATOM 1491 C C . ILE A 1 185 ? 29.362 50.044 49.833 1.00 55.08 241 ILE A C 1
ATOM 1492 O O . ILE A 1 185 ? 30.350 49.458 49.443 1.00 55.41 241 ILE A O 1
ATOM 1497 N N . SER A 1 186 ? 29.407 50.964 50.786 1.00 54.77 242 SER A N 1
ATOM 1498 C CA . SER A 1 186 ? 30.683 51.427 51.332 1.00 54.26 242 SER A CA 1
ATOM 1499 C C . SER A 1 186 ? 31.135 50.696 52.607 1.00 54.12 242 SER A C 1
ATOM 1500 O O . SER A 1 186 ? 32.317 50.675 52.924 1.00 53.28 242 SER A O 1
ATOM 1503 N N . TYR A 1 187 ? 30.185 50.108 53.329 1.00 54.42 243 TYR A N 1
ATOM 1504 C CA . TYR A 1 187 ? 30.452 49.526 54.637 1.00 55.04 243 TYR A CA 1
ATOM 1505 C C . TYR A 1 187 ? 29.461 48.430 54.941 1.00 55.33 243 TYR A C 1
ATOM 1506 O O . TYR A 1 187 ? 28.293 48.536 54.578 1.00 55.56 243 TYR A O 1
ATOM 1515 N N . VAL A 1 188 ? 29.937 47.375 55.599 1.00 55.18 244 VAL A N 1
ATOM 1516 C CA . VAL A 1 188 ? 29.081 46.282 56.030 1.00 55.05 244 VAL A CA 1
ATOM 1517 C C . VAL A 1 188 ? 29.503 45.828 57.411 1.00 55.40 244 VAL A C 1
ATOM 1518 O O . VAL A 1 188 ? 30.689 45.666 57.701 1.00 55.42 244 VAL A O 1
ATOM 1522 N N . ASP A 1 189 ? 28.515 45.629 58.268 1.00 56.10 245 ASP A N 1
ATOM 1523 C CA . ASP A 1 189 ? 28.776 45.228 59.637 1.00 56.71 245 ASP A CA 1
ATOM 1524 C C . ASP A 1 189 ? 28.173 43.852 59.902 1.00 56.85 245 ASP A C 1
ATOM 1525 O O . ASP A 1 189 ? 27.007 43.760 60.321 1.00 57.35 245 ASP A O 1
ATOM 1530 N N . LEU A 1 190 ? 28.941 42.796 59.630 1.00 56.54 246 LEU A N 1
ATOM 1531 C CA . LEU A 1 190 ? 28.569 41.464 60.094 1.00 56.90 246 LEU A CA 1
ATOM 1532 C C . LEU A 1 190 ? 29.299 41.210 61.399 1.00 57.16 246 LEU A C 1
ATOM 1533 O O . LEU A 1 190 ? 29.822 40.132 61.598 1.00 57.41 246 LEU A O 1
ATOM 1538 N N . ARG A 1 191 ? 29.356 42.192 62.285 1.00 57.59 247 ARG A N 1
ATOM 1539 C CA . ARG A 1 191 ? 30.055 42.017 63.554 1.00 58.30 247 ARG A CA 1
ATOM 1540 C C . ARG A 1 191 ? 29.313 41.077 64.509 1.00 59.30 247 ARG A C 1
ATOM 1541 O O . ARG A 1 191 ? 29.916 40.454 65.388 1.00 59.85 247 ARG A O 1
ATOM 1549 N N . TYR A 1 192 ? 28.007 40.953 64.314 1.00 60.77 248 TYR A N 1
ATOM 1550 C CA . TYR A 1 192 ? 27.141 40.329 65.308 1.00 61.65 248 TYR A CA 1
ATOM 1551 C C . TYR A 1 192 ? 26.302 39.200 64.739 1.00 61.52 248 TYR A C 1
ATOM 1552 O O . TYR A 1 192 ? 25.834 39.272 63.602 1.00 61.62 248 TYR A O 1
ATOM 1561 N N . ASP A 1 193 ? 26.137 38.152 65.548 1.00 61.41 249 ASP A N 1
ATOM 1562 C CA . ASP A 1 193 ? 25.191 37.071 65.281 1.00 60.94 249 ASP A CA 1
ATOM 1563 C C . ASP A 1 193 ? 23.822 37.705 65.289 1.00 60.78 249 ASP A C 1
ATOM 1564 O O . ASP A 1 193 ? 23.547 38.571 66.137 1.00 61.02 249 ASP A O 1
ATOM 1569 N N . SER A 1 194 ? 22.967 37.301 64.351 1.00 60.27 250 SER A N 1
ATOM 1570 C CA . SER A 1 194 ? 21.550 37.710 64.361 1.00 59.85 250 SER A CA 1
ATOM 1571 C C . SER A 1 194 ? 21.276 39.063 63.716 1.00 59.57 250 SER A C 1
ATOM 1572 O O . SER A 1 194 ? 20.132 39.509 63.712 1.00 59.60 250 SER A O 1
ATOM 1575 N N . GLY A 1 195 ? 22.311 39.715 63.194 1.00 59.21 251 GLY A N 1
ATOM 1576 C CA . GLY A 1 195 ? 22.160 41.055 62.654 1.00 59.42 251 GLY A CA 1
ATOM 1577 C C . GLY A 1 195 ? 23.251 41.528 61.710 1.00 59.63 251 GLY A C 1
ATOM 1578 O O . GLY A 1 195 ? 24.411 41.098 61.786 1.00 59.96 251 GLY A O 1
ATOM 1579 N N . ALA A 1 196 ? 22.865 42.434 60.820 1.00 59.37 252 ALA A N 1
ATOM 1580 C CA . ALA A 1 196 ? 23.783 43.074 59.891 1.00 59.18 252 ALA A CA 1
ATOM 1581 C C . ALA A 1 196 ? 23.362 44.522 59.672 1.00 58.97 252 ALA A C 1
ATOM 1582 O O . ALA A 1 196 ? 22.175 44.837 59.619 1.00 58.82 252 ALA A O 1
ATOM 1584 N N . ALA A 1 197 ? 24.349 45.401 59.558 1.00 58.88 253 ALA A N 1
ATOM 1585 C CA . ALA A 1 197 ? 2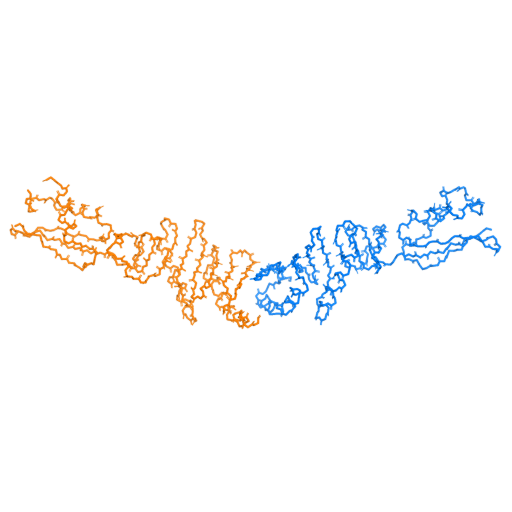4.106 46.789 59.191 1.00 58.30 253 ALA A CA 1
ATOM 1586 C C . ALA A 1 197 ? 24.893 47.054 57.924 1.00 58.03 253 ALA A C 1
ATOM 1587 O O . ALA A 1 197 ? 25.933 46.433 57.683 1.00 58.15 253 ALA A O 1
ATOM 1589 N N . VAL A 1 198 ? 24.380 47.967 57.114 1.00 57.77 254 VAL A N 1
ATOM 1590 C CA . VAL A 1 198 ? 24.928 48.249 55.805 1.00 57.54 254 VAL A CA 1
ATOM 1591 C C . VAL A 1 198 ? 24.850 49.738 55.545 1.00 57.13 254 VAL A C 1
ATOM 1592 O O . VAL A 1 198 ? 23.810 50.358 55.770 1.00 57.38 254 VAL A O 1
ATOM 1596 N N . GLY A 1 199 ? 25.950 50.300 55.059 1.00 56.67 255 GLY A N 1
ATOM 1597 C CA . GLY A 1 199 ? 26.022 51.708 54.689 1.00 56.39 255 GLY A CA 1
ATOM 1598 C C . GLY A 1 199 ? 26.381 51.941 53.224 1.00 56.18 255 GLY A C 1
ATOM 1599 O O . GLY A 1 199 ? 27.197 51.212 52.642 1.00 55.94 255 GLY A O 1
ATOM 1600 N N . TRP A 1 200 ? 25.778 52.965 52.624 1.00 55.51 256 TRP A N 1
ATOM 1601 C CA . TRP A 1 200 ? 26.058 53.275 51.231 1.00 55.25 256 TRP A CA 1
ATOM 1602 C C . TRP A 1 200 ? 26.563 54.706 51.033 1.00 55.31 256 TRP A C 1
ATOM 1603 O O . TRP A 1 200 ? 26.609 55.502 51.969 1.00 55.18 256 TRP A O 1
ATOM 1614 N N . ALA A 1 201 ? 26.973 55.008 49.808 1.00 55.72 257 ALA A N 1
ATOM 1615 C CA . ALA A 1 201 ? 27.652 56.257 49.465 1.00 55.97 257 ALA A CA 1
ATOM 1616 C C . ALA A 1 201 ? 27.490 56.429 47.978 1.00 56.17 257 ALA A C 1
ATOM 1617 O O . ALA A 1 201 ? 27.345 55.431 47.273 1.00 55.93 257 ALA A O 1
ATOM 1619 N N . PRO A 1 202 ? 27.535 57.684 47.484 1.00 56.56 258 PRO A N 1
ATOM 1620 C CA . PRO A 1 202 ? 27.285 57.935 46.068 1.00 57.13 258 PRO A CA 1
ATOM 1621 C C . PRO A 1 202 ? 28.325 57.247 45.196 1.00 57.95 258 PRO A C 1
ATOM 1622 O O . PRO A 1 202 ? 29.444 56.960 45.660 1.00 57.81 258 PRO A O 1
ATOM 1626 N N . LEU A 1 203 ? 27.957 56.957 43.952 1.00 58.97 259 LEU A N 1
ATOM 1627 C CA . LEU A 1 203 ? 28.883 56.262 43.058 1.00 59.94 259 LEU A CA 1
ATOM 1628 C C . LEU A 1 203 ? 29.561 57.248 42.091 1.00 60.08 259 LEU A C 1
ATOM 1629 O O . LEU A 1 203 ? 28.885 58.103 41.516 1.00 60.08 259 LEU A O 1
ATOM 1634 N N . PRO A 1 204 ? 30.908 57.174 41.973 1.00 60.34 260 PRO A N 1
ATOM 1635 C CA . PRO A 1 204 ? 31.717 57.976 41.029 1.00 60.42 260 PRO A CA 1
ATOM 1636 C C . PRO A 1 204 ? 31.167 57.986 39.601 1.00 60.48 260 PRO A C 1
ATOM 1637 O O . PRO A 1 204 ? 30.645 59.009 39.138 1.00 60.48 260 PRO A O 1
ATOM 1641 N N . SER B 1 2 ? -40.105 69.333 87.625 1.00 62.34 58 SER B N 1
ATOM 1642 C CA . SER B 1 2 ? -38.630 69.396 87.782 1.00 62.25 58 SER B CA 1
ATOM 1643 C C . SER B 1 2 ? -37.984 68.054 87.431 1.00 62.28 58 SER B C 1
ATOM 1644 O O . SER B 1 2 ? -37.460 67.357 88.302 1.00 62.66 58 SER B O 1
ATOM 1647 N N . LYS B 1 3 ? -38.022 67.693 86.152 1.00 61.78 59 LYS B N 1
ATOM 1648 C CA . LYS B 1 3 ? -37.377 66.469 85.708 1.00 61.28 59 LYS B CA 1
ATOM 1649 C C . LYS B 1 3 ? -36.264 66.739 84.706 1.00 60.66 59 LYS B C 1
ATOM 1650 O O . LYS B 1 3 ? -36.306 67.726 83.962 1.00 60.05 59 LYS B O 1
ATOM 1656 N N . LEU B 1 4 ? -35.277 65.839 84.723 1.00 60.24 60 LEU B N 1
ATOM 1657 C CA . LEU B 1 4 ? -34.081 65.881 83.889 1.00 59.57 60 LEU B CA 1
ATOM 1658 C C . LEU B 1 4 ? -34.289 65.004 82.669 1.00 58.94 60 LEU B C 1
ATOM 1659 O O . LEU B 1 4 ? -34.332 63.787 82.791 1.00 58.70 60 LEU B O 1
ATOM 1664 N N . VAL B 1 5 ? -34.411 65.629 81.500 1.00 58.54 61 VAL B N 1
ATOM 1665 C CA . VAL B 1 5 ? -34.586 64.907 80.237 1.00 58.28 61 VAL B CA 1
ATOM 1666 C C . VAL B 1 5 ? -33.271 64.846 79.448 1.00 58.43 61 VAL B C 1
ATOM 1667 O O . VAL B 1 5 ? -32.815 65.854 78.884 1.00 58.92 61 VAL B O 1
ATOM 1671 N N . LEU B 1 6 ? -32.662 63.659 79.433 1.00 58.41 62 LEU B N 1
ATOM 1672 C CA . LEU B 1 6 ? -31.385 63.425 78.746 1.00 57.97 62 LEU B CA 1
ATOM 1673 C C . LEU B 1 6 ? -31.600 62.854 77.366 1.00 57.80 62 LEU B C 1
ATOM 1674 O O . LEU B 1 6 ? -32.318 61.864 77.204 1.00 57.39 62 LEU B O 1
ATOM 1679 N N . THR B 1 7 ? -30.971 63.474 76.375 1.00 57.74 63 THR B N 1
ATOM 1680 C CA . THR B 1 7 ? -30.957 62.914 75.029 1.00 58.25 63 THR B CA 1
ATOM 1681 C C . THR B 1 7 ? -29.529 62.831 74.494 1.00 58.47 63 THR B C 1
ATOM 1682 O O . THR B 1 7 ? -28.634 63.529 74.977 1.00 58.45 63 THR B O 1
ATOM 1686 N N . GLY B 1 8 ? -29.329 61.967 73.506 1.00 58.60 64 GLY B N 1
ATOM 1687 C CA . GLY B 1 8 ? -28.026 61.800 72.890 1.00 59.15 64 GLY B CA 1
ATOM 1688 C C . GLY B 1 8 ? -27.550 60.366 72.935 1.00 59.33 64 GLY B C 1
ATOM 1689 O O . GLY B 1 8 ? -27.892 59.620 73.852 1.00 59.16 64 GLY B O 1
ATOM 1690 N N . GLU B 1 9 ? -26.765 59.990 71.930 1.00 59.71 65 GLU B N 1
ATOM 1691 C CA . GLU B 1 9 ? -26.131 58.677 71.863 1.00 60.61 65 GLU B CA 1
ATOM 1692 C C . GLU B 1 9 ? -25.057 58.605 72.943 1.00 60.07 65 GLU B C 1
ATOM 1693 O O . GLU B 1 9 ? -24.082 59.373 72.908 1.00 60.38 65 GLU B O 1
ATOM 1699 N N . ARG B 1 10 ? -25.244 57.712 73.913 1.00 59.72 66 ARG B N 1
ATOM 1700 C CA . ARG B 1 10 ? -24.343 57.643 75.075 1.00 59.56 66 ARG B CA 1
ATOM 1701 C C . ARG B 1 10 ? -23.746 56.259 75.301 1.00 59.62 66 ARG B C 1
ATOM 1702 O O . ARG B 1 10 ? -24.474 55.273 75.356 1.00 60.12 66 ARG B O 1
ATOM 1710 N N . HIS B 1 11 ? -22.429 56.190 75.452 1.00 59.32 67 HIS B N 1
ATOM 1711 C CA . HIS B 1 11 ? -21.775 54.932 75.803 1.00 59.23 67 HIS B CA 1
ATOM 1712 C C . HIS B 1 11 ? -21.057 55.014 77.150 1.00 58.95 67 HIS B C 1
ATOM 1713 O O . HIS B 1 11 ? -21.002 54.033 77.886 1.00 58.87 67 HIS B O 1
ATOM 1720 N N . TYR B 1 12 ? -20.514 56.189 77.464 1.00 58.58 68 TYR B N 1
ATOM 1721 C CA . TYR B 1 12 ? -19.642 56.350 78.624 1.00 58.15 68 TYR B CA 1
ATOM 1722 C C . TYR B 1 12 ? -20.333 57.110 79.741 1.00 57.97 68 TYR B C 1
ATOM 1723 O O . TYR B 1 12 ? -19.971 56.967 80.917 1.00 57.51 68 TYR B O 1
ATOM 1732 N N . THR B 1 13 ? -21.326 57.911 79.362 1.00 57.77 69 THR B N 1
ATOM 1733 C CA . THR B 1 13 ? -22.044 58.754 80.304 1.00 57.80 69 THR B CA 1
ATOM 1734 C C . THR B 1 13 ? -23.118 57.973 81.063 1.00 58.21 69 THR B C 1
ATOM 1735 O O . THR B 1 13 ? -23.940 57.281 80.456 1.00 58.41 69 THR B O 1
ATOM 1739 N N . ARG B 1 14 ? -23.091 58.086 82.390 1.00 58.35 70 ARG B N 1
ATOM 1740 C CA . ARG B 1 14 ? -24.091 57.480 83.248 1.00 58.96 70 ARG B CA 1
ATOM 1741 C C . ARG B 1 14 ? -25.008 58.577 83.760 1.00 59.32 70 ARG B C 1
ATOM 1742 O O . ARG B 1 14 ? -24.546 59.655 84.129 1.00 59.40 70 ARG B O 1
ATOM 1750 N N . ASN B 1 15 ? -26.310 58.311 83.773 1.00 60.13 71 ASN B N 1
ATOM 1751 C CA . ASN B 1 15 ? -27.301 59.286 84.268 1.00 60.75 71 ASN B CA 1
ATOM 1752 C C . ASN B 1 15 ? -26.812 60.085 85.473 1.00 60.93 71 ASN B C 1
ATOM 1753 O O . ASN B 1 15 ? -27.025 61.302 85.571 1.00 60.89 71 ASN B O 1
ATOM 1758 N N . ASP B 1 16 ? -26.142 59.376 86.375 1.00 61.15 72 ASP B N 1
ATOM 1759 C CA . ASP B 1 16 ? -25.604 59.954 87.590 1.00 61.07 72 ASP B CA 1
ATOM 1760 C C . ASP B 1 16 ? -24.497 60.985 87.368 1.00 60.62 72 ASP B C 1
ATOM 1761 O O . ASP B 1 16 ? -24.405 61.948 88.130 1.00 61.02 72 ASP B O 1
ATOM 1766 N N . ASP B 1 17 ? -23.660 60.794 86.353 1.00 59.81 73 ASP B N 1
ATOM 1767 C CA . ASP B 1 17 ? -22.579 61.756 86.077 1.00 59.53 73 ASP B CA 1
ATOM 1768 C C . ASP B 1 17 ? -23.123 63.179 85.971 1.00 59.25 73 ASP B C 1
ATOM 1769 O O . ASP B 1 17 ? -22.529 64.136 86.487 1.00 59.28 73 ASP B O 1
ATOM 1774 N N . ILE B 1 18 ? -24.257 63.302 85.292 1.00 58.95 74 ILE B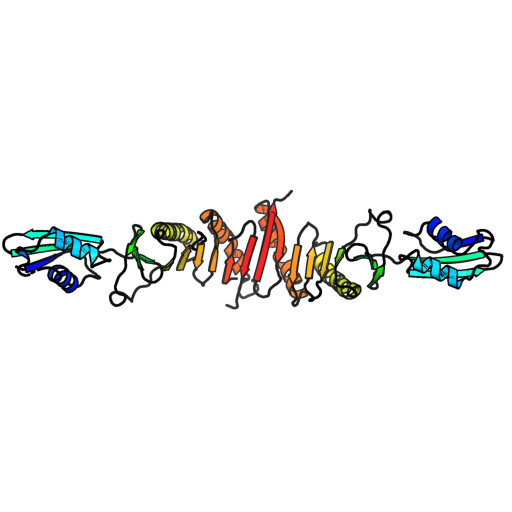 N 1
ATOM 1775 C CA . ILE B 1 18 ? -24.873 64.591 85.042 1.00 58.70 74 ILE B CA 1
ATOM 1776 C C . ILE B 1 18 ? -25.548 65.107 86.307 1.00 58.78 74 ILE B C 1
ATOM 1777 O O . ILE B 1 18 ? -25.316 66.244 86.712 1.00 58.40 74 ILE B O 1
ATOM 1782 N N . ARG B 1 19 ? -26.374 64.262 86.927 1.00 59.11 75 ARG B N 1
ATOM 1783 C CA . ARG B 1 19 ? -26.963 64.566 88.229 1.00 59.07 75 ARG B CA 1
ATOM 1784 C C . ARG B 1 19 ? -25.915 65.256 89.079 1.00 58.93 75 ARG B C 1
ATOM 1785 O O . ARG B 1 19 ? -26.130 66.359 89.601 1.00 58.77 75 ARG B O 1
ATOM 1793 N N . GLN B 1 20 ? -24.767 64.595 89.172 1.00 58.54 76 GLN B N 1
ATOM 1794 C CA . GLN B 1 20 ? -23.703 64.982 90.076 1.00 58.59 76 GLN B CA 1
ATOM 1795 C C . GLN B 1 20 ? -23.061 66.318 89.706 1.00 58.54 76 GLN B C 1
ATOM 1796 O O . GLN B 1 20 ? -22.641 67.066 90.585 1.00 58.73 76 GLN B O 1
ATOM 1802 N N . SER B 1 21 ? -22.988 66.619 88.412 1.00 58.55 77 SER B N 1
ATOM 1803 C CA . SER B 1 21 ? -22.397 67.880 87.953 1.00 58.41 77 SER B CA 1
ATOM 1804 C C . SER B 1 21 ? -23.232 69.063 88.433 1.00 58.26 77 SER B C 1
ATOM 1805 O O . SER B 1 21 ? -22.692 70.048 88.945 1.00 58.21 77 SER B O 1
ATOM 1808 N N . ILE B 1 22 ? -24.551 68.934 88.272 1.00 57.89 78 ILE B N 1
ATOM 1809 C CA . ILE B 1 22 ? -25.527 69.936 88.687 1.00 57.49 78 ILE B CA 1
ATOM 1810 C C . ILE B 1 22 ? -25.564 70.067 90.219 1.00 57.34 78 ILE B C 1
ATOM 1811 O O . ILE B 1 22 ? -25.556 71.172 90.760 1.00 56.75 78 ILE B O 1
ATOM 1816 N N . LEU B 1 23 ? -25.578 68.930 90.905 1.00 57.36 79 LEU B N 1
ATOM 1817 C CA . LEU B 1 23 ? -25.556 68.912 92.357 1.00 57.52 79 LEU B CA 1
ATOM 1818 C C . LEU B 1 23 ? -24.355 69.637 92.929 1.00 57.71 79 LEU B C 1
ATOM 1819 O O . LEU B 1 23 ? -24.467 70.286 93.968 1.00 57.67 79 LEU B O 1
ATOM 1824 N N . ALA B 1 24 ? -23.222 69.556 92.236 1.00 57.98 80 ALA B N 1
ATOM 1825 C CA . ALA B 1 24 ? -21.969 70.126 92.737 1.00 58.44 80 ALA B CA 1
ATOM 1826 C C . ALA B 1 24 ? -21.968 71.659 92.825 1.00 58.78 80 ALA B C 1
ATOM 1827 O O . ALA B 1 24 ? -20.928 72.280 93.072 1.00 58.62 80 ALA B O 1
ATOM 1829 N N . LEU B 1 25 ? -23.142 72.257 92.631 1.00 59.32 81 LEU B N 1
ATOM 1830 C CA . LEU B 1 25 ? -23.326 73.705 92.736 1.00 59.85 81 LEU B CA 1
ATOM 1831 C C . LEU B 1 25 ? -24.088 74.077 94.021 1.00 60.01 81 LEU B C 1
ATOM 1832 O O . LEU B 1 25 ? -24.168 73.268 94.951 1.00 60.23 81 LEU B O 1
ATOM 1837 N N . GLY B 1 26 ? -24.632 75.294 94.077 1.00 60.14 82 GLY B N 1
ATOM 1838 C CA . GLY B 1 26 ? -25.358 75.775 95.262 1.00 60.04 82 GLY B CA 1
ATOM 1839 C C . GLY B 1 26 ? -26.698 75.065 95.490 1.00 60.04 82 GLY B C 1
ATOM 1840 O O . GLY B 1 26 ? -27.890 75.896 94.868 1.00 59.93 82 GLY B O 1
ATOM 1841 N N . GLY B 1 29 ? -32.818 73.810 95.062 1.00 61.32 85 GLY B N 1
ATOM 1842 C CA . GLY B 1 29 ? -32.332 72.557 94.485 1.00 61.66 85 GLY B CA 1
ATOM 1843 C C . GLY B 1 29 ? -32.948 72.330 93.123 1.00 61.72 85 GLY B C 1
ATOM 1844 O O . GLY B 1 29 ? -32.372 71.635 92.279 1.00 61.96 85 GLY B O 1
ATOM 1845 N N . THR B 1 30 ? -34.113 72.941 92.912 1.00 61.52 86 THR B N 1
ATOM 1846 C CA . THR B 1 30 ? -34.896 72.779 91.687 1.00 61.31 86 THR B CA 1
ATOM 1847 C C . THR B 1 30 ? -34.089 73.002 90.410 1.00 60.92 86 THR B C 1
ATOM 1848 O O . THR B 1 30 ? -33.571 74.096 90.186 1.00 60.69 86 THR B O 1
ATOM 1852 N N . PHE B 1 31 ? -34.000 71.962 89.580 1.00 60.53 87 PHE B N 1
ATOM 1853 C CA . PHE B 1 31 ? -33.310 72.042 88.286 1.00 60.18 87 PHE B CA 1
ATOM 1854 C C . PHE B 1 31 ? -33.725 73.291 87.520 1.00 59.80 87 PHE B C 1
ATOM 1855 O O . PHE B 1 31 ? -32.897 73.979 86.911 1.00 59.07 87 PHE B O 1
ATOM 1863 N N . MET B 1 32 ? -35.032 73.554 87.551 1.00 59.40 88 MET B N 1
ATOM 1864 C CA . MET B 1 32 ? -35.623 74.719 86.902 1.00 58.67 88 MET B CA 1
ATOM 1865 C C . MET B 1 32 ? -35.069 76.051 87.427 1.00 58.94 88 MET B C 1
ATOM 1866 O O . MET B 1 32 ? -35.243 77.083 86.776 1.00 59.32 88 MET B O 1
ATOM 1871 N N . THR B 1 33 ? -34.382 76.037 88.572 1.00 58.76 89 THR B N 1
ATOM 1872 C CA . THR B 1 33 ? -33.712 77.259 89.048 1.00 58.74 89 THR B CA 1
ATOM 1873 C C . THR B 1 33 ? -32.216 77.360 88.702 1.00 59.23 89 THR B C 1
ATOM 1874 O O . THR B 1 33 ? -31.656 78.460 88.709 1.00 59.77 89 THR B O 1
ATOM 1878 N N . GLN B 1 34 ? -31.564 76.237 88.399 1.00 59.43 90 GLN B N 1
ATOM 1879 C CA . GLN B 1 34 ? -30.113 76.251 88.162 1.00 59.51 90 GLN B CA 1
ATOM 1880 C C . GLN B 1 34 ? -29.799 77.040 86.906 1.00 59.45 90 GLN B C 1
ATOM 1881 O O . GLN B 1 34 ? -30.624 77.105 86.002 1.00 59.57 90 GLN B O 1
ATOM 1887 N N . ASP B 1 35 ? -28.611 77.633 86.844 1.00 59.41 91 ASP B N 1
ATOM 1888 C CA . ASP B 1 35 ? -28.236 78.413 85.674 1.00 59.07 91 ASP B CA 1
ATOM 1889 C C . ASP B 1 35 ? -27.729 77.519 84.562 1.00 58.77 91 ASP B C 1
ATOM 1890 O O . ASP B 1 35 ? -26.717 76.818 84.691 1.00 58.55 91 ASP B O 1
ATOM 1895 N N . VAL B 1 36 ? -28.436 77.591 83.447 1.00 58.71 92 VAL B N 1
ATOM 1896 C CA . VAL B 1 36 ? -28.201 76.740 82.278 1.00 58.62 92 VAL B CA 1
ATOM 1897 C C . VAL B 1 36 ? -26.727 76.721 81.786 1.00 58.61 92 VAL B C 1
ATOM 1898 O O . VAL B 1 36 ? -26.175 75.665 81.501 1.00 58.92 92 VAL B O 1
ATOM 1902 N N . ASN B 1 37 ? -26.090 77.888 81.746 1.00 58.75 93 ASN B N 1
ATOM 1903 C CA . ASN B 1 37 ? -24.717 78.037 81.250 1.00 58.59 93 ASN B CA 1
ATOM 1904 C C . ASN B 1 37 ? -23.652 77.508 82.192 1.00 58.41 93 ASN B C 1
ATOM 1905 O O . ASN B 1 37 ? -22.612 77.010 81.756 1.00 58.69 93 ASN B O 1
ATOM 1910 N N . ILE B 1 38 ? -23.909 77.639 83.486 1.00 58.14 94 ILE B N 1
ATOM 1911 C CA . ILE B 1 38 ? -23.026 77.091 84.502 1.00 57.65 94 ILE B CA 1
ATOM 1912 C C . ILE B 1 38 ? -23.059 75.561 84.489 1.00 57.90 94 ILE B C 1
ATOM 1913 O O . ILE B 1 38 ? -22.010 74.925 84.646 1.00 57.27 94 ILE B O 1
ATOM 1918 N N . ILE B 1 39 ? -24.242 74.969 84.285 1.00 58.05 95 ILE B N 1
ATOM 1919 C CA . ILE B 1 39 ? -24.312 73.504 84.283 1.00 58.56 95 ILE B CA 1
ATOM 1920 C C . ILE B 1 39 ? -23.642 72.960 83.016 1.00 58.72 95 ILE B C 1
ATOM 1921 O O . ILE B 1 39 ? -22.906 71.966 83.067 1.00 59.19 95 ILE B O 1
ATOM 1926 N N . GLN B 1 40 ? -23.857 73.638 81.892 1.00 58.47 96 GLN B N 1
ATOM 1927 C CA . GLN B 1 40 ? -23.124 73.300 80.678 1.00 58.40 96 GLN B CA 1
ATOM 1928 C C . GLN B 1 40 ? -21.629 73.294 80.965 1.00 58.09 96 GLN B C 1
ATOM 1929 O O . GLN B 1 40 ? -20.944 72.306 80.667 1.00 58.73 96 GLN B O 1
ATOM 1935 N N . THR B 1 41 ? -21.127 74.385 81.556 1.00 57.49 97 THR B N 1
ATOM 1936 C CA . THR B 1 41 ? -19.696 74.499 81.861 1.00 56.86 97 THR B CA 1
ATOM 1937 C C . THR B 1 41 ? -19.238 73.408 82.818 1.00 56.78 97 THR B C 1
ATOM 1938 O O . THR B 1 41 ? -18.141 72.896 82.672 1.00 56.77 97 THR B O 1
ATOM 1942 N N . GLN B 1 42 ? -20.081 73.049 83.781 1.00 56.87 98 GLN B N 1
ATOM 1943 C CA . GLN B 1 42 ? -19.748 71.971 84.710 1.00 57.19 98 GLN B CA 1
ATOM 1944 C C . GLN B 1 42 ? -19.624 70.661 83.971 1.00 57.31 98 GLN B C 1
ATOM 1945 O O . GLN B 1 42 ? -18.708 69.882 84.219 1.00 57.29 98 GLN B O 1
ATOM 1951 N N . ILE B 1 43 ? -20.542 70.420 83.048 1.00 57.48 99 ILE B N 1
ATOM 1952 C CA . ILE B 1 43 ? -20.509 69.165 82.343 1.00 58.12 99 ILE B CA 1
ATOM 1953 C C . ILE B 1 43 ? -19.266 69.075 81.440 1.00 59.04 99 ILE B C 1
ATOM 1954 O O . ILE B 1 43 ? -18.531 68.069 81.474 1.00 59.05 99 ILE B O 1
ATOM 1959 N N . GLU B 1 44 ? -19.001 70.139 80.682 1.00 59.79 100 GLU B N 1
ATOM 1960 C CA . GLU B 1 44 ? -17.802 70.185 79.836 1.00 60.86 100 GLU B CA 1
ATOM 1961 C C . GLU B 1 44 ? -16.496 69.982 80.631 1.00 60.59 100 GLU B C 1
ATOM 1962 O O . GLU B 1 44 ? -15.608 69.264 80.191 1.00 60.90 100 GLU B O 1
ATOM 1968 N N . GLN B 1 45 ? -16.390 70.588 81.811 1.00 60.61 101 GLN B N 1
ATOM 1969 C CA . GLN B 1 45 ? -15.165 70.489 82.608 1.00 60.28 101 GLN B CA 1
ATOM 1970 C C . GLN B 1 45 ? -15.057 69.255 83.515 1.00 60.03 101 GLN B C 1
ATOM 1971 O O . GLN B 1 45 ? -13.955 68.903 83.918 1.00 60.13 101 GLN B O 1
ATOM 1977 N N . ARG B 1 46 ? -16.173 68.602 83.846 1.00 59.82 102 ARG B N 1
ATOM 1978 C CA . ARG B 1 46 ? -16.128 67.398 84.698 1.00 59.52 102 ARG B CA 1
ATOM 1979 C C . ARG B 1 46 ? -16.068 66.109 83.896 1.00 59.09 102 ARG B C 1
ATOM 1980 O O . ARG B 1 46 ? -15.577 65.092 84.386 1.00 58.82 102 ARG B O 1
ATOM 1988 N N . LEU B 1 47 ? -16.596 66.146 82.676 1.00 58.95 103 LEU B N 1
ATOM 1989 C CA . LEU B 1 47 ? -16.701 64.941 81.870 1.00 58.93 103 LEU B CA 1
ATOM 1990 C C . LEU B 1 47 ? -15.836 65.044 80.609 1.00 59.05 103 LEU B C 1
ATOM 1991 O O . LEU B 1 47 ? -16.271 65.606 79.595 1.00 59.57 103 LEU B O 1
ATOM 1996 N N . PRO B 1 48 ? -14.596 64.515 80.670 1.00 58.76 104 PRO B N 1
ATOM 1997 C CA . PRO B 1 48 ? -13.670 64.703 79.549 1.00 58.64 104 PRO B CA 1
ATOM 1998 C C . PRO B 1 48 ? -14.069 63.978 78.268 1.00 58.64 104 PRO B C 1
ATOM 1999 O O . PRO B 1 48 ? -13.568 64.339 77.199 1.00 59.54 104 PRO B O 1
ATOM 2003 N N . TRP B 1 49 ? -14.946 62.981 78.347 1.00 57.94 105 TRP B N 1
ATOM 2004 C CA . TRP B 1 49 ? -15.414 62.315 77.125 1.00 57.80 105 TRP B CA 1
ATOM 2005 C C . TRP B 1 49 ? -16.624 62.971 76.419 1.00 58.18 105 TRP B C 1
ATOM 2006 O O . TRP B 1 49 ? -17.097 62.440 75.403 1.00 58.58 105 TRP B O 1
ATOM 2017 N N . ILE B 1 50 ? -17.132 64.091 76.943 1.00 57.89 106 ILE B N 1
ATOM 2018 C CA . ILE B 1 50 ? -18.237 64.799 76.291 1.00 57.72 106 ILE B CA 1
ATOM 2019 C C . ILE B 1 50 ? -17.715 65.815 75.283 1.00 58.21 106 ILE B C 1
ATOM 2020 O O . ILE B 1 50 ? -16.877 66.634 75.607 1.00 58.52 106 ILE B O 1
ATOM 2025 N N . LYS B 1 51 ? -18.186 65.735 74.047 1.00 59.19 107 LYS B N 1
ATOM 2026 C CA . LYS B 1 51 ? -17.662 66.576 72.962 1.00 59.87 107 LYS B CA 1
ATOM 2027 C C . LYS B 1 51 ? -18.513 67.831 72.867 1.00 60.23 107 LYS B C 1
ATOM 2028 O O . LYS B 1 51 ? -18.042 68.894 72.470 1.00 60.50 107 LYS B O 1
ATOM 2034 N N . GLN B 1 52 ? -19.777 67.704 73.246 1.00 60.70 108 GLN B N 1
ATOM 2035 C CA . GLN B 1 52 ? -20.696 68.813 73.174 1.00 60.68 108 GLN B CA 1
ATOM 2036 C C . GLN B 1 52 ? -21.896 68.559 74.086 1.00 60.01 108 GLN B C 1
ATOM 2037 O O . GLN B 1 52 ? -22.320 67.405 74.264 1.00 59.91 108 GLN B O 1
ATOM 2043 N N . VAL B 1 53 ? -22.414 69.640 74.676 1.00 59.16 109 VAL B N 1
ATOM 2044 C CA . VAL B 1 53 ? -23.533 69.591 75.635 1.00 58.30 109 VAL B CA 1
ATOM 2045 C C . VAL B 1 53 ? -24.457 70.768 75.434 1.00 57.97 109 VAL B C 1
ATOM 2046 O O . VAL B 1 53 ? -24.018 71.919 75.436 1.00 58.21 109 VAL B O 1
ATOM 2050 N N . SER B 1 54 ? -25.745 70.485 75.304 1.00 57.54 110 SER B N 1
ATOM 2051 C CA . SER B 1 54 ? -26.752 71.530 75.315 1.00 57.02 110 SER B CA 1
ATOM 2052 C C . SER B 1 54 ? -27.587 71.466 76.553 1.00 56.48 110 SER B C 1
ATOM 2053 O O . SER B 1 54 ? -27.944 70.382 77.023 1.00 56.36 110 SER B O 1
ATOM 2056 N N . VAL B 1 55 ? -27.895 72.640 77.082 1.00 56.14 111 VAL B N 1
ATOM 2057 C CA . VAL B 1 55 ? -28.800 72.740 78.198 1.00 56.46 111 VAL B CA 1
ATOM 2058 C C . VAL B 1 55 ? -29.855 73.786 77.883 1.00 57.08 111 VAL B C 1
ATOM 2059 O O . VAL B 1 55 ? -29.545 74.942 77.556 1.00 57.20 111 VAL B O 1
ATOM 2063 N N . ARG B 1 56 ? -31.105 73.349 78.011 1.00 57.21 112 ARG B N 1
ATOM 2064 C CA . ARG B 1 56 ? -32.279 74.105 77.644 1.00 57.15 112 ARG B CA 1
ATOM 2065 C C . ARG B 1 56 ? -33.310 73.877 78.737 1.00 56.72 112 ARG B C 1
ATOM 2066 O O . ARG B 1 56 ? -33.447 72.749 79.227 1.00 57.27 112 ARG B O 1
ATOM 2074 N N . LYS B 1 57 ? -34.071 74.902 79.093 1.00 55.34 113 LYS B N 1
ATOM 2075 C CA . LYS B 1 57 ? -35.273 74.645 79.879 1.00 54.72 113 LYS B CA 1
ATOM 2076 C C . LYS B 1 57 ? -36.486 74.571 78.954 1.00 54.52 113 LYS B C 1
ATOM 2077 O O . LYS B 1 57 ? -36.610 75.360 78.015 1.00 54.63 113 LYS B O 1
ATOM 2083 N N . GLN B 1 58 ? -37.335 73.568 79.161 1.00 54.25 114 GLN B N 1
ATOM 2084 C CA . GLN B 1 58 ? -38.645 73.578 78.538 1.00 53.76 114 GLN B CA 1
ATOM 2085 C C . GLN B 1 58 ? -39.708 73.648 79.605 1.00 53.59 114 GLN B C 1
ATOM 2086 O O . GLN B 1 58 ? -40.024 72.666 80.285 1.00 53.58 114 GLN B O 1
ATOM 2092 N N . TRP B 1 59 ? -40.246 74.844 79.749 1.00 52.96 115 TRP B N 1
ATOM 2093 C CA . TRP B 1 59 ? -41.211 75.126 80.776 1.00 52.55 115 TRP B CA 1
ATOM 2094 C C . TRP B 1 59 ? -42.425 74.311 80.483 1.00 53.16 115 TRP B C 1
ATOM 2095 O O . TRP B 1 59 ? -42.722 74.082 79.298 1.00 53.52 115 TRP B O 1
ATOM 2106 N N . PRO B 1 60 ? -43.137 73.872 81.546 1.00 53.64 116 PRO B N 1
ATOM 2107 C CA . PRO B 1 60 ? -42.910 74.259 82.951 1.00 54.24 116 PRO B CA 1
ATOM 2108 C C . PRO B 1 60 ? -41.959 73.410 83.819 1.00 54.88 116 PRO B C 1
ATOM 2109 O O . PRO B 1 60 ? -41.738 73.750 84.987 1.00 55.17 116 PRO B O 1
ATOM 2113 N N . ASP B 1 61 ? -41.406 72.324 83.297 1.00 55.36 117 ASP B N 1
ATOM 2114 C CA . ASP B 1 61 ? -40.875 71.318 84.219 1.00 55.93 117 ASP B CA 1
ATOM 2115 C C . ASP B 1 61 ? -39.667 70.479 83.750 1.00 55.65 117 ASP B C 1
ATOM 2116 O O . ASP B 1 61 ? -39.253 69.552 84.452 1.00 55.43 117 ASP B O 1
ATOM 2121 N N . GLU B 1 62 ? -39.097 70.798 82.592 1.00 55.53 118 GLU B N 1
ATOM 2122 C CA . GLU B 1 62 ? -38.067 69.940 82.023 1.00 55.71 118 GLU B CA 1
ATOM 2123 C C . GLU B 1 62 ? -36.754 70.661 81.840 1.00 56.17 118 GLU B C 1
ATOM 2124 O O . GLU B 1 62 ? -36.691 71.741 81.231 1.00 56.89 118 GLU B O 1
ATOM 2130 N N . LEU B 1 63 ? -35.694 70.068 82.369 1.00 56.35 119 LEU B N 1
ATOM 2131 C CA . LEU B 1 63 ? -34.349 70.491 82.002 1.00 56.18 119 LEU B CA 1
ATOM 2132 C C . LEU B 1 63 ? -33.952 69.539 80.906 1.00 56.14 119 LEU B C 1
ATOM 2133 O O . LEU B 1 63 ? -33.853 68.327 81.143 1.00 55.83 119 LEU B O 1
ATOM 2138 N N . LYS B 1 64 ? -33.780 70.067 79.698 1.00 56.29 120 LYS B N 1
ATOM 2139 C CA . LYS B 1 64 ? -33.429 69.231 78.559 1.00 56.48 120 LYS B CA 1
ATOM 2140 C C . LYS B 1 64 ? -31.947 69.325 78.316 1.00 56.36 120 LYS B C 1
ATOM 2141 O O . LYS B 1 64 ? -31.423 70.404 77.995 1.00 57.14 120 LYS B O 1
ATOM 2147 N N . ILE B 1 65 ? -31.250 68.212 78.500 1.00 56.02 121 ILE B N 1
ATOM 2148 C CA . ILE B 1 65 ? -29.809 68.210 78.243 1.00 55.91 121 ILE B CA 1
ATOM 2149 C C . ILE B 1 65 ? -29.494 67.196 77.162 1.00 55.46 121 ILE B C 1
ATOM 2150 O O . ILE B 1 65 ? -29.918 66.047 77.251 1.00 55.66 121 ILE B O 1
ATOM 2155 N N . HIS B 1 66 ? -28.799 67.656 76.123 1.00 55.33 122 HIS B N 1
ATOM 2156 C CA . HIS B 1 66 ? -28.390 66.811 74.990 1.00 55.44 122 HIS B CA 1
ATOM 2157 C C . HIS B 1 66 ? -26.866 66.618 74.954 1.00 55.56 122 HIS B C 1
ATOM 2158 O O . HIS B 1 66 ? -26.107 67.588 74.993 1.00 56.20 122 HIS B O 1
ATOM 2165 N N . LEU B 1 67 ? -26.413 65.375 74.875 1.00 55.27 123 LEU B N 1
ATOM 2166 C CA . LEU B 1 67 ? -24.981 65.101 74.984 1.00 55.17 123 LEU B CA 1
ATOM 2167 C C . LEU B 1 67 ? -24.441 64.442 73.732 1.00 55.36 123 LEU B C 1
ATOM 2168 O O . LEU B 1 67 ? -25.075 63.509 73.194 1.00 56.17 123 LEU B O 1
ATOM 2173 N N . VAL B 1 68 ? -23.268 64.892 73.282 1.00 54.61 124 VAL B N 1
ATOM 2174 C CA . VAL B 1 68 ? -22.530 64.147 72.279 1.00 54.12 124 VAL B CA 1
ATOM 2175 C C . VAL B 1 68 ? -21.171 63.757 72.816 1.00 54.44 124 VAL B C 1
ATOM 2176 O O . VAL B 1 68 ? -20.408 64.614 73.283 1.00 55.20 124 VAL B O 1
ATOM 2180 N N . GLU B 1 69 ? -20.866 62.466 72.737 1.00 54.38 125 GLU B N 1
ATOM 2181 C CA . GLU B 1 69 ? -19.592 61.944 73.230 1.00 54.14 125 GLU B CA 1
ATOM 2182 C C . GLU B 1 69 ? -18.553 61.794 72.121 1.00 54.00 125 GLU B C 1
ATOM 2183 O O . GLU B 1 69 ? -18.891 61.662 70.960 1.00 53.79 125 GLU B O 1
ATOM 2189 N N . TYR B 1 70 ? -17.276 61.805 72.498 1.00 54.68 126 TYR B N 1
ATOM 2190 C CA . TYR B 1 70 ? -16.210 61.487 71.574 1.00 54.19 126 TYR B CA 1
ATOM 2191 C C . TYR B 1 70 ? -16.322 60.011 71.334 1.00 54.10 126 TYR B C 1
ATOM 2192 O O . TYR B 1 70 ? -16.680 59.269 72.258 1.00 54.10 126 TYR B O 1
ATOM 2201 N N . VAL B 1 71 ? -16.050 59.595 70.091 1.00 53.77 127 VAL B N 1
ATOM 2202 C CA . VAL B 1 71 ? -15.978 58.184 69.727 1.00 53.27 127 VAL B CA 1
ATOM 2203 C C . VAL B 1 71 ? -14.527 57.847 69.399 1.00 53.14 127 VAL B C 1
ATOM 2204 O O . VAL B 1 71 ? -13.942 58.441 68.490 1.00 53.86 127 VAL B O 1
ATOM 2208 N N . PRO B 1 72 ? -13.936 56.893 70.136 1.00 52.87 128 PRO B N 1
ATOM 2209 C CA . PRO B 1 72 ? -12.512 56.634 69.978 1.00 52.48 128 PRO B CA 1
ATOM 2210 C C . PRO B 1 72 ? -12.264 55.738 68.791 1.00 52.05 128 PRO B C 1
ATOM 2211 O O . PRO B 1 72 ? -13.024 54.806 68.573 1.00 52.56 128 PRO B O 1
ATOM 2215 N N . ILE B 1 73 ? -11.225 56.012 68.016 1.00 51.87 129 ILE B N 1
ATOM 2216 C CA . ILE B 1 73 ? -10.820 55.038 67.005 1.00 51.70 129 ILE B CA 1
ATOM 2217 C C . ILE B 1 73 ? -9.479 54.450 67.339 1.00 51.13 129 ILE B C 1
ATOM 2218 O O . ILE B 1 73 ? -9.094 53.444 66.758 1.00 52.17 129 ILE B O 1
ATOM 2223 N N . ALA B 1 74 ? -8.793 55.048 68.310 1.00 50.39 130 ALA B N 1
ATOM 2224 C CA . ALA B 1 74 ? -7.514 54.517 68.811 1.00 50.16 130 ALA B CA 1
ATOM 2225 C C . ALA B 1 74 ? -7.133 55.022 70.211 1.00 49.80 130 ALA B C 1
ATOM 2226 O O . ALA B 1 74 ? -7.717 55.976 70.717 1.00 49.45 130 ALA B O 1
ATOM 2228 N N . ARG B 1 75 ? -6.136 54.392 70.821 1.00 49.78 131 ARG B N 1
ATOM 2229 C CA . ARG B 1 75 ? -5.637 54.839 72.117 1.00 50.40 131 ARG B CA 1
ATOM 2230 C C . ARG B 1 75 ? -4.453 55.756 71.952 1.00 49.94 131 ARG B C 1
ATOM 2231 O O . ARG B 1 75 ? -3.781 55.713 70.940 1.00 48.79 131 ARG B O 1
ATOM 2239 N N . TRP B 1 76 ? -4.181 56.546 72.987 1.00 50.34 132 TRP B N 1
ATOM 2240 C CA . TRP B 1 76 ? -3.139 57.564 72.959 1.00 50.98 132 TRP B CA 1
ATOM 2241 C C . TRP B 1 76 ? -2.880 58.006 74.377 1.00 52.63 132 TRP B C 1
ATOM 2242 O O . TRP B 1 76 ? -3.808 58.458 75.018 1.00 54.59 132 TRP B O 1
ATOM 2253 N N . ASN B 1 77 ? -1.687 57.898 74.941 1.00 54.03 133 ASN B N 1
ATOM 2254 C CA . ASN B 1 77 ? -0.619 57.091 74.524 1.00 54.96 133 ASN B CA 1
ATOM 2255 C C . ASN B 1 77 ? -0.977 55.734 75.117 1.00 56.47 133 ASN B C 1
ATOM 2256 O O . ASN B 1 77 ? -1.248 54.755 74.376 1.00 57.62 133 ASN B O 1
ATOM 2261 N N . ASP B 1 78 ? -1.031 55.673 76.445 1.00 56.53 134 ASP B N 1
ATOM 2262 C CA . ASP B 1 78 ? -1.610 54.507 77.077 1.00 57.54 134 ASP B CA 1
ATOM 2263 C C . ASP B 1 78 ? -2.901 54.870 77.804 1.00 58.06 134 ASP B C 1
ATOM 2264 O O . ASP B 1 78 ? -3.824 54.059 77.893 1.00 58.68 134 ASP B O 1
ATOM 2269 N N . GLN B 1 79 ? -2.953 56.089 78.334 1.00 57.93 135 GLN B N 1
ATOM 2270 C CA . GLN B 1 79 ? -4.053 56.527 79.179 1.00 57.39 135 GLN B CA 1
ATOM 2271 C C . GLN B 1 79 ? -5.220 57.146 78.400 1.00 56.30 135 GLN B C 1
ATOM 2272 O O . GLN B 1 79 ? -6.370 56.964 78.759 1.00 55.83 135 GLN B O 1
ATOM 2278 N N . HIS B 1 80 ? -4.918 57.861 77.322 1.00 55.14 136 HIS B N 1
ATOM 2279 C CA . HIS B 1 80 ? -5.922 58.656 76.637 1.00 53.73 136 HIS B CA 1
ATOM 2280 C C . HIS B 1 80 ? -6.543 57.935 75.449 1.00 53.12 136 HIS B C 1
ATOM 2281 O O . HIS B 1 80 ? -6.245 56.788 75.172 1.00 53.01 136 HIS B O 1
ATOM 2288 N N . MET B 1 81 ? -7.447 58.610 74.770 1.00 53.25 137 MET B N 1
ATOM 2289 C CA . MET B 1 81 ? -8.036 58.092 73.554 1.00 53.56 137 MET B CA 1
ATOM 2290 C C . MET B 1 81 ? -8.057 59.245 72.580 1.00 54.22 137 MET B C 1
ATOM 2291 O O . MET B 1 81 ? -7.920 60.423 72.996 1.00 54.93 137 MET B O 1
ATOM 2296 N N . VAL B 1 82 ? -8.191 58.917 71.293 1.00 54.02 138 VAL B N 1
ATOM 2297 C CA . VAL B 1 82 ? -8.273 59.935 70.254 1.00 53.51 138 VAL B CA 1
ATOM 2298 C C . VAL B 1 82 ? -9.415 59.609 69.324 1.00 53.43 138 VAL B C 1
ATOM 2299 O O . VAL B 1 82 ? -9.708 58.441 69.104 1.00 52.72 138 VAL B O 1
ATOM 2303 N N . ASP B 1 83 ? -10.081 60.641 68.808 1.00 54.14 139 ASP B N 1
ATOM 2304 C CA . ASP B 1 83 ? -11.214 60.437 67.901 1.00 54.71 139 ASP B CA 1
ATOM 2305 C C . ASP B 1 83 ? -10.851 60.679 66.433 1.00 54.75 139 ASP B C 1
ATOM 2306 O O . ASP B 1 83 ? -9.776 61.212 66.132 1.00 54.63 139 ASP B O 1
ATOM 2311 N N . ALA B 1 84 ? -11.753 60.301 65.526 1.00 55.63 140 ALA B N 1
ATOM 2312 C CA . ALA B 1 84 ? -11.520 60.388 64.057 1.00 55.83 140 ALA B CA 1
ATOM 2313 C C . ALA B 1 84 ? -10.908 61.714 63.642 1.00 56.13 140 ALA B C 1
ATOM 2314 O O . ALA B 1 84 ? -10.041 61.747 62.786 1.00 55.78 140 ALA B O 1
ATOM 2316 N N . GLU B 1 85 ? -11.373 62.795 64.267 1.00 57.12 141 GLU B N 1
ATOM 2317 C CA . GLU B 1 85 ? -10.943 64.148 63.953 1.00 58.11 141 GLU B CA 1
ATOM 2318 C C . GLU B 1 85 ? -9.669 64.605 64.706 1.00 57.92 141 GLU B C 1
ATOM 2319 O O . GLU B 1 85 ? -9.259 65.755 64.600 1.00 58.40 141 GLU B O 1
ATOM 2325 N N . GLY B 1 86 ? -9.018 63.707 65.432 1.00 57.28 142 GLY B N 1
ATOM 2326 C CA . GLY B 1 86 ? -7.760 64.062 66.062 1.00 57.49 142 GLY B CA 1
ATOM 2327 C C . GLY B 1 86 ? -7.889 64.543 67.498 1.00 58.02 142 GLY B C 1
ATOM 2328 O O . GLY B 1 86 ? -6.886 64.906 68.134 1.00 58.28 142 GLY B O 1
ATOM 2329 N N . ASN B 1 87 ? -9.112 64.524 68.028 1.00 57.63 143 ASN B N 1
ATOM 2330 C CA . ASN B 1 87 ? -9.349 64.998 69.378 1.00 57.32 143 ASN B CA 1
ATOM 2331 C C . ASN B 1 87 ? -8.982 63.998 70.460 1.00 57.08 143 ASN B C 1
ATOM 2332 O O . ASN B 1 87 ? -9.418 62.843 70.468 1.00 57.34 143 ASN B O 1
ATOM 2337 N N . THR B 1 88 ? -8.159 64.481 71.372 1.00 56.66 144 THR B N 1
ATOM 2338 C CA . THR B 1 88 ? -7.655 63.738 72.510 1.00 56.12 144 THR B CA 1
ATOM 2339 C C . THR B 1 88 ? -8.636 63.826 73.684 1.00 55.61 144 THR B C 1
ATOM 2340 O O . THR B 1 88 ? -9.086 64.908 74.061 1.00 55.69 144 THR B O 1
ATOM 2344 N N . PHE B 1 89 ? -8.981 62.685 74.260 1.00 54.73 145 PHE B N 1
ATOM 2345 C CA . PHE B 1 89 ? -9.821 62.689 75.444 1.00 53.51 145 PHE B CA 1
ATOM 2346 C C . PHE B 1 89 ? -9.465 61.517 76.344 1.00 53.70 145 PHE B C 1
ATOM 2347 O O . PHE B 1 89 ? -8.530 60.783 76.055 1.00 53.25 145 PHE B O 1
ATOM 2355 N N . SER B 1 90 ? -10.194 61.336 77.434 1.00 53.61 146 SER B N 1
ATOM 2356 C CA . SER B 1 90 ? -9.956 60.171 78.265 1.00 54.26 146 SER B CA 1
ATOM 2357 C C . SER B 1 90 ? -11.276 59.614 78.783 1.00 54.41 146 SER B C 1
ATOM 2358 O O . SER B 1 90 ? -12.315 60.229 78.591 1.00 54.47 146 SER B O 1
ATOM 2361 N N . VAL B 1 91 ? -11.224 58.437 79.406 1.00 54.82 147 VAL B N 1
ATOM 2362 C CA . VAL B 1 91 ? -12.365 57.857 80.112 1.00 55.15 147 VAL B CA 1
ATOM 2363 C C . VAL B 1 91 ? -11.891 57.172 81.399 1.00 55.53 147 VAL B C 1
ATOM 2364 O O . VAL B 1 91 ? -10.700 56.944 81.589 1.00 55.55 147 VAL B O 1
ATOM 2368 N N . PRO B 1 92 ? -12.816 56.865 82.311 1.00 56.11 148 PRO B N 1
ATOM 2369 C CA . PRO B 1 92 ? -12.425 55.877 83.314 1.00 56.61 148 PRO B CA 1
ATOM 2370 C C . PRO B 1 92 ? -12.287 54.477 82.687 1.00 57.09 148 PRO B C 1
ATOM 2371 O O . PRO B 1 92 ? -13.208 54.016 81.998 1.00 57.11 148 PRO B O 1
ATOM 2375 N N . PRO B 1 93 ? -11.135 53.811 82.911 1.00 57.45 149 PRO B N 1
ATOM 2376 C CA . PRO B 1 93 ? -10.864 52.468 82.356 1.00 57.78 149 PRO B CA 1
ATOM 2377 C C . PRO B 1 93 ? -11.812 51.344 82.838 1.00 58.09 149 PRO B C 1
ATOM 2378 O O . PRO B 1 93 ? -11.755 50.226 82.311 1.00 58.06 149 PRO B O 1
ATOM 2382 N N . GLU B 1 94 ? -12.669 51.638 83.816 1.00 58.32 150 GLU B N 1
ATOM 2383 C CA . GLU B 1 94 ? -13.740 50.715 84.204 1.00 58.97 150 GLU B CA 1
ATOM 2384 C C . GLU B 1 94 ? -14.891 50.781 83.201 1.00 59.18 150 GLU B C 1
ATOM 2385 O O . GLU B 1 94 ? -15.698 49.845 83.110 1.00 58.93 150 GLU B O 1
ATOM 2391 N N . ARG B 1 95 ? -14.968 51.893 82.464 1.00 59.59 151 ARG B N 1
ATOM 2392 C CA . ARG B 1 95 ? -16.088 52.150 81.548 1.00 60.01 151 ARG B CA 1
ATOM 2393 C C . ARG B 1 95 ? -15.857 51.502 80.187 1.00 60.71 151 ARG B C 1
ATOM 2394 O O . ARG B 1 95 ? -16.812 51.208 79.463 1.00 60.89 151 ARG B O 1
ATOM 2402 N N . THR B 1 96 ? -14.595 51.283 79.840 1.00 61.64 152 THR B N 1
ATOM 2403 C CA . THR B 1 96 ? -14.275 50.520 78.641 1.00 62.91 152 THR B CA 1
ATOM 2404 C C . THR B 1 96 ? -12.887 49.900 78.694 1.00 63.55 152 THR B C 1
ATOM 2405 O O . THR B 1 96 ? -11.861 50.595 78.658 1.00 63.78 152 THR B O 1
ATOM 2409 N N . SER B 1 97 ? -12.898 48.576 78.814 1.00 64.25 153 SER B N 1
ATOM 2410 C CA . SER B 1 97 ? -11.705 47.747 78.748 1.00 64.66 153 SER B CA 1
ATOM 2411 C C . SER B 1 97 ? -11.736 46.988 77.425 1.00 64.90 153 SER B C 1
ATOM 2412 O O . SER B 1 97 ? -10.792 47.070 76.637 1.00 64.89 153 SER B O 1
ATOM 2415 N N . LYS B 1 98 ? -12.844 46.277 77.190 1.00 65.28 154 LYS B N 1
ATOM 2416 C CA . LYS B 1 98 ? -13.043 45.427 76.011 1.00 65.58 154 LYS B CA 1
ATOM 2417 C C . LYS B 1 98 ? -13.065 46.220 74.694 1.00 65.82 154 LYS B C 1
ATOM 2418 O O . LYS B 1 98 ? -14.088 46.829 74.352 1.00 65.89 154 LYS B O 1
ATOM 2424 N N . GLN B 1 99 ? -11.925 46.210 73.989 1.00 65.72 155 GLN B N 1
ATOM 2425 C CA . GLN B 1 99 ? -11.789 46.674 72.596 1.00 65.88 155 GLN B CA 1
ATOM 2426 C C . GLN B 1 99 ? -10.353 46.533 72.096 1.00 65.38 155 GLN B C 1
ATOM 2427 O O . GLN B 1 99 ? -9.401 46.880 72.802 1.00 65.59 155 GLN B O 1
ATOM 2433 N N . VAL B 1 100 ? -10.198 46.022 70.879 1.00 64.69 156 VAL B N 1
ATOM 2434 C CA . VAL B 1 100 ? -8.918 46.113 70.182 1.00 63.82 156 VAL B CA 1
ATOM 2435 C C . VAL B 1 100 ? -8.935 47.437 69.409 1.00 63.37 156 VAL B C 1
ATOM 2436 O O . VAL B 1 100 ? -9.890 47.707 68.672 1.00 63.53 156 VAL B O 1
ATOM 2440 N N . LEU B 1 101 ? -7.909 48.269 69.602 1.00 62.19 157 LEU B N 1
ATOM 2441 C CA . LEU B 1 101 ? -7.795 49.533 68.882 1.00 61.22 157 LEU B CA 1
ATOM 2442 C C . LEU B 1 101 ? -6.349 49.789 68.576 1.00 60.68 157 LEU B C 1
ATOM 2443 O O . LEU B 1 101 ? -5.492 49.435 69.370 1.00 61.16 157 LEU B O 1
ATOM 2448 N N . PRO B 1 102 ? -6.052 50.396 67.423 1.00 60.09 158 PRO B N 1
ATOM 2449 C CA . PRO B 1 102 ? -4.632 50.689 67.232 1.00 60.02 158 PRO B CA 1
ATOM 2450 C C . PRO B 1 102 ? -4.093 51.487 68.422 1.00 60.11 158 PRO B C 1
ATOM 2451 O O . PRO B 1 102 ? -4.799 52.343 68.981 1.00 60.04 158 PRO B O 1
ATOM 2455 N N . MET B 1 103 ? -2.873 51.177 68.840 1.00 59.83 159 MET B N 1
ATOM 2456 C CA . MET B 1 103 ? -2.239 51.988 69.853 1.00 59.19 159 MET B CA 1
ATOM 2457 C C . MET B 1 103 ? -1.371 53.011 69.203 1.00 58.14 159 MET B C 1
ATOM 2458 O O . MET B 1 103 ? -0.486 52.680 68.438 1.00 59.10 159 MET B O 1
ATOM 2463 N N . LEU B 1 104 ? -1.633 54.264 69.509 1.00 56.99 160 LEU B N 1
ATOM 2464 C CA . LEU B 1 104 ? -0.822 55.342 69.023 1.00 55.46 160 LEU B CA 1
ATOM 2465 C C . LEU B 1 104 ? -0.041 55.929 70.180 1.00 55.43 160 LEU B C 1
ATOM 2466 O O . LEU B 1 104 ? -0.529 55.995 71.307 1.00 55.50 160 LEU B O 1
ATOM 2471 N N . TYR B 1 105 ? 1.183 56.351 69.899 1.00 55.37 161 TYR B N 1
ATOM 2472 C CA . TYR B 1 105 ? 2.003 57.045 70.872 1.00 55.43 161 TYR B CA 1
ATOM 2473 C C . TYR B 1 105 ? 2.624 58.272 70.225 1.00 56.26 161 TYR B C 1
ATOM 2474 O O . TYR B 1 105 ? 2.818 58.272 69.016 1.00 57.50 161 TYR B O 1
ATOM 2483 N N . GLY B 1 106 ? 2.943 59.296 71.023 1.00 56.94 162 GLY B N 1
ATOM 2484 C CA . GLY B 1 106 ? 3.647 60.507 70.552 1.00 57.49 162 GLY B CA 1
ATOM 2485 C C . GLY B 1 106 ? 3.610 61.643 71.577 1.00 57.86 162 GLY B C 1
ATOM 2486 O O . GLY B 1 106 ? 2.960 61.504 72.616 1.00 58.92 162 GLY B O 1
ATOM 2487 N N . PRO B 1 107 ? 4.291 62.782 71.298 1.00 57.69 163 PRO B N 1
ATOM 2488 C CA . PRO B 1 107 ? 4.350 63.879 72.269 1.00 57.52 163 PRO B CA 1
ATOM 2489 C C . PRO B 1 107 ? 3.043 64.653 72.399 1.00 58.22 163 PRO B C 1
ATOM 2490 O O . PRO B 1 107 ? 2.161 64.570 71.533 1.00 57.16 163 PRO B O 1
ATOM 2494 N N . GLU B 1 108 ? 2.936 65.413 73.486 1.00 59.19 164 GLU B N 1
ATOM 2495 C CA . GLU B 1 108 ? 1.825 66.332 73.689 1.00 60.05 164 GLU B CA 1
ATOM 2496 C C . GLU B 1 108 ? 1.593 67.110 72.390 1.00 59.92 164 GLU B C 1
ATOM 2497 O O . GLU B 1 108 ? 2.548 67.575 71.775 1.00 60.54 164 GLU B O 1
ATOM 2503 N N . GLY B 1 109 ? 0.334 67.225 71.965 1.00 60.21 165 GLY B N 1
ATOM 2504 C CA . GLY B 1 109 ? -0.020 67.959 70.746 1.00 59.67 165 GLY B CA 1
ATOM 2505 C C . GLY B 1 109 ? 0.215 67.245 69.413 1.00 59.77 165 GLY B C 1
ATOM 2506 O O . GLY B 1 109 ? 0.007 67.842 68.373 1.00 60.15 165 GLY B O 1
ATOM 2507 N N . SER B 1 110 ? 0.644 65.986 69.417 1.00 58.90 166 SER B N 1
ATOM 2508 C CA . SER B 1 110 ? 0.835 65.274 68.154 1.00 59.11 166 SER B CA 1
ATOM 2509 C C . SER B 1 110 ? -0.182 64.179 67.787 1.00 58.84 166 SER B C 1
ATOM 2510 O O . SER B 1 110 ? 0.063 63.397 66.849 1.00 58.08 166 SER B O 1
ATOM 2513 N N . ALA B 1 111 ? -1.316 64.123 68.493 1.00 58.46 167 ALA B N 1
ATOM 2514 C CA . ALA B 1 111 ? -2.310 63.073 68.221 1.00 58.60 167 ALA B CA 1
ATOM 2515 C C . ALA B 1 111 ? -2.855 63.073 66.793 1.00 58.61 167 ALA B C 1
ATOM 2516 O O . ALA B 1 111 ? -2.917 62.024 66.171 1.00 59.64 167 ALA B O 1
ATOM 2518 N N . ASN B 1 112 ? -3.248 64.230 66.270 1.00 58.33 168 ASN B N 1
ATOM 2519 C CA . ASN B 1 112 ? -3.778 64.321 64.911 1.00 57.88 168 ASN B CA 1
ATOM 2520 C C . ASN B 1 112 ? -2.682 63.966 63.926 1.00 58.11 168 ASN B C 1
ATOM 2521 O O . ASN B 1 112 ? -2.920 63.373 62.886 1.00 58.40 168 ASN B O 1
ATOM 2526 N N . GLU B 1 113 ? -1.463 64.323 64.286 1.00 58.58 169 GLU B N 1
ATOM 2527 C CA . GLU B 1 113 ? -0.312 64.149 63.427 1.00 58.23 169 GLU B CA 1
ATOM 2528 C C . GLU B 1 113 ? -0.107 62.655 63.247 1.00 59.13 169 GLU B C 1
ATOM 2529 O O . GLU B 1 113 ? 0.028 62.155 62.111 1.00 58.55 169 GLU B O 1
ATOM 2535 N N . VAL B 1 114 ? -0.085 61.953 64.387 1.00 58.84 170 VAL B N 1
ATOM 2536 C CA . VAL B 1 114 ? 0.251 60.558 64.403 1.00 59.04 170 VAL B CA 1
ATOM 2537 C C . VAL B 1 114 ? -0.898 59.787 63.774 1.00 59.08 170 VAL B C 1
ATOM 2538 O O . VAL B 1 114 ? -0.686 58.820 63.061 1.00 59.14 170 VAL B O 1
ATOM 2542 N N . LEU B 1 115 ? -2.117 60.246 64.013 1.00 58.92 171 LEU B N 1
ATOM 2543 C CA . LEU B 1 115 ? -3.288 59.540 63.547 1.00 58.48 171 LEU B CA 1
ATOM 2544 C C . LEU B 1 115 ? -3.287 59.599 62.043 1.00 58.81 171 LEU B C 1
ATOM 2545 O O . LEU B 1 115 ? -3.525 58.595 61.376 1.00 59.07 171 LEU B O 1
ATOM 2550 N N . GLN B 1 116 ? -3.007 60.790 61.528 1.00 58.86 172 GLN B N 1
ATOM 2551 C CA . GLN B 1 116 ? -2.960 61.028 60.119 1.00 59.46 172 GLN B CA 1
ATOM 2552 C C . GLN B 1 116 ? -1.928 60.118 59.456 1.00 59.32 172 GLN B C 1
ATOM 2553 O O . GLN B 1 116 ? -2.200 59.498 58.412 1.00 59.74 172 GLN B O 1
ATOM 2559 N N . GLY B 1 117 ? -0.758 60.034 60.079 1.00 58.87 173 GLY B N 1
ATOM 2560 C CA . GLY B 1 117 ? 0.334 59.239 59.576 1.00 58.18 173 GLY B CA 1
ATOM 2561 C C . GLY B 1 117 ? -0.062 57.788 59.620 1.00 58.65 173 GLY B C 1
ATOM 2562 O O . GLY B 1 117 ? 0.008 57.083 58.585 1.00 59.35 173 GLY B O 1
ATOM 2563 N N . TYR B 1 118 ? -0.498 57.342 60.802 1.00 57.49 174 TYR B N 1
ATOM 2564 C CA . TYR B 1 118 ? -0.970 55.986 60.975 1.00 56.41 174 TYR B CA 1
ATOM 2565 C C . TYR B 1 118 ? -1.962 55.614 59.865 1.00 55.95 174 TYR B C 1
ATOM 2566 O O . TYR B 1 118 ? -1.904 54.507 59.350 1.00 55.71 174 TYR B O 1
ATOM 2575 N N . ARG B 1 119 ? -2.843 56.531 59.474 1.00 55.22 175 ARG B N 1
ATOM 2576 C CA . ARG B 1 119 ? -3.778 56.257 58.361 1.00 55.34 175 ARG B CA 1
ATOM 2577 C C . ARG B 1 119 ? -3.107 56.165 56.971 1.00 55.09 175 ARG B C 1
ATOM 2578 O O . ARG B 1 119 ? -3.422 55.262 56.195 1.00 54.37 175 ARG B O 1
ATOM 2586 N N . GLU B 1 120 ? -2.211 57.108 56.660 1.00 55.04 176 GLU B N 1
ATOM 2587 C CA . GLU B 1 120 ? -1.551 57.153 55.352 1.00 55.45 176 GLU B CA 1
ATOM 2588 C C . GLU B 1 120 ? -0.625 55.928 55.184 1.00 54.76 176 GLU B C 1
ATOM 2589 O O . GLU B 1 120 ? -0.661 55.255 54.147 1.00 54.65 176 GLU B O 1
ATOM 2595 N N . MET B 1 121 ? 0.172 55.636 56.214 1.00 53.50 177 MET B N 1
ATOM 2596 C CA . MET B 1 121 ? 1.119 54.547 56.164 1.00 51.83 177 MET B CA 1
ATOM 2597 C C . MET B 1 121 ? 0.362 53.209 56.136 1.00 53.40 177 MET B C 1
ATOM 2598 O O . MET B 1 121 ? 0.677 52.330 55.332 1.00 54.00 177 MET B O 1
ATOM 2603 N N . GLY B 1 122 ? -0.666 53.067 56.967 1.00 53.73 178 GLY B N 1
ATOM 2604 C CA . GLY B 1 122 ? -1.466 51.844 57.000 1.00 54.12 178 GLY B CA 1
ATOM 2605 C C . GLY B 1 122 ? -2.083 51.497 55.664 1.00 54.75 178 GLY B C 1
ATOM 2606 O O . GLY B 1 122 ? -2.179 50.326 55.297 1.00 54.48 178 GLY B O 1
ATOM 2607 N N . GLN B 1 123 ? -2.501 52.523 54.933 1.00 56.20 179 GLN B N 1
ATOM 2608 C CA . GLN B 1 123 ? -3.110 52.351 53.600 1.00 57.38 179 GLN B CA 1
ATOM 2609 C C . GLN B 1 123 ? -2.095 51.811 52.585 1.00 57.59 179 GLN B C 1
ATOM 2610 O O . GLN B 1 123 ? -2.457 51.014 51.715 1.00 57.76 179 GLN B O 1
ATOM 2616 N N . MET B 1 124 ? -0.830 52.240 52.705 1.00 57.79 180 MET B N 1
ATOM 2617 C CA . MET B 1 124 ? 0.237 51.756 51.833 1.00 57.16 180 MET B CA 1
ATOM 2618 C C . MET B 1 124 ? 0.667 50.335 52.216 1.00 58.22 180 MET B C 1
ATOM 2619 O O . MET B 1 124 ? 0.919 49.496 51.339 1.00 58.32 180 MET B O 1
ATOM 2624 N N . LEU B 1 125 ? 0.749 50.069 53.520 1.00 58.67 181 LEU B N 1
ATOM 2625 C CA . LEU B 1 125 ? 1.099 48.731 54.011 1.00 59.28 181 LEU B CA 1
ATOM 2626 C C . LEU B 1 125 ? 0.056 47.648 53.659 1.00 60.00 181 LEU B C 1
ATOM 2627 O O . LEU B 1 125 ? 0.413 46.571 53.179 1.00 59.78 181 LEU B O 1
ATOM 2632 N N . ALA B 1 126 ? -1.225 47.953 53.874 1.00 61.25 182 ALA B N 1
ATOM 2633 C CA . ALA B 1 126 ? -2.327 47.013 53.590 1.00 61.99 182 ALA B CA 1
ATOM 2634 C C . ALA B 1 126 ? -2.453 46.654 52.111 1.00 62.58 182 ALA B C 1
ATOM 2635 O O . ALA B 1 126 ? -2.947 45.575 51.773 1.00 62.90 182 ALA B O 1
ATOM 2637 N N . LYS B 1 127 ? -2.004 47.552 51.237 1.00 63.40 183 LYS B N 1
ATOM 2638 C CA . LYS B 1 127 ? -1.919 47.264 49.812 1.00 64.56 183 LYS B CA 1
ATOM 2639 C C . LYS B 1 127 ? -1.125 45.974 49.531 1.00 65.45 183 LYS B C 1
ATOM 2640 O O . LYS B 1 127 ? -1.337 45.331 48.503 1.00 65.41 183 LYS B O 1
ATOM 2646 N N . ASP B 1 128 ? -0.204 45.618 50.437 1.00 66.45 184 ASP B N 1
ATOM 2647 C CA . ASP B 1 128 ? 0.527 44.345 50.358 1.00 66.75 184 ASP B CA 1
ATOM 2648 C C . ASP B 1 128 ? 0.001 43.266 51.315 1.00 66.14 184 ASP B C 1
ATOM 2649 O O . ASP B 1 128 ? -0.932 42.527 50.969 1.00 67.05 184 ASP B O 1
ATOM 2654 N N . ARG B 1 129 ? 0.581 43.156 52.499 1.00 64.47 185 ARG B N 1
ATOM 2655 C CA . ARG B 1 129 ? 0.268 42.026 53.350 1.00 63.13 185 ARG B CA 1
ATOM 2656 C C . ARG B 1 129 ? 0.151 42.495 54.767 1.00 62.06 185 ARG B C 1
ATOM 2657 O O . ARG B 1 129 ? -0.391 41.794 55.626 1.00 61.83 185 ARG B O 1
ATOM 2665 N N . PHE B 1 130 ? 0.641 43.713 54.976 1.00 60.73 186 PHE B N 1
ATOM 2666 C CA . PHE B 1 130 ? 1.021 44.210 56.282 1.00 59.22 186 PHE B CA 1
ATOM 2667 C C . PHE B 1 130 ? -0.099 44.925 56.990 1.00 58.45 186 PHE B C 1
ATOM 2668 O O . PHE B 1 130 ? -0.828 45.713 56.394 1.00 58.27 186 PHE B O 1
ATOM 2676 N N . THR B 1 131 ? -0.208 44.630 58.278 1.00 57.59 187 THR B N 1
ATOM 2677 C CA . THR B 1 131 ? -1.166 45.255 59.163 1.00 56.81 187 THR B CA 1
ATOM 2678 C C . THR B 1 131 ? -0.394 46.102 60.162 1.00 56.59 187 THR B C 1
ATOM 2679 O O . THR B 1 131 ? 0.482 45.595 60.870 1.00 56.56 187 THR B O 1
ATOM 2683 N N . LEU B 1 132 ? -0.708 47.394 60.198 1.00 56.09 188 LEU B N 1
ATOM 2684 C CA . LEU B 1 132 ? -0.064 48.317 61.125 1.00 55.66 188 LEU B CA 1
ATOM 2685 C C . LEU B 1 132 ? -0.685 48.123 62.509 1.00 55.58 188 LEU B C 1
ATOM 2686 O O . LEU B 1 132 ? -1.867 48.421 62.717 1.00 55.39 188 LEU B O 1
ATOM 2691 N N . LYS B 1 133 ? 0.102 47.605 63.449 1.00 55.63 189 LYS B N 1
ATOM 2692 C CA . LYS B 1 133 ? -0.404 47.347 64.802 1.00 55.61 189 LYS B CA 1
ATOM 2693 C C . LYS B 1 133 ? -0.280 48.531 65.765 1.00 55.71 189 LYS B C 1
ATOM 2694 O O . LYS B 1 133 ? -1.285 48.960 66.356 1.00 55.96 189 LYS B O 1
ATOM 2700 N N . GLU B 1 134 ? 0.936 49.055 65.923 1.00 55.62 190 GLU B N 1
ATOM 2701 C CA . GLU B 1 134 ? 1.144 50.309 66.657 1.00 55.26 190 GLU B CA 1
ATOM 2702 C C . GLU B 1 134 ? 1.999 51.252 65.848 1.00 55.39 190 GLU B C 1
ATOM 2703 O O . GLU B 1 134 ? 2.729 50.842 64.929 1.00 55.28 190 GLU B O 1
ATOM 2709 N N . ALA B 1 135 ? 1.935 52.526 66.213 1.00 55.30 191 ALA B N 1
ATOM 2710 C CA . ALA B 1 135 ? 2.709 53.532 65.527 1.00 55.10 191 ALA B CA 1
ATOM 2711 C C . ALA B 1 135 ? 3.073 54.536 66.581 1.00 55.34 191 ALA B C 1
ATOM 2712 O O . ALA B 1 135 ? 2.202 55.115 67.201 1.00 55.97 191 ALA B O 1
ATOM 2714 N N . ALA B 1 136 ? 4.362 54.707 66.822 1.00 55.45 192 ALA B N 1
ATOM 2715 C CA . ALA B 1 136 ? 4.815 55.672 67.813 1.00 55.54 192 ALA B CA 1
ATOM 2716 C C . ALA B 1 136 ? 5.713 56.734 67.153 1.00 55.40 192 ALA B C 1
ATOM 2717 O O . ALA B 1 136 ? 6.524 56.406 66.275 1.00 56.37 192 ALA B O 1
ATOM 2719 N N . MET B 1 137 ? 5.569 57.986 67.583 1.00 54.83 193 MET B N 1
ATOM 2720 C CA . MET B 1 137 ? 6.532 59.047 67.263 1.00 53.27 193 MET B CA 1
ATOM 2721 C C . MET B 1 137 ? 7.263 59.428 68.569 1.00 54.81 193 MET B C 1
ATOM 2722 O O . MET B 1 137 ? 6.636 59.605 69.613 1.00 55.62 193 MET B O 1
ATOM 2727 N N . THR B 1 138 ? 8.572 59.562 68.509 1.00 55.16 194 THR B N 1
ATOM 2728 C CA . THR B 1 138 ? 9.398 59.972 69.643 1.00 56.52 194 THR B CA 1
ATOM 2729 C C . THR B 1 138 ? 9.240 61.458 70.041 1.00 57.42 194 THR B C 1
ATOM 2730 O O . THR B 1 138 ? 8.450 62.198 69.441 1.00 58.32 194 THR B O 1
ATOM 2734 N N . ALA B 1 139 ? 9.985 61.894 71.056 1.00 58.24 195 ALA B N 1
ATOM 2735 C CA . ALA B 1 139 ? 10.078 63.313 71.422 1.00 59.10 195 ALA B CA 1
ATOM 2736 C C . ALA B 1 139 ? 10.833 64.140 70.360 1.00 59.76 195 ALA B C 1
ATOM 2737 O O . ALA B 1 139 ? 10.417 65.256 70.024 1.00 60.12 195 ALA B O 1
ATOM 2739 N N . ARG B 1 140 ? 11.948 63.601 69.855 1.00 60.22 196 ARG B N 1
ATOM 2740 C CA . ARG B 1 140 ? 12.420 63.944 68.515 1.00 60.77 196 ARG B CA 1
ATOM 2741 C C . ARG B 1 140 ? 11.250 63.451 67.657 1.00 61.26 196 ARG B C 1
ATOM 2742 O O . ARG B 1 140 ? 10.278 62.917 68.195 1.00 61.65 196 ARG B O 1
ATOM 2750 N N . ARG B 1 141 ? 11.255 63.631 66.348 1.00 60.86 197 ARG B N 1
ATOM 2751 C CA . ARG B 1 141 ? 10.025 63.193 65.661 1.00 60.06 197 ARG B CA 1
ATOM 2752 C C . ARG B 1 141 ? 10.316 62.007 64.753 1.00 59.84 197 ARG B C 1
ATOM 2753 O O . ARG B 1 141 ? 10.090 62.040 63.537 1.00 59.87 197 ARG B O 1
ATOM 2761 N N . SER B 1 142 ? 10.831 60.966 65.397 1.00 59.39 198 SER B N 1
ATOM 2762 C CA . SER B 1 142 ? 11.220 59.722 64.780 1.00 59.16 198 SER B CA 1
ATOM 2763 C C . SER B 1 142 ? 10.092 58.696 64.916 1.00 59.10 198 SER B C 1
ATOM 2764 O O . SER B 1 142 ? 9.440 58.616 65.952 1.00 58.62 198 SER B O 1
ATOM 2767 N N . TRP B 1 143 ? 9.853 57.919 63.867 1.00 59.20 199 TRP B N 1
ATOM 2768 C CA . TRP B 1 143 ? 8.751 56.946 63.867 1.00 59.65 199 TRP B CA 1
ATOM 2769 C C . TRP B 1 143 ? 9.186 55.509 64.125 1.00 59.76 199 TRP B C 1
ATOM 2770 O O . TRP B 1 143 ? 10.080 54.983 63.454 1.00 59.77 199 TRP B O 1
ATOM 2781 N N . GLN B 1 144 ? 8.551 54.874 65.094 1.00 59.57 200 GLN B N 1
ATOM 2782 C CA . GLN B 1 144 ? 8.819 53.474 65.356 1.00 59.99 200 GLN B CA 1
ATOM 2783 C C . GLN B 1 144 ? 7.503 52.798 65.156 1.00 59.77 200 GLN B C 1
ATOM 2784 O O . GLN B 1 144 ? 6.527 53.152 65.817 1.00 60.51 200 GLN B O 1
ATOM 2790 N N . LEU B 1 145 ? 7.428 51.873 64.214 1.00 59.19 201 LEU B N 1
ATOM 2791 C CA . LEU B 1 145 ? 6.139 51.295 63.971 1.00 59.43 201 LEU B CA 1
ATOM 2792 C C . LEU B 1 145 ? 6.108 49.791 64.034 1.00 59.92 201 LEU B C 1
ATOM 2793 O O . LEU B 1 145 ? 7.020 49.134 63.562 1.00 60.26 201 LEU B O 1
ATOM 2798 N N . THR B 1 146 ? 5.095 49.251 64.707 1.00 60.83 202 THR B N 1
ATOM 2799 C CA . THR B 1 146 ? 5.021 47.804 64.889 1.00 61.75 202 THR B CA 1
ATOM 2800 C C . THR B 1 146 ? 4.067 47.183 63.889 1.00 62.63 202 THR B C 1
ATOM 2801 O O . THR B 1 146 ? 2.883 47.512 63.851 1.00 62.91 202 THR B O 1
ATOM 2805 N N . LEU B 1 147 ? 4.608 46.294 63.072 1.00 63.92 203 LEU B N 1
ATOM 2806 C CA . LEU B 1 147 ? 3.832 45.589 62.086 1.00 65.71 203 LEU B CA 1
ATOM 2807 C C . LEU B 1 147 ? 3.189 44.354 62.704 1.00 67.39 203 LEU B C 1
ATOM 2808 O O . LEU B 1 147 ? 2.879 44.327 63.900 1.00 67.75 203 LEU B O 1
ATOM 2813 N N . ASN B 1 148 ? 3.031 43.316 61.892 1.00 69.73 204 ASN B N 1
ATOM 2814 C CA . ASN B 1 148 ? 2.099 42.258 62.216 1.00 71.88 204 ASN B CA 1
ATOM 2815 C C . ASN B 1 148 ? 2.729 40.894 62.416 1.00 72.62 204 ASN B C 1
ATOM 2816 O O . ASN B 1 148 ? 2.076 39.890 62.124 1.00 73.62 204 ASN B O 1
ATOM 2821 N N . ASN B 1 149 ? 3.966 40.823 62.918 1.00 73.00 205 ASN B N 1
ATOM 2822 C CA . ASN B 1 149 ? 4.613 39.509 62.994 1.00 72.95 205 ASN B CA 1
ATOM 2823 C C . ASN B 1 149 ? 5.739 39.210 63.993 1.00 72.82 205 ASN B C 1
ATOM 2824 O O . ASN B 1 149 ? 6.402 38.177 63.868 1.00 73.56 205 ASN B O 1
ATOM 2829 N N . ASP B 1 150 ? 6.010 40.089 64.945 1.00 71.75 206 ASP B N 1
AT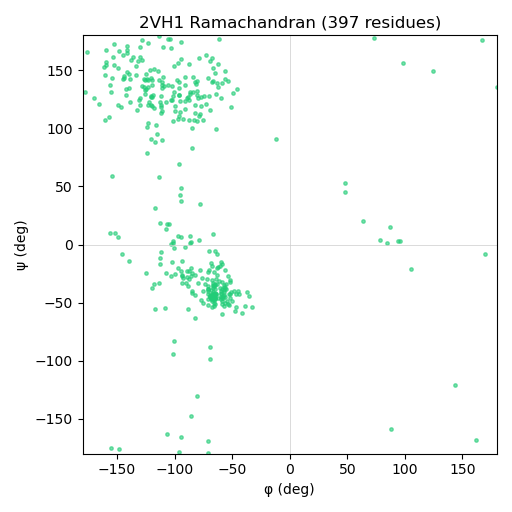OM 2830 C CA . ASP B 1 150 ? 5.552 41.446 64.916 1.00 70.69 206 ASP B CA 1
ATOM 2831 C C . ASP B 1 150 ? 6.828 42.261 64.693 1.00 69.16 206 ASP B C 1
ATOM 2832 O O . ASP B 1 150 ? 7.550 42.641 65.635 1.00 69.02 206 ASP B O 1
ATOM 2837 N N . ILE B 1 151 ? 7.102 42.467 63.410 1.00 66.37 207 ILE B N 1
ATOM 2838 C CA . ILE B 1 151 ? 8.256 43.197 62.919 1.00 63.80 207 ILE B CA 1
ATOM 2839 C C . ILE B 1 151 ? 8.278 44.637 63.438 1.00 62.24 207 ILE B C 1
ATOM 2840 O O . ILE B 1 151 ? 7.298 45.361 63.291 1.00 61.81 207 ILE B O 1
ATOM 2845 N N . LYS B 1 152 ? 9.388 45.030 64.065 1.00 60.20 208 LYS B N 1
ATOM 2846 C CA . LYS B 1 152 ? 9.634 46.431 64.414 1.00 58.62 208 LYS B CA 1
ATOM 2847 C C . LYS B 1 152 ? 10.243 47.173 63.218 1.00 57.43 208 LYS B C 1
ATOM 2848 O O . LYS B 1 152 ? 11.182 46.690 62.593 1.00 57.24 208 LYS B O 1
ATOM 2854 N N . LEU B 1 153 ? 9.693 48.337 62.895 1.00 55.91 209 LEU B N 1
ATOM 2855 C CA . LEU B 1 153 ? 10.196 49.140 61.790 1.00 54.85 209 LEU B CA 1
ATOM 2856 C C . LEU B 1 153 ? 10.583 50.542 62.265 1.00 54.27 209 LEU B C 1
ATOM 2857 O O . LEU B 1 153 ? 9.721 51.356 62.532 1.00 54.10 209 LEU B O 1
ATOM 2862 N N . ASN B 1 154 ? 11.876 50.815 62.396 1.00 53.73 210 ASN B N 1
ATOM 2863 C CA . ASN B 1 154 ? 12.327 52.152 62.746 1.00 53.28 210 ASN B CA 1
ATOM 2864 C C . ASN B 1 154 ? 12.502 52.981 61.481 1.00 53.06 210 ASN B C 1
ATOM 2865 O O . ASN B 1 154 ? 13.427 52.756 60.699 1.00 53.16 210 ASN B O 1
ATOM 2870 N N . LEU B 1 155 ? 11.591 53.926 61.270 1.00 52.70 211 LEU B N 1
ATOM 2871 C CA . LEU B 1 155 ? 11.602 54.760 60.078 1.00 51.91 211 LEU B CA 1
ATOM 2872 C C . LEU B 1 155 ? 12.434 56.023 60.240 1.00 52.03 211 LEU B C 1
ATOM 2873 O O . LEU B 1 155 ? 12.897 56.587 59.260 1.00 51.52 211 LEU B O 1
ATOM 2878 N N . GLY B 1 156 ? 12.639 56.466 61.473 1.00 52.48 212 GLY B N 1
ATOM 2879 C CA . GLY B 1 156 ? 13.411 57.686 61.705 1.00 53.12 212 GLY B CA 1
ATOM 2880 C C . GLY B 1 156 ? 12.670 58.956 61.334 1.00 53.92 212 GLY B C 1
ATOM 2881 O O . GLY B 1 156 ? 11.542 58.912 60.843 1.00 54.19 212 GLY B O 1
ATOM 2882 N N . ARG B 1 157 ? 13.304 60.101 61.562 1.00 54.94 213 ARG B N 1
ATOM 2883 C CA . ARG B 1 157 ? 12.658 61.382 61.305 1.00 55.33 213 ARG B CA 1
ATOM 2884 C C . ARG B 1 157 ? 12.860 61.763 59.865 1.00 55.89 213 ARG B C 1
ATOM 2885 O O . ARG B 1 157 ? 13.979 61.719 59.358 1.00 55.84 213 ARG B O 1
ATOM 2893 N N . GLY B 1 158 ? 11.788 62.153 59.192 1.00 56.82 214 GLY B N 1
ATOM 2894 C CA . GLY B 1 158 ? 11.982 62.816 57.916 1.00 58.01 214 GLY B CA 1
ATOM 2895 C C . GLY B 1 158 ? 10.995 62.522 56.826 1.00 58.38 214 GLY B C 1
ATOM 2896 O O . GLY B 1 158 ? 9.800 62.801 56.973 1.00 59.88 214 GLY B O 1
ATOM 2897 N N . ASP B 1 159 ? 11.515 62.003 55.721 1.00 58.21 215 ASP B N 1
ATOM 2898 C CA . ASP B 1 159 ? 10.732 61.662 54.556 1.00 58.27 215 ASP B CA 1
ATOM 2899 C C . ASP B 1 159 ? 10.188 60.264 54.782 1.00 58.04 215 ASP B C 1
ATOM 2900 O O . ASP B 1 159 ? 10.778 59.272 54.315 1.00 58.20 215 ASP B O 1
ATOM 2905 N N . THR B 1 160 ? 9.079 60.162 55.501 1.00 57.11 216 THR B N 1
ATOM 2906 C CA . THR B 1 160 ? 8.730 58.858 56.018 1.00 56.85 216 THR B CA 1
ATOM 2907 C C . THR B 1 160 ? 7.894 58.008 55.062 1.00 56.70 216 THR B C 1
ATOM 2908 O O . THR B 1 160 ? 7.994 56.780 55.098 1.00 56.61 216 THR B O 1
ATOM 2912 N N . MET B 1 161 ? 7.089 58.640 54.206 1.00 56.07 217 MET B N 1
ATOM 2913 C CA . MET B 1 161 ? 6.439 57.884 53.139 1.00 55.17 217 MET B CA 1
ATOM 2914 C C . MET B 1 161 ? 7.477 57.319 52.167 1.00 55.93 217 MET B C 1
ATOM 2915 O O . MET B 1 161 ? 7.447 56.132 51.833 1.00 56.59 217 MET B O 1
ATOM 2920 N N . LYS B 1 162 ? 8.416 58.158 51.747 1.00 56.50 218 LYS B N 1
ATOM 2921 C CA . LYS B 1 162 ? 9.479 57.736 50.840 1.00 56.72 218 LYS B CA 1
ATOM 2922 C C . LYS B 1 162 ? 10.152 56.494 51.398 1.00 56.56 218 LYS B C 1
ATOM 2923 O O . LYS B 1 162 ? 10.355 55.528 50.675 1.00 57.12 218 LYS B O 1
ATOM 2929 N N . ARG B 1 163 ? 10.471 56.521 52.693 1.00 56.42 219 ARG B N 1
ATOM 2930 C CA . ARG B 1 163 ? 11.177 55.424 53.378 1.00 55.84 219 ARG B CA 1
ATOM 2931 C C . ARG B 1 163 ? 10.360 54.143 53.438 1.00 55.56 219 ARG B C 1
ATOM 2932 O O . ARG B 1 163 ? 10.839 53.068 53.069 1.00 55.49 219 ARG B O 1
ATOM 2940 N N . LEU B 1 164 ? 9.125 54.273 53.909 1.00 55.09 220 LEU B N 1
ATOM 2941 C CA . LEU B 1 164 ? 8.192 53.159 53.974 1.00 54.98 220 LEU B CA 1
ATOM 2942 C C . LEU B 1 164 ? 7.976 52.452 52.625 1.00 54.83 220 LEU B C 1
ATOM 2943 O O . LEU B 1 164 ? 7.763 51.246 52.580 1.00 54.64 220 LEU B O 1
ATOM 2948 N N . ALA B 1 165 ? 8.025 53.206 51.537 1.00 55.00 221 ALA B N 1
ATOM 2949 C CA . ALA B 1 165 ? 7.873 52.631 50.210 1.00 55.71 221 ALA B CA 1
ATOM 2950 C C . ALA B 1 165 ? 9.017 51.670 49.910 1.00 56.13 221 ALA B C 1
ATOM 2951 O O . ALA B 1 165 ? 8.796 50.582 49.366 1.00 56.12 221 ALA B O 1
ATOM 2953 N N . ARG B 1 166 ? 10.232 52.078 50.282 1.00 56.62 222 ARG B N 1
ATOM 2954 C CA . ARG B 1 166 ? 11.430 51.278 50.059 1.00 57.08 222 ARG B CA 1
ATOM 2955 C C . ARG B 1 166 ? 11.400 49.999 50.866 1.00 56.77 222 ARG B C 1
ATOM 2956 O O . ARG B 1 166 ? 11.876 48.959 50.406 1.00 57.16 222 ARG B O 1
ATOM 2964 N N . PHE B 1 167 ? 10.838 50.081 52.066 1.00 56.37 223 PHE B N 1
ATOM 2965 C CA . PHE B 1 167 ? 10.655 48.914 52.906 1.00 56.15 223 PHE B CA 1
ATOM 2966 C C . PHE B 1 167 ? 9.680 47.916 52.266 1.00 56.38 223 PHE B C 1
ATOM 2967 O O . PHE B 1 167 ? 9.890 46.703 52.310 1.00 56.34 223 PHE B O 1
ATOM 2975 N N . VAL B 1 168 ? 8.610 48.449 51.687 1.00 56.78 224 VAL B N 1
ATOM 2976 C CA . VAL B 1 168 ? 7.633 47.679 50.932 1.00 57.02 224 VAL B CA 1
ATOM 2977 C C . VAL B 1 168 ? 8.300 46.961 49.756 1.00 57.69 224 VAL B C 1
ATOM 2978 O O . VAL B 1 168 ? 8.145 45.748 49.591 1.00 58.09 224 VAL B O 1
ATOM 2982 N N . GLU B 1 169 ? 9.051 47.710 48.953 1.00 58.18 225 GLU B N 1
ATOM 2983 C CA . GLU B 1 169 ? 9.665 47.175 47.747 1.00 59.10 225 GLU B CA 1
ATOM 2984 C C . GLU B 1 169 ? 10.738 46.129 48.103 1.00 59.24 225 GLU B C 1
ATOM 2985 O O . GLU B 1 169 ? 10.869 45.102 47.431 1.00 59.13 225 GLU B O 1
ATOM 2991 N N . LEU B 1 170 ? 11.469 46.387 49.185 1.00 59.52 226 LEU B N 1
ATOM 2992 C CA . LEU B 1 170 ? 12.577 45.543 49.605 1.00 59.83 226 LEU B CA 1
ATOM 2993 C C . LEU B 1 170 ? 12.191 44.314 50.403 1.00 59.84 226 LEU B C 1
ATOM 2994 O O . LEU B 1 170 ? 12.734 43.242 50.171 1.00 59.97 226 LEU B O 1
ATOM 2999 N N . TYR B 1 17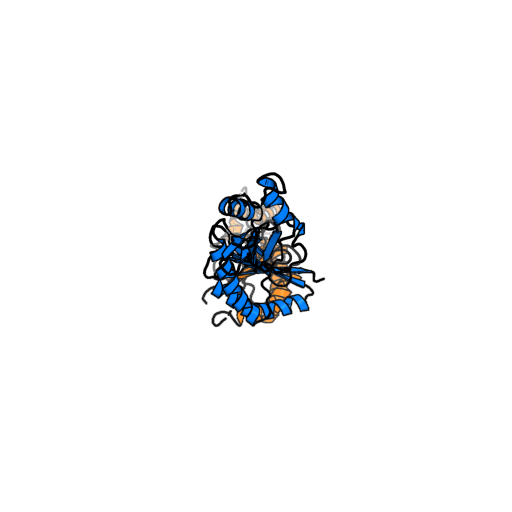1 ? 11.278 44.472 51.356 1.00 59.86 227 TYR B N 1
ATOM 3000 C CA . TYR B 1 171 ? 11.002 43.412 52.329 1.00 59.85 227 TYR B CA 1
ATOM 3001 C C . TYR B 1 171 ? 10.811 42.001 51.758 1.00 59.86 227 TYR B C 1
ATOM 3002 O O . TYR B 1 171 ? 11.518 41.092 52.177 1.00 59.51 227 TYR B O 1
ATOM 3011 N N . PRO B 1 172 ? 9.844 41.807 50.829 1.00 60.21 228 PRO B N 1
ATOM 3012 C CA . PRO B 1 172 ? 9.541 40.467 50.300 1.00 60.35 228 PRO B CA 1
ATOM 3013 C C . PRO B 1 172 ? 10.758 39.555 50.206 1.00 60.45 228 PRO B C 1
ATOM 3014 O O . PRO B 1 172 ? 10.753 38.451 50.762 1.00 60.40 228 PRO B O 1
ATOM 3018 N N . VAL B 1 173 ? 11.795 40.041 49.527 1.00 60.53 229 VAL B N 1
ATOM 3019 C CA . VAL B 1 173 ? 12.987 39.264 49.238 1.00 60.47 229 VAL B CA 1
ATOM 3020 C C . VAL B 1 173 ? 13.753 38.849 50.507 1.00 60.60 229 VAL B C 1
ATOM 3021 O O . VAL B 1 173 ? 14.327 37.763 50.561 1.00 60.74 229 VAL B O 1
ATOM 3025 N N . LEU B 1 174 ? 13.735 39.703 51.526 1.00 60.69 230 LEU B N 1
ATOM 3026 C CA . LEU B 1 174 ? 14.447 39.445 52.777 1.00 60.70 230 LEU B CA 1
ATOM 3027 C C . LEU B 1 174 ? 13.833 38.304 53.586 1.00 60.79 230 LEU B C 1
ATOM 3028 O O . LEU B 1 174 ? 14.561 37.454 54.106 1.00 60.50 230 LEU B O 1
ATOM 3033 N N . GLN B 1 175 ? 12.502 38.283 53.698 1.00 60.97 231 GLN B N 1
ATOM 3034 C CA . GLN B 1 175 ? 11.836 37.212 54.447 1.00 61.27 231 GLN B CA 1
ATOM 3035 C C . GLN B 1 175 ? 11.726 35.905 53.656 1.00 61.15 231 GLN B C 1
ATOM 3036 O O . GLN B 1 175 ? 11.118 34.939 54.125 1.00 61.35 231 GLN B O 1
ATOM 3042 N N . GLN B 1 176 ? 12.310 35.874 52.459 1.00 60.91 232 GLN B N 1
ATOM 3043 C CA . GLN B 1 176 ? 12.413 34.636 51.697 1.00 60.56 232 GLN B CA 1
ATOM 3044 C C . GLN B 1 176 ? 13.431 33.718 52.383 1.00 60.42 232 GLN B C 1
ATOM 3045 O O . GLN B 1 176 ? 13.172 32.526 52.589 1.00 60.27 232 GLN B O 1
ATOM 3051 N N . GLN B 1 177 ? 14.579 34.292 52.743 1.00 60.17 233 GLN B N 1
ATOM 3052 C CA . GLN B 1 177 ? 15.567 33.601 53.563 1.00 59.95 233 GLN B CA 1
ATOM 3053 C C . GLN B 1 177 ? 15.342 34.009 55.010 1.00 59.91 233 GLN B C 1
ATOM 3054 O O . GLN B 1 177 ? 16.157 34.738 55.585 1.00 59.95 233 GLN B O 1
ATOM 3060 N N . ALA B 1 178 ? 14.230 33.559 55.592 1.00 59.79 234 ALA B N 1
ATOM 3061 C CA . ALA B 1 178 ? 13.889 33.952 56.961 1.00 59.67 234 ALA B CA 1
ATOM 3062 C C . ALA B 1 178 ? 14.249 32.848 57.938 1.00 59.48 234 ALA B C 1
ATOM 3063 O O . ALA B 1 178 ? 15.315 32.868 58.561 1.00 59.26 234 ALA B O 1
ATOM 3065 N N . GLN B 1 179 ? 13.355 31.874 58.056 1.00 59.35 235 GLN B N 1
ATOM 3066 C CA . GLN B 1 179 ? 13.540 30.823 59.035 1.00 59.14 235 GLN B CA 1
ATOM 3067 C C . GLN B 1 179 ? 14.233 29.607 58.462 1.00 58.91 235 GLN B C 1
ATOM 3068 O O . GLN B 1 179 ? 14.893 28.862 59.192 1.00 58.73 235 GLN B O 1
ATOM 3074 N N . THR B 1 180 ? 14.086 29.414 57.154 1.00 58.63 236 THR B N 1
ATOM 3075 C CA . THR B 1 180 ? 14.926 28.472 56.438 1.00 58.53 236 THR B CA 1
ATOM 3076 C C . THR B 1 180 ? 16.345 29.041 56.395 1.00 58.38 236 THR B C 1
ATOM 3077 O O . THR B 1 180 ? 17.087 28.957 57.381 1.00 58.28 236 THR B O 1
ATOM 3081 N N . ASP B 1 181 ? 16.692 29.658 55.268 1.00 58.22 237 ASP B N 1
ATOM 3082 C CA . ASP B 1 181 ? 18.055 30.108 54.993 1.00 58.04 237 ASP B CA 1
ATOM 3083 C C . ASP B 1 181 ? 18.591 31.071 56.081 1.00 57.99 237 ASP B C 1
ATOM 3084 O O . ASP B 1 181 ? 19.335 30.641 57.015 1.00 57.78 237 ASP B O 1
ATOM 3089 N N . ILE B 1 185 ? 12.725 37.839 60.097 1.00 55.64 241 ILE B N 1
ATOM 3090 C CA . ILE B 1 185 ? 13.133 39.251 60.152 1.00 56.23 241 ILE B CA 1
ATOM 3091 C C . ILE B 1 185 ? 12.344 40.037 61.195 1.00 56.20 241 ILE B C 1
ATOM 3092 O O . ILE B 1 185 ? 11.166 40.355 60.978 1.00 56.59 241 ILE B O 1
ATOM 3097 N N . SER B 1 186 ? 12.990 40.377 62.310 1.00 56.08 242 SER B N 1
ATOM 3098 C CA . SER B 1 186 ? 12.264 40.955 63.456 1.00 56.07 242 SER B CA 1
ATOM 3099 C C . SER B 1 186 ? 12.366 42.478 63.600 1.00 56.17 242 SER B C 1
ATOM 3100 O O . SER B 1 186 ? 11.736 43.059 64.491 1.00 55.78 242 SER B O 1
ATOM 3103 N N . TYR B 1 187 ? 13.147 43.112 62.721 1.00 56.46 243 TYR B N 1
ATOM 3104 C CA . TYR B 1 187 ? 13.680 44.452 62.973 1.00 56.53 243 TYR B CA 1
ATOM 3105 C C . TYR B 1 187 ? 14.328 45.022 61.707 1.00 56.55 243 TYR B C 1
ATOM 3106 O O . TYR B 1 187 ? 15.191 44.379 61.078 1.00 56.03 243 TYR B O 1
ATOM 3115 N N . VAL B 1 188 ? 13.884 46.217 61.323 1.00 56.12 244 VAL B N 1
ATOM 3116 C CA . VAL B 1 188 ? 14.419 46.903 60.152 1.00 55.85 244 VAL B CA 1
ATOM 3117 C C . VAL B 1 188 ? 14.578 48.369 60.504 1.00 55.82 244 VAL B C 1
ATOM 3118 O O . VAL B 1 188 ? 13.613 49.031 60.889 1.00 55.49 244 VAL B O 1
ATOM 3122 N N . ASP B 1 189 ? 15.794 48.873 60.364 1.00 55.86 245 ASP B N 1
ATOM 3123 C CA . ASP B 1 189 ? 16.110 50.215 60.798 1.00 56.66 245 ASP B CA 1
ATOM 3124 C C . ASP B 1 189 ? 16.611 51.124 59.654 1.00 57.29 245 ASP B C 1
ATOM 3125 O O . ASP B 1 189 ? 17.815 51.167 59.382 1.00 58.18 245 ASP B O 1
ATOM 3130 N N . LEU B 1 190 ? 15.683 51.834 58.997 1.00 57.78 246 LEU B N 1
ATOM 3131 C CA . LEU B 1 190 ? 15.954 52.795 57.902 1.00 57.40 246 LEU B CA 1
ATOM 3132 C C . LEU B 1 190 ? 16.064 54.204 58.534 1.00 58.39 246 LEU B C 1
ATOM 3133 O O . LEU B 1 190 ? 15.614 55.205 57.954 1.00 59.19 246 LEU B O 1
ATOM 3138 N N . ARG B 1 191 ? 16.651 54.286 59.722 1.00 58.40 247 ARG B N 1
ATOM 3139 C CA . ARG B 1 191 ? 16.547 55.476 60.572 1.00 58.35 247 ARG B CA 1
ATOM 3140 C C . ARG B 1 191 ? 17.632 56.516 60.321 1.00 59.11 247 ARG B C 1
ATOM 3141 O O . ARG B 1 191 ? 17.446 57.715 60.542 1.00 59.00 247 ARG B O 1
ATOM 3149 N N . TYR B 1 192 ? 18.788 56.059 59.870 1.00 60.42 248 TYR B N 1
ATOM 3150 C CA . TYR B 1 192 ? 19.920 56.954 59.742 1.00 60.71 248 TYR B CA 1
ATOM 3151 C C . TYR B 1 192 ? 20.229 57.205 58.287 1.00 60.68 248 TYR B C 1
ATOM 3152 O O . TYR B 1 192 ? 19.667 56.547 57.402 1.00 61.20 248 TYR B O 1
ATOM 3161 N N . ASP B 1 193 ? 21.109 58.166 58.044 1.00 60.09 249 ASP B N 1
ATOM 3162 C CA . ASP B 1 193 ? 21.397 58.579 56.698 1.00 59.84 249 ASP B CA 1
ATOM 3163 C C . ASP B 1 193 ? 22.256 57.543 55.994 1.00 59.53 249 ASP B C 1
ATOM 3164 O O . ASP B 1 193 ? 23.304 57.166 56.495 1.00 59.90 249 ASP B O 1
ATOM 3169 N N . SER B 1 194 ? 21.817 57.107 54.819 1.00 59.47 250 SER B N 1
ATOM 3170 C CA . SER B 1 194 ? 22.591 56.192 53.977 1.00 59.31 250 SER B CA 1
ATOM 3171 C C . SER B 1 194 ? 23.140 54.992 54.736 1.00 59.34 250 SER B C 1
ATOM 3172 O O . SER B 1 194 ? 24.317 54.626 54.599 1.00 59.28 250 SER B O 1
ATOM 3175 N N . GLY B 1 195 ? 22.263 54.406 55.545 1.00 59.17 251 GLY B N 1
ATOM 3176 C CA . GLY B 1 195 ? 22.553 53.214 56.341 1.00 59.14 251 GLY B CA 1
ATOM 3177 C C . GLY B 1 195 ? 21.237 52.479 56.552 1.00 59.31 251 GLY B C 1
ATOM 3178 O O . GLY B 1 195 ? 20.182 52.981 56.180 1.00 59.18 251 GLY B O 1
ATOM 3179 N N . ALA B 1 196 ? 21.309 51.281 57.124 1.00 59.21 252 ALA B N 1
ATOM 3180 C CA . ALA B 1 196 ? 20.137 50.443 57.413 1.00 58.60 252 ALA B CA 1
ATOM 3181 C C . ALA B 1 196 ? 20.654 49.199 58.120 1.00 58.43 252 ALA B C 1
ATOM 3182 O O . ALA B 1 196 ? 21.632 48.588 57.681 1.00 58.41 252 ALA B O 1
ATOM 3184 N N . ALA B 1 197 ? 20.031 48.856 59.237 1.00 58.07 253 ALA B N 1
ATOM 3185 C CA . ALA B 1 197 ? 20.382 47.659 59.978 1.00 57.69 253 ALA B CA 1
ATOM 3186 C C . ALA B 1 197 ? 19.174 46.764 59.872 1.00 57.84 253 ALA B C 1
ATOM 3187 O O . ALA B 1 197 ? 18.052 47.258 59.728 1.00 58.27 253 ALA B O 1
ATOM 3189 N N . VAL B 1 198 ? 19.390 45.455 59.888 1.00 57.75 254 VAL B N 1
ATOM 3190 C CA . VAL B 1 198 ? 18.281 44.520 59.999 1.00 57.65 254 VAL B CA 1
ATOM 3191 C C . VAL B 1 198 ? 18.609 43.502 61.069 1.00 57.84 254 VAL B C 1
ATOM 3192 O O . VAL B 1 198 ? 19.785 43.285 61.413 1.00 57.97 254 VAL B O 1
ATOM 3196 N N . GLY B 1 199 ? 17.571 42.885 61.612 1.00 57.83 255 GLY B N 1
ATOM 3197 C CA . GLY B 1 199 ? 17.770 41.870 62.630 1.00 57.40 255 GLY B CA 1
ATOM 3198 C C . GLY B 1 199 ? 16.849 40.707 62.395 1.00 57.35 255 GLY B C 1
ATOM 3199 O O . GLY B 1 199 ? 15.818 40.838 61.715 1.00 57.49 255 GLY B O 1
ATOM 3200 N N . TRP B 1 200 ? 17.216 39.564 62.960 1.00 57.17 256 TRP B N 1
ATOM 3201 C CA . TRP B 1 200 ? 16.356 38.395 62.903 1.00 57.22 256 TRP B CA 1
ATOM 3202 C C . TRP B 1 200 ? 16.368 37.613 64.205 1.00 57.76 256 TRP B C 1
ATOM 3203 O O . TRP B 1 200 ? 17.199 37.862 65.087 1.00 57.95 256 TRP B O 1
ATOM 3214 N N . ALA B 1 201 ? 15.412 36.695 64.326 1.00 58.38 257 ALA B N 1
ATOM 3215 C CA . ALA B 1 201 ? 15.334 35.794 65.461 1.00 58.92 257 ALA B CA 1
ATOM 3216 C C . ALA B 1 201 ? 14.814 34.445 64.963 1.00 59.64 257 ALA B C 1
ATOM 3217 O O . ALA B 1 201 ? 14.306 34.369 63.834 1.00 59.36 257 ALA B O 1
ATOM 3219 N N . PRO B 1 202 ? 14.985 33.367 65.770 1.00 60.73 258 PRO B N 1
ATOM 3220 C CA . PRO B 1 202 ? 14.286 32.106 65.481 1.00 61.45 258 PRO B CA 1
ATOM 3221 C C . PRO B 1 202 ? 12.770 32.315 65.468 1.00 62.11 258 PRO B C 1
ATOM 3222 O O . PRO B 1 202 ? 12.241 33.048 66.310 1.00 62.26 258 PRO B O 1
ATOM 3226 N N . LEU B 1 203 ? 12.092 31.690 64.507 1.00 62.93 259 LEU B N 1
ATOM 3227 C CA . LEU B 1 203 ? 10.667 31.926 64.267 1.00 63.67 259 LEU B CA 1
ATOM 3228 C C . LEU B 1 203 ? 10.049 30.694 63.604 1.00 63.87 259 LEU B C 1
ATOM 3229 O O . LEU B 1 203 ? 9.516 30.769 62.491 1.00 64.19 259 LEU B O 1
ATOM 3234 N N . PRO B 1 204 ? 10.087 29.586 64.155 1.00 63.83 260 PRO B N 1
#

CATH classification: 3.10.20.310 (+1 more: 3.40.50.11690)

Organism: Escherichia coli (strain K12) (NCBI:txid83333)

Foldseek 3Di:
DEEAEEEDDQQDDPVLLVVLLVVQDDPVCSLVDDQVSSQVSSVVSAQQWDDWGWDADPPGYIYIYTDGADFQAAEPHQWGAHPQQDITGGPCVRDVPDQHAYEYEDPPCSVVRVVVCVVLQVLQVVQPKHFRYWYAYPQGWIWTQIDPRAIEGQARDPRVVLSNVCVVPVVVVQVVQVVVQWGWRYKHPHDDPDIDTDIGHDD/DDEAEAEDDQADDPVLLVVLQVVDDDAPVPGDQVSSQVSCVVSPQQWPHKGWDDDPPHYTYIYTDGADFQEAEAPAWGAHPQQDITGHPVVSDDDDQHAHEYEDPPCRNVQVVVLVVLQVVQVVPPKHWRYWYAYPPGWIWTFIDVTAIETQADDPRVVSSVVCVVPVVVVCVCAQPVARYWHNHDPPDIDTDHDHD

Solvent-accessible surface area: 23337 Å² total

B-factor: mean 58.29, std 3.97, range [45.63, 78.37]

Sequence (400 aa):
SKLVLTGERHYTRNDDIRQSILALGEPGTFMTQDVNIIQTQIEQRLPWIKQVSVRKQWPDELKIHLVEYVPIARWNDQHMVDAEGNTFSVPPERTSKQVLPMLYGPEGSANEVLQGYREMGQMLAKDRFTLKEAAMTARRSWQLTLNNDIKLNLGRGDTMKRLARFVELYPVLQQQAQTDGKRISYVDLRYDSGAAVGWAPLPSKLVLTGERHYTRNDDIRQSILALGGTFMTQDVNIIQTQIEQRLPWIKQVSVRKQWPDELKIHLVEYVPIARWNDQHMVDAEGNTFSVPPERTSKQVLPMLYGPEGSANEVLQGYREMGQMLAKDRFTLKEAAMTARRSWQLTLNNDIKLNLGRGDTMKRLARFVELYPVLQQQAQTDISYVDLRYDSGAAVGWAPL

Secondary structure (P-SEA, 3-state):
cbbbbbcccccccaaaaaaaaaaaccccccccccaaaaaaaaaaacccccbbbbbbcccccbbbbbbbbbbcccccccbbbcccccccccccccccccbbbbbbbcccaaaaaaaaaaaaaaaaacccccccbbbbcccbbbbbbccccbbbbccccccaaaaaaaaacaaaaaaaaaaacccccbbbcccccbbbbbbbbcc/cbbbbbcccccccaaaaaaaaaccccccccccaaaaaaaaaaacccccbbbbbbcccccbbbbbbbbbbcccccccbbbcccccccccccccccccccbbbbbccccaaaaaaaaaaaaaaaaaccccccbbbbcccbbbbbbccccbbbbccccaaaaaaaaaaaccccccccccccccccccccccccccccccc

InterPro domains:
  IPR005548 Cell division protein FtsQ/DivIB, C-terminal [PF03799] (130-247)
  IPR013685 POTRA domain, FtsQ-type [PF08478] (56-126)
  IPR026579 Cell division protein FtsQ [MF_00911] (25-255)
  IPR026579 Cell division protein FtsQ [PTHR35851] (1-263)
  IPR034746 POTRA domain [PS51779] (55-126)
  IPR045335 Cell division protein FtsQ, C-terminal [G3DSA:3.40.50.11690] (127-259)

Radius of gyration: 39.61 Å; Cα contacts (8 Å, |Δi|>4): 706; chains: 2; bounding box: 136×50×55 Å

GO terms:
  GO:0042802 identical protein binding (F, IPI)
  GO:0005515 protein binding (F, IPI)
  GO:0032153 cell division site (C, IDA)
  GO:0005886 plasma membrane (C, IDA)
  GO:0043093 FtsZ-dependent cytokinesis (P, IMP)
  GO:0005886 plasma membrane (C, IMP)
  GO:0000917 division septum assembly (P, IMP)
  GO:0051301 cell division (P, IMP)